Protein AF-0000000087753911 (afdb_homodimer)

Structure (mmCIF, N/CA/C/O backbone):
data_AF-0000000087753911-model_v1
#
loop_
_entity.id
_entity.type
_entity.pdbx_description
1 polymer 'Uncharacterized protein'
#
loop_
_atom_site.group_PDB
_atom_site.id
_atom_site.type_symbol
_atom_site.label_atom_id
_atom_site.label_alt_id
_atom_site.label_comp_id
_atom_site.label_asym_id
_atom_site.label_entity_id
_atom_site.label_seq_id
_atom_site.pdbx_PDB_ins_code
_atom_site.Cartn_x
_atom_site.Cartn_y
_atom_site.Cartn_z
_atom_site.occupancy
_atom_site.B_iso_or_equiv
_atom_site.auth_seq_id
_atom_site.auth_comp_id
_atom_site.auth_asym_id
_atom_site.auth_atom_id
_atom_site.pdbx_PDB_model_num
ATOM 1 N N . MET A 1 1 ? -50.562 36.531 -29.188 1 29.73 1 MET A N 1
ATOM 2 C CA . MET A 1 1 ? -49.156 36.781 -28.859 1 29.73 1 MET A CA 1
ATOM 3 C C . MET A 1 1 ? -48.5 35.531 -28.281 1 29.73 1 MET A C 1
ATOM 5 O O . MET A 1 1 ? -48.875 35.062 -27.203 1 29.73 1 MET A O 1
ATOM 9 N N . GLY A 1 2 ? -48.125 34.562 -29.094 1 27.92 2 GLY A N 1
ATOM 10 C CA . GLY A 1 2 ? -47.781 33.156 -28.922 1 27.92 2 GLY A CA 1
ATOM 11 C C . GLY A 1 2 ? -46.438 32.969 -28.203 1 27.92 2 GLY A C 1
ATOM 12 O O . GLY A 1 2 ? -45.469 33.625 -28.516 1 27.92 2 GLY A O 1
ATOM 13 N N . LYS A 1 3 ? -46.531 32.562 -26.859 1 34.78 3 LYS A N 1
ATOM 14 C CA . LYS A 1 3 ? -45.438 32.25 -25.938 1 34.78 3 LYS A CA 1
ATOM 15 C C . LYS A 1 3 ? -44.438 31.297 -26.562 1 34.78 3 LYS A C 1
ATOM 17 O O . LYS A 1 3 ? -44.812 30.172 -26.938 1 34.78 3 LYS A O 1
ATOM 22 N N . GLU A 1 4 ? -43.438 31.812 -27.266 1 30.11 4 GLU A N 1
ATOM 23 C CA . GLU A 1 4 ? -42.281 31.062 -27.766 1 30.11 4 GLU A CA 1
ATOM 24 C C . GLU A 1 4 ? -41.594 30.281 -26.656 1 30.11 4 GLU A C 1
ATOM 26 O O . GLU A 1 4 ? -41.125 30.875 -25.688 1 30.11 4 GLU A O 1
ATOM 31 N N . GLU A 1 5 ? -42.125 29.094 -26.391 1 31.95 5 GLU A N 1
ATOM 32 C CA . GLU A 1 5 ? -41.5 28.125 -25.5 1 31.95 5 GLU A CA 1
ATOM 33 C C . GLU A 1 5 ? -40.062 27.875 -25.906 1 31.95 5 GLU A C 1
ATOM 35 O O . GLU A 1 5 ? -39.781 27.469 -27.031 1 31.95 5 GLU A O 1
ATOM 40 N N . GLY A 1 6 ? -39.094 28.656 -25.359 1 26.73 6 GLY A N 1
ATOM 41 C CA . GLY A 1 6 ? -37.656 28.484 -25.5 1 26.73 6 GLY A CA 1
ATOM 42 C C . GLY A 1 6 ? -37.219 27.062 -25.188 1 26.73 6 GLY A C 1
ATOM 43 O O . GLY A 1 6 ? -37.438 26.562 -24.078 1 26.73 6 GLY A O 1
ATOM 44 N N . LYS A 1 7 ? -37.125 26.188 -26.234 1 29 7 LYS A N 1
ATOM 45 C CA . LYS A 1 7 ? -36.469 24.891 -26.188 1 29 7 LYS A CA 1
ATOM 46 C C . LYS A 1 7 ? -35.094 24.984 -25.531 1 29 7 LYS A C 1
ATOM 48 O O . LYS A 1 7 ? -34.156 25.578 -26.109 1 29 7 LYS A O 1
ATOM 53 N N . LYS A 1 8 ? -35.094 25.062 -24.219 1 30.14 8 LYS A N 1
ATOM 54 C CA . LYS A 1 8 ? -33.844 24.828 -23.516 1 30.14 8 LYS A CA 1
ATOM 55 C C . LYS A 1 8 ? -33.125 23.578 -24.047 1 30.14 8 LYS A C 1
ATOM 57 O O . LYS A 1 8 ? -33.688 22.484 -23.969 1 30.14 8 LYS A O 1
ATOM 62 N N . SER A 1 9 ? -32.344 23.75 -25.094 1 28.11 9 SER A N 1
ATOM 63 C CA . SER A 1 9 ? -31.391 22.734 -25.531 1 28.11 9 SER A CA 1
ATOM 64 C C . SER A 1 9 ? -30.609 22.156 -24.359 1 28.11 9 SER A C 1
ATOM 66 O O . SER A 1 9 ? -29.891 22.875 -23.672 1 28.11 9 SER A O 1
ATOM 68 N N . SER A 1 10 ? -31.266 21.281 -23.656 1 28.55 10 SER A N 1
ATOM 69 C CA . SER A 1 10 ? -30.562 20.406 -22.734 1 28.55 10 SER A CA 1
ATOM 70 C C . SER A 1 10 ? -29.281 19.859 -23.359 1 28.55 10 SER A C 1
ATOM 72 O O . SER A 1 10 ? -29.344 19.016 -24.25 1 28.55 10 SER A O 1
ATOM 74 N N . SER A 1 11 ? -28.391 20.797 -23.688 1 27.22 11 SER A N 1
ATOM 75 C CA . SER A 1 11 ? -27.062 20.266 -24 1 27.22 11 SER A CA 1
ATOM 76 C C . SER A 1 11 ? -26.703 19.109 -23.062 1 27.22 11 SER A C 1
ATOM 78 O O . SER A 1 11 ? -26.375 19.328 -21.891 1 27.22 11 SER A O 1
ATOM 80 N N . LEU A 1 12 ? -27.484 18.062 -23.219 1 28.53 12 LEU A N 1
ATOM 81 C CA . LEU A 1 12 ? -27.031 16.781 -22.672 1 28.53 12 LEU A CA 1
ATOM 82 C C . LEU A 1 12 ? -25.547 16.594 -22.922 1 28.53 12 LEU A C 1
ATOM 84 O O . LEU A 1 12 ? -25.094 16.578 -24.062 1 28.53 12 LEU A O 1
ATOM 88 N N . TRP A 1 13 ? -24.75 17.25 -22.234 1 26.67 13 TRP A N 1
ATOM 89 C CA . TRP A 1 13 ? -23.344 16.828 -22.219 1 26.67 13 TRP A CA 1
ATOM 90 C C . TRP A 1 13 ? -23.219 15.328 -22.469 1 26.67 13 TRP A C 1
ATOM 92 O O . TRP A 1 13 ? -23.641 14.516 -21.641 1 26.67 13 TRP A O 1
ATOM 102 N N . LYS A 1 14 ? -23.5 14.961 -23.703 1 29.78 14 LYS A N 1
ATOM 103 C CA . LYS A 1 14 ? -23.062 13.625 -24.094 1 29.78 14 LYS A CA 1
ATOM 104 C C . LYS A 1 14 ? -21.703 13.289 -23.516 1 29.78 14 LYS A C 1
ATOM 106 O O . LYS A 1 14 ? -20.703 13.93 -23.844 1 29.78 14 LYS A O 1
ATOM 111 N N . TRP A 1 15 ? -21.656 12.992 -22.328 1 30 15 TRP A N 1
ATOM 112 C CA . TRP A 1 15 ? -20.438 12.336 -21.875 1 30 15 TRP A CA 1
ATOM 113 C C . TRP A 1 15 ? -19.812 11.508 -22.984 1 30 15 TRP A C 1
ATOM 115 O O . TRP A 1 15 ? -20.484 10.664 -23.594 1 30 15 TRP A O 1
ATOM 125 N N . LYS A 1 16 ? -19.125 12.164 -23.891 1 31.91 16 LYS A N 1
ATOM 126 C CA . LYS A 1 16 ? -18.375 11.312 -24.812 1 31.91 16 LYS A CA 1
ATOM 127 C C . LYS A 1 16 ? -18.031 9.969 -24.172 1 31.91 16 LYS A C 1
ATOM 129 O O . LYS A 1 16 ? -17.609 9.922 -23.016 1 31.91 16 LYS A O 1
ATOM 134 N N . LYS A 1 17 ? -18.609 8.945 -24.641 1 36 17 LYS A N 1
ATOM 135 C CA . LYS A 1 17 ? -18.297 7.539 -24.406 1 36 17 LYS A CA 1
ATOM 136 C C . LYS A 1 17 ? -16.797 7.332 -24.234 1 36 17 LYS A C 1
ATOM 138 O O . LYS A 1 17 ? -16.031 7.352 -25.203 1 36 17 LYS A O 1
ATOM 143 N N . THR A 1 18 ? -16.125 8.078 -23.469 1 39.78 18 THR A N 1
ATOM 144 C CA . THR A 1 18 ? -14.703 7.793 -23.312 1 39.78 18 THR A CA 1
ATOM 145 C C . THR A 1 18 ? -14.43 6.301 -23.484 1 39.78 18 THR A C 1
ATOM 147 O O . THR A 1 18 ? -15.008 5.473 -22.781 1 39.78 18 THR A O 1
ATOM 150 N N . ALA A 1 19 ? -14.227 5.879 -24.641 1 45.47 19 ALA A N 1
ATOM 151 C CA . ALA A 1 19 ? -13.844 4.547 -25.094 1 45.47 19 ALA A CA 1
ATOM 152 C C . ALA A 1 19 ? -13.086 3.787 -24.016 1 45.47 19 ALA A C 1
ATOM 154 O O . ALA A 1 19 ? -12.344 4.383 -23.234 1 45.47 19 ALA A O 1
ATOM 155 N N . ARG A 1 20 ? -13.664 2.678 -23.594 1 57.28 20 ARG A N 1
ATOM 156 C CA . ARG A 1 20 ? -13.148 1.679 -22.656 1 57.28 20 ARG A CA 1
ATOM 157 C C . ARG A 1 20 ? -11.664 1.438 -22.875 1 57.28 20 ARG A C 1
ATOM 159 O O . ARG A 1 20 ? -11.25 1.01 -23.953 1 57.28 20 ARG A O 1
ATOM 166 N N . ILE A 1 21 ? -10.719 2.166 -22.281 1 67.94 21 ILE A N 1
ATOM 167 C CA . ILE A 1 21 ? -9.305 1.882 -22.484 1 67.94 21 ILE A CA 1
ATOM 168 C C . ILE A 1 21 ? -8.938 0.563 -21.797 1 67.94 21 ILE A C 1
ATOM 170 O O . ILE A 1 21 ? -9.164 0.394 -20.594 1 67.94 21 ILE A O 1
ATOM 174 N N . HIS A 1 22 ? -9.062 -0.519 -22.609 1 84.06 22 HIS A N 1
ATOM 175 C CA . HIS A 1 22 ? -8.516 -1.797 -22.156 1 84.06 22 HIS A CA 1
ATOM 176 C C . HIS A 1 22 ? -7.047 -1.932 -22.547 1 84.06 22 HIS A C 1
ATOM 178 O O . HIS A 1 22 ? -6.715 -1.953 -23.734 1 84.06 22 HIS A O 1
ATOM 184 N N . ARG A 1 23 ? -6.234 -1.935 -21.594 1 86.44 23 ARG A N 1
ATOM 185 C CA . ARG A 1 23 ? -4.805 -2.133 -21.812 1 86.44 23 ARG A CA 1
ATOM 186 C C . ARG A 1 23 ? -4.457 -3.617 -21.828 1 86.44 23 ARG A C 1
ATOM 188 O O . ARG A 1 23 ? -4.242 -4.223 -20.781 1 86.44 23 ARG A O 1
ATOM 195 N N . LYS A 1 24 ? -4.277 -4.16 -22.969 1 82.38 24 LYS A N 1
ATOM 196 C CA . LYS A 1 24 ? -4.105 -5.598 -23.156 1 82.38 24 LYS A CA 1
ATOM 197 C C . LYS A 1 24 ? -2.848 -6.098 -22.453 1 82.38 24 LYS A C 1
ATOM 199 O O . LYS A 1 24 ? -2.834 -7.199 -21.906 1 82.38 24 LYS A O 1
ATOM 204 N N . GLU A 1 25 ? -1.856 -5.309 -22.375 1 82.19 25 GLU A N 1
ATOM 205 C CA . GLU A 1 25 ? -0.57 -5.703 -21.812 1 82.19 25 GLU A CA 1
ATOM 206 C C . GLU A 1 25 ? -0.674 -5.914 -20.297 1 82.19 25 GLU A C 1
ATOM 208 O O . GLU A 1 25 ? 0.147 -6.617 -19.703 1 82.19 25 GLU A O 1
ATOM 213 N N . LEU A 1 26 ? -1.727 -5.352 -19.781 1 87.5 26 LEU A N 1
ATOM 214 C CA . LEU A 1 26 ? -1.871 -5.43 -18.328 1 87.5 26 LEU A CA 1
ATOM 215 C C . LEU A 1 26 ? -2.982 -6.402 -17.953 1 87.5 26 LEU A C 1
ATOM 217 O O . LEU A 1 26 ? -3.264 -6.594 -16.766 1 87.5 26 LEU A O 1
ATOM 221 N N . CYS A 1 27 ? -3.523 -7 -18.922 1 88.31 27 CYS A N 1
ATOM 222 C CA . CYS A 1 27 ? -4.676 -7.852 -18.641 1 88.31 27 CYS A CA 1
ATOM 223 C C . CYS A 1 27 ? -4.234 -9.227 -18.156 1 88.31 27 CYS A C 1
ATOM 225 O O . CYS A 1 27 ? -3.447 -9.898 -18.812 1 88.31 27 CYS A O 1
ATOM 227 N N . ASN A 1 28 ? -4.746 -9.586 -17.031 1 82.69 28 ASN A N 1
ATOM 228 C CA . ASN A 1 28 ? -4.418 -10.875 -16.438 1 82.69 28 ASN A CA 1
ATOM 229 C C . ASN A 1 28 ? -5.605 -11.828 -16.484 1 82.69 28 ASN A C 1
ATOM 231 O O . ASN A 1 28 ? -5.605 -12.859 -15.805 1 82.69 28 ASN A O 1
ATOM 235 N N . ALA A 1 29 ? -6.547 -11.461 -17.219 1 84.12 29 ALA A N 1
ATOM 236 C CA . ALA A 1 29 ? -7.766 -12.273 -17.234 1 84.12 29 ALA A CA 1
ATOM 237 C C . ALA A 1 29 ? -7.52 -13.617 -17.906 1 84.12 29 ALA A C 1
ATOM 239 O O . ALA A 1 29 ? -6.785 -13.695 -18.906 1 84.12 29 ALA A O 1
ATOM 240 N N . VAL A 1 30 ? -8.047 -14.586 -17.188 1 83.62 30 VAL A N 1
ATOM 241 C CA . VAL A 1 30 ? -8.125 -15.898 -17.828 1 83.62 30 VAL A CA 1
ATOM 242 C C . VAL A 1 30 ? -9.359 -15.977 -18.719 1 83.62 30 VAL A C 1
ATOM 244 O O . VAL A 1 30 ? -10.484 -16.031 -18.219 1 83.62 30 VAL A O 1
ATOM 247 N N . GLY A 1 31 ? -9.172 -15.859 -20.031 1 78.94 31 GLY A N 1
ATOM 248 C CA . GLY A 1 31 ? -10.297 -15.742 -20.953 1 78.94 31 GLY A CA 1
ATOM 249 C C . GLY A 1 31 ? -10.68 -14.297 -21.234 1 78.94 31 GLY A C 1
ATOM 250 O O . GLY A 1 31 ? -9.812 -13.438 -21.391 1 78.94 31 GLY A O 1
ATOM 251 N N . ALA A 1 32 ? -12 -14.141 -21.328 1 82.38 32 ALA A N 1
ATOM 252 C CA . ALA A 1 32 ? -12.477 -12.805 -21.672 1 82.38 32 ALA A CA 1
ATOM 253 C C . ALA A 1 32 ? -12.391 -11.875 -20.453 1 82.38 32 ALA A C 1
ATOM 255 O O . ALA A 1 32 ? -12.727 -12.273 -19.344 1 82.38 32 ALA A O 1
ATOM 256 N N . CYS A 1 33 ? -11.875 -10.75 -20.797 1 88.56 33 CYS A N 1
ATOM 257 C CA . CYS A 1 33 ? -11.773 -9.758 -19.734 1 88.56 33 CYS A CA 1
ATOM 258 C C . CYS A 1 33 ? -13.141 -9.211 -19.359 1 88.56 33 CYS A C 1
ATOM 260 O O . CYS A 1 33 ? -13.922 -8.82 -20.234 1 88.56 33 CYS A O 1
ATOM 262 N N . ASN A 1 34 ? -13.477 -9.281 -18.094 1 89 34 ASN A N 1
ATOM 263 C CA . ASN A 1 34 ? -14.727 -8.781 -17.547 1 89 34 ASN A CA 1
ATOM 264 C C . ASN A 1 34 ? -14.492 -7.711 -16.484 1 89 34 ASN A C 1
ATOM 266 O O . ASN A 1 34 ? -14.109 -8.023 -15.359 1 89 34 ASN A O 1
ATOM 270 N N . PRO A 1 35 ? -14.836 -6.512 -16.812 1 92.06 35 PRO A N 1
ATOM 271 C CA . PRO A 1 35 ? -14.594 -5.422 -15.859 1 92.06 35 PRO A CA 1
ATOM 272 C C . PRO A 1 35 ? -15.344 -5.605 -14.539 1 92.06 35 PRO A C 1
ATOM 274 O O . PRO A 1 35 ? -14.852 -5.211 -13.484 1 92.06 35 PRO A O 1
ATOM 277 N N . ARG A 1 36 ? -16.547 -6.16 -14.602 1 91.19 36 ARG A N 1
ATOM 278 C CA . ARG A 1 36 ? -17.297 -6.406 -13.375 1 91.19 36 ARG A CA 1
ATOM 279 C C . ARG A 1 36 ? -16.547 -7.352 -12.453 1 91.19 36 ARG A C 1
ATOM 281 O O . ARG A 1 36 ? -16.453 -7.105 -11.25 1 91.19 36 ARG A O 1
ATOM 288 N N . LYS A 1 37 ? -15.992 -8.344 -13.008 1 89.5 37 LYS A N 1
ATOM 289 C CA . LYS A 1 37 ? -15.227 -9.305 -12.219 1 89.5 37 LYS A CA 1
ATOM 290 C C . LYS A 1 37 ? -14 -8.648 -11.594 1 89.5 37 LYS A C 1
ATOM 292 O O . LYS A 1 37 ? -13.633 -8.953 -10.453 1 89.5 37 LYS A O 1
ATOM 297 N N . ILE A 1 38 ? -13.422 -7.793 -12.32 1 93 38 ILE A N 1
ATOM 298 C CA . ILE A 1 38 ? -12.242 -7.082 -11.828 1 93 38 ILE A CA 1
ATOM 299 C C . ILE A 1 38 ? -12.617 -6.246 -10.609 1 93 38 ILE A C 1
ATOM 301 O O . ILE A 1 38 ? -12 -6.371 -9.547 1 93 38 ILE A O 1
ATOM 305 N N . LEU A 1 39 ? -13.648 -5.461 -10.727 1 94.12 39 LEU A N 1
ATOM 306 C CA . LEU A 1 39 ? -14.023 -4.547 -9.656 1 94.12 39 LEU A CA 1
ATOM 307 C C . LEU A 1 39 ? -14.508 -5.316 -8.43 1 94.12 39 LEU A C 1
ATOM 309 O O . LEU A 1 39 ? -14.234 -4.922 -7.293 1 94.12 39 LEU A O 1
ATOM 313 N N . ASP A 1 40 ? -15.133 -6.434 -8.688 1 91.19 40 ASP A N 1
ATOM 314 C CA . ASP A 1 40 ? -15.664 -7.23 -7.586 1 91.19 40 ASP A CA 1
ATOM 315 C C . ASP A 1 40 ? -14.531 -7.871 -6.781 1 91.19 40 ASP A C 1
ATOM 317 O O . ASP A 1 40 ? -14.719 -8.234 -5.621 1 91.19 40 ASP A O 1
ATOM 321 N N . GLN A 1 41 ? -13.359 -7.953 -7.371 1 92.81 41 GLN A N 1
ATOM 322 C CA . GLN A 1 41 ? -12.25 -8.648 -6.727 1 92.81 41 GLN A CA 1
ATOM 323 C C . GLN A 1 41 ? -11.25 -7.66 -6.141 1 92.81 41 GLN A C 1
ATOM 325 O O . GLN A 1 41 ? -10.234 -8.062 -5.574 1 92.81 41 GLN A O 1
ATOM 330 N N . VAL A 1 42 ? -11.586 -6.402 -6.23 1 95.75 42 VAL A N 1
ATOM 331 C CA . VAL A 1 42 ? -10.703 -5.395 -5.66 1 95.75 42 VAL A CA 1
ATOM 332 C C . VAL A 1 42 ? -10.781 -5.441 -4.137 1 95.75 42 VAL A C 1
ATOM 334 O O . VAL A 1 42 ? -11.867 -5.547 -3.566 1 95.75 42 VAL A O 1
ATOM 337 N N . VAL A 1 43 ? -9.625 -5.418 -3.559 1 94.94 43 VAL A N 1
ATOM 338 C CA . VAL A 1 43 ? -9.547 -5.391 -2.102 1 94.94 43 VAL A CA 1
ATOM 339 C C . VAL A 1 43 ? -8.68 -4.215 -1.654 1 94.94 43 VAL A C 1
ATOM 341 O O . VAL A 1 43 ? -7.719 -3.846 -2.336 1 94.94 43 VAL A O 1
ATOM 344 N N . LEU A 1 44 ? -9.07 -3.604 -0.595 1 96.38 44 LEU A N 1
ATOM 345 C CA . LEU A 1 44 ? -8.234 -2.584 0.029 1 96.38 44 LEU A CA 1
ATOM 346 C C . LEU A 1 44 ? -7.242 -3.217 0.998 1 96.38 44 LEU A C 1
ATOM 348 O O . LEU A 1 44 ? -7.625 -4.02 1.852 1 96.38 44 LEU A O 1
ATOM 352 N N . GLN A 1 45 ? -6.008 -2.848 0.72 1 96.44 45 GLN A N 1
ATOM 353 C CA . GLN A 1 45 ? -4.938 -3.418 1.534 1 96.44 45 GLN A CA 1
ATOM 354 C C . GLN A 1 45 ? -4.109 -2.322 2.203 1 96.44 45 GLN A C 1
ATOM 356 O O . GLN A 1 45 ? -3.971 -1.225 1.659 1 96.44 45 GLN A O 1
ATOM 361 N N . GLY A 1 46 ? -3.541 -2.674 3.348 1 93.5 46 GLY A N 1
ATOM 362 C CA . GLY A 1 46 ? -2.707 -1.761 4.113 1 93.5 46 GLY A CA 1
ATOM 363 C C . GLY A 1 46 ? -2.66 -2.09 5.594 1 93.5 46 GLY A C 1
ATOM 364 O O . GLY A 1 46 ? -3.248 -3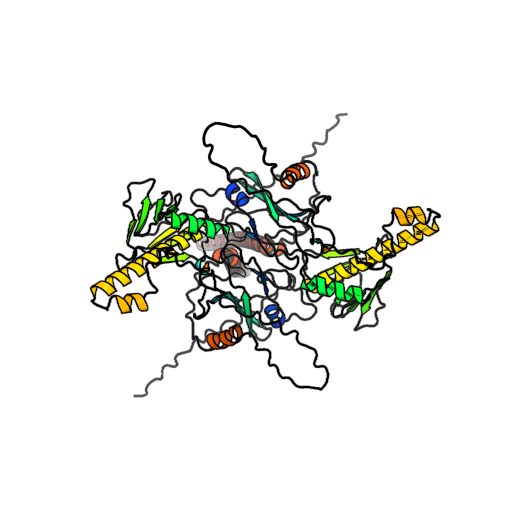.08 6.031 1 93.5 46 GLY A O 1
ATOM 365 N N . GLY A 1 47 ? -1.93 -1.311 6.324 1 88.31 47 GLY A N 1
ATOM 366 C CA . GLY A 1 47 ? -1.939 -1.466 7.77 1 88.31 47 GLY A CA 1
ATOM 367 C C . GLY A 1 47 ? -3.184 -0.892 8.422 1 88.31 47 GLY A C 1
ATOM 368 O O . GLY A 1 47 ? -3.918 -0.121 7.801 1 88.31 47 GLY A O 1
ATOM 369 N N . ILE A 1 48 ? -3.398 -1.268 9.617 1 91.06 48 ILE A N 1
ATOM 370 C CA . ILE A 1 48 ? -4.621 -0.88 10.312 1 91.06 48 ILE A CA 1
ATOM 371 C C . ILE A 1 48 ? -4.453 0.509 10.922 1 91.06 48 ILE A C 1
ATOM 373 O O . ILE A 1 48 ? -5.438 1.155 11.289 1 91.06 48 ILE A O 1
ATOM 377 N N . HIS A 1 49 ? -3.211 0.986 11.062 1 95.12 49 HIS A N 1
ATOM 378 C CA . HIS A 1 49 ? -2.965 2.264 11.719 1 95.12 49 HIS A CA 1
ATOM 379 C C . HIS A 1 49 ? -3.172 3.43 10.758 1 95.12 49 HIS A C 1
ATOM 381 O O . HIS A 1 49 ? -2.9 3.311 9.562 1 95.12 49 HIS A O 1
ATOM 387 N N . HIS A 1 50 ? -3.539 4.602 11.281 1 95.94 50 HIS A N 1
ATOM 388 C CA . HIS A 1 50 ? -3.863 5.762 10.461 1 95.94 50 HIS A CA 1
ATOM 389 C C . HIS A 1 50 ? -2.615 6.336 9.797 1 95.94 50 HIS A C 1
ATOM 391 O O . HIS A 1 50 ? -2.711 7.215 8.938 1 95.94 50 HIS A O 1
ATOM 397 N N . THR A 1 51 ? -1.4 5.879 10.227 1 95.5 51 THR A N 1
ATOM 398 C CA . THR A 1 51 ? -0.159 6.348 9.617 1 95.5 51 THR A CA 1
ATOM 399 C C . THR A 1 51 ? 0.249 5.441 8.461 1 95.5 51 THR A C 1
ATOM 401 O O . THR A 1 51 ? 1.277 5.672 7.82 1 95.5 51 THR A O 1
ATOM 404 N N . GLN A 1 52 ? -0.567 4.457 8.18 1 95.06 52 GLN A N 1
ATOM 405 C CA . GLN A 1 52 ? -0.241 3.498 7.129 1 95.06 52 GLN A CA 1
ATOM 406 C C . GLN A 1 52 ? -1.177 3.652 5.934 1 95.06 52 GLN A C 1
ATOM 408 O O . GLN A 1 52 ? -2.391 3.797 6.105 1 95.06 52 GLN A O 1
ATOM 413 N N . MET A 1 53 ? -0.565 3.547 4.82 1 95.81 53 MET A N 1
ATOM 414 C CA . MET A 1 53 ? -1.29 3.773 3.574 1 95.81 53 MET A CA 1
ATOM 415 C C . MET A 1 53 ? -2.203 2.594 3.252 1 95.81 53 MET A C 1
ATOM 417 O O . MET A 1 53 ? -1.865 1.445 3.545 1 95.81 53 MET A O 1
ATOM 421 N N . VAL A 1 54 ? -3.359 2.912 2.652 1 96.44 54 VAL A N 1
ATOM 422 C CA . VAL A 1 54 ? -4.293 1.915 2.143 1 96.44 54 VAL A CA 1
ATOM 423 C C . VAL A 1 54 ? -4.301 1.944 0.617 1 96.44 54 VAL A C 1
ATOM 425 O O . VAL A 1 54 ? -4.379 3.016 0.01 1 96.44 54 VAL A O 1
ATOM 428 N N . VAL A 1 55 ? -4.219 0.805 0.015 1 97.5 55 VAL A N 1
ATOM 429 C CA . VAL A 1 55 ? -4.113 0.715 -1.438 1 97.5 55 VAL A CA 1
ATOM 430 C C . VAL A 1 55 ? -5.191 -0.22 -1.978 1 97.5 55 VAL A C 1
ATOM 432 O O . VAL A 1 55 ? -5.453 -1.277 -1.399 1 97.5 55 VAL A O 1
ATOM 435 N N . ALA A 1 56 ? -5.848 0.201 -3.039 1 98 56 ALA A N 1
ATOM 436 C CA . ALA A 1 56 ? -6.754 -0.681 -3.77 1 98 56 ALA A CA 1
ATOM 437 C C . ALA A 1 56 ? -5.984 -1.631 -4.68 1 98 56 ALA A C 1
ATOM 439 O O . ALA A 1 56 ? -5.23 -1.189 -5.551 1 98 56 ALA A O 1
ATOM 440 N N . VAL A 1 57 ? -6.215 -2.922 -4.43 1 96.81 57 VAL A N 1
ATOM 441 C CA . VAL A 1 57 ? -5.391 -3.92 -5.109 1 96.81 57 VAL A CA 1
ATOM 442 C C . VAL A 1 57 ? -6.289 -4.93 -5.816 1 96.81 57 VAL A C 1
ATOM 444 O O . VAL A 1 57 ? -7.305 -5.363 -5.266 1 96.81 57 VAL A O 1
ATOM 447 N N . PHE A 1 58 ? -5.969 -5.23 -7.035 1 94.81 58 PHE A N 1
ATOM 448 C CA . PHE A 1 58 ? -6.57 -6.324 -7.789 1 94.81 58 PHE A CA 1
ATOM 449 C C . PHE A 1 58 ? -5.512 -7.332 -8.219 1 94.81 58 PHE A C 1
ATOM 451 O O . PHE A 1 58 ? -4.594 -6.996 -8.969 1 94.81 58 PHE A O 1
ATOM 458 N N . ASN A 1 59 ? -5.66 -8.484 -7.793 1 92.81 59 ASN A N 1
ATOM 459 C CA . ASN A 1 59 ? -4.805 -9.594 -8.203 1 92.81 59 ASN A CA 1
ATOM 460 C C . ASN A 1 59 ? -3.328 -9.234 -8.094 1 92.81 59 ASN A C 1
ATOM 462 O O . ASN A 1 59 ? -2.566 -9.438 -9.047 1 92.81 59 ASN A O 1
ATOM 466 N N . GLY A 1 60 ? -3.051 -8.625 -6.984 1 90.94 60 GLY A N 1
ATOM 467 C CA . GLY A 1 60 ? -1.657 -8.359 -6.66 1 90.94 60 GLY A CA 1
ATOM 468 C C . GLY A 1 60 ? -1.128 -7.086 -7.285 1 90.94 60 GLY A C 1
ATOM 469 O O . GLY A 1 60 ? 0.074 -6.812 -7.234 1 90.94 60 GLY A O 1
ATOM 470 N N . ARG A 1 61 ? -1.958 -6.344 -7.895 1 92.94 61 ARG A N 1
ATOM 471 C CA . ARG A 1 61 ? -1.559 -5.082 -8.508 1 92.94 61 ARG A CA 1
ATOM 472 C C . ARG A 1 61 ? -2.447 -3.938 -8.039 1 92.94 61 ARG A C 1
ATOM 474 O O . ARG A 1 61 ? -3.641 -4.129 -7.797 1 92.94 61 ARG A O 1
ATOM 481 N N . PRO A 1 62 ? -1.747 -2.738 -7.961 1 95.06 62 PRO A N 1
ATOM 482 C CA . PRO A 1 62 ? -2.615 -1.582 -7.723 1 95.06 62 PRO A CA 1
ATOM 483 C C . PRO A 1 62 ? -3.686 -1.415 -8.797 1 95.06 62 PRO A C 1
ATOM 485 O O . PRO A 1 62 ? -3.428 -1.676 -9.977 1 95.06 62 PRO A O 1
ATOM 488 N N . LEU A 1 63 ? -4.785 -0.967 -8.391 1 95.94 63 LEU A N 1
ATOM 489 C CA . LEU A 1 63 ? -5.945 -0.911 -9.273 1 95.94 63 LEU A CA 1
ATOM 490 C C . LEU A 1 63 ? -5.66 -0.044 -10.492 1 95.94 63 LEU A C 1
ATOM 492 O O . LEU A 1 63 ? -6.109 -0.355 -11.602 1 95.94 63 LEU A O 1
ATOM 496 N N . GLN A 1 64 ? -4.934 0.964 -10.336 1 92.25 64 GLN A N 1
ATOM 497 C CA . GLN A 1 64 ? -4.668 1.872 -11.445 1 92.25 64 GLN A CA 1
ATOM 498 C C . GLN A 1 64 ? -3.65 1.275 -12.414 1 92.25 64 GLN A C 1
ATOM 500 O O . GLN A 1 64 ? -3.443 1.802 -13.508 1 92.25 64 GLN A O 1
ATOM 505 N N . ARG A 1 65 ? -3.1 0.2 -12.016 1 90.06 65 ARG A N 1
ATOM 506 C CA . ARG A 1 65 ? -2.162 -0.512 -12.883 1 90.06 65 ARG A CA 1
ATOM 507 C C . ARG A 1 65 ? -2.801 -1.767 -13.469 1 90.06 65 ARG A C 1
ATOM 509 O O . ARG A 1 65 ? -2.123 -2.771 -13.688 1 90.06 65 ARG A O 1
ATOM 516 N N . THR A 1 66 ? -4.055 -1.738 -13.57 1 90.94 66 THR A N 1
ATOM 517 C CA . THR A 1 66 ? -4.773 -2.834 -14.203 1 90.94 66 THR A CA 1
ATOM 518 C C . THR A 1 66 ? -5.137 -2.479 -15.648 1 90.94 66 THR A C 1
ATOM 520 O O . THR A 1 66 ? -4.75 -1.419 -16.141 1 90.94 66 THR A O 1
ATOM 523 N N . CYS A 1 67 ? -5.883 -3.363 -16.281 1 91.81 67 CYS A N 1
ATOM 524 C CA . CYS A 1 67 ? -6.121 -3.254 -17.703 1 91.81 67 CYS A CA 1
ATOM 525 C C . CYS A 1 67 ? -7.297 -2.33 -18 1 91.81 67 CYS A C 1
ATOM 527 O O . CYS A 1 67 ? -7.594 -2.039 -19.156 1 91.81 67 CYS A O 1
ATOM 529 N N . ILE A 1 68 ? -7.938 -1.802 -17.016 1 91.56 68 ILE A N 1
ATOM 530 C CA . ILE A 1 68 ? -9.094 -0.947 -17.234 1 91.56 68 ILE A CA 1
ATOM 531 C C . ILE A 1 68 ? -8.922 0.376 -16.5 1 91.56 68 ILE A C 1
ATOM 533 O O . ILE A 1 68 ? -8.172 0.45 -15.516 1 91.56 68 ILE A O 1
ATOM 537 N N . ASP A 1 69 ? -9.641 1.338 -17 1 91.56 69 ASP A N 1
ATOM 538 C CA . ASP A 1 69 ? -9.703 2.607 -16.281 1 91.56 69 ASP A CA 1
ATOM 539 C C . ASP A 1 69 ? -10.844 2.613 -15.273 1 91.56 69 ASP A C 1
ATOM 541 O O . ASP A 1 69 ? -11.953 2.158 -15.57 1 91.56 69 ASP A O 1
ATOM 545 N N . VAL A 1 70 ? -10.523 3.092 -14.141 1 93.94 70 VAL A N 1
ATOM 546 C CA . VAL A 1 70 ? -11.516 3.102 -13.07 1 93.94 70 VAL A CA 1
ATOM 547 C C . VAL A 1 70 ? -11.555 4.48 -12.414 1 93.94 70 VAL A C 1
ATOM 549 O O . VAL A 1 70 ? -10.516 5.047 -12.086 1 93.94 70 VAL A O 1
ATOM 552 N N . LEU A 1 71 ? -12.758 5.043 -12.312 1 92.19 71 LEU A N 1
ATOM 553 C CA . LEU A 1 71 ? -12.953 6.258 -11.531 1 92.19 71 LEU A CA 1
ATOM 554 C C . LEU A 1 71 ? -13.117 5.93 -10.047 1 92.19 71 LEU A C 1
ATOM 556 O O . LEU A 1 71 ? -13.938 5.086 -9.68 1 92.19 71 LEU A O 1
ATOM 560 N N . LEU A 1 72 ? -12.375 6.652 -9.258 1 95.94 72 LEU A N 1
ATOM 561 C CA . LEU A 1 72 ? -12.336 6.316 -7.836 1 95.94 72 LEU A CA 1
ATOM 562 C C . LEU A 1 72 ? -12.844 7.48 -6.988 1 95.94 72 LEU A C 1
ATOM 564 O O . LEU A 1 72 ? -12.531 8.641 -7.273 1 95.94 72 LEU A O 1
ATOM 568 N N . THR A 1 73 ? -13.664 7.137 -6.008 1 91.31 73 THR A N 1
ATOM 569 C CA . THR A 1 73 ? -14.133 8.094 -5.012 1 91.31 73 THR A CA 1
ATOM 570 C C . THR A 1 73 ? -14 7.512 -3.605 1 91.31 73 THR A C 1
ATOM 572 O O . THR A 1 73 ? -14.523 6.434 -3.318 1 91.31 73 THR A O 1
ATOM 575 N N . TRP A 1 74 ? -13.336 8.234 -2.766 1 94.44 74 TRP A N 1
ATOM 576 C CA . TRP A 1 74 ? -13.109 7.781 -1.4 1 94.44 74 TRP A CA 1
ATOM 577 C C . TRP A 1 74 ? -14.07 8.453 -0.429 1 94.44 74 TRP A C 1
ATOM 579 O O . TRP A 1 74 ? -14.359 9.641 -0.559 1 94.44 74 TRP A O 1
ATOM 589 N N . TYR A 1 75 ? -14.516 7.617 0.564 1 90.44 75 TYR A N 1
ATOM 590 C CA . TYR A 1 75 ? -15.383 8.125 1.624 1 90.44 75 TYR A CA 1
ATOM 591 C C . TYR A 1 75 ? -14.883 7.684 2.994 1 90.44 75 TYR A C 1
ATOM 593 O O . TYR A 1 75 ? -14.289 6.609 3.129 1 90.44 75 TYR A O 1
ATOM 601 N N . ARG A 1 76 ? -15.125 8.57 3.9 1 91.06 76 ARG A N 1
ATOM 602 C CA . ARG A 1 76 ? -14.953 8.234 5.312 1 91.06 76 ARG A CA 1
ATOM 603 C C . ARG A 1 76 ? -16.297 7.926 5.969 1 91.06 76 ARG A C 1
ATOM 605 O O . ARG A 1 76 ? -17.25 8.695 5.844 1 91.06 76 ARG A O 1
ATOM 612 N N . ALA A 1 77 ? -16.312 6.727 6.57 1 86.5 77 ALA A N 1
ATOM 613 C CA . ALA A 1 77 ? -17.562 6.312 7.219 1 86.5 77 ALA A CA 1
ATOM 614 C C . ALA A 1 77 ? -17.359 6.148 8.719 1 86.5 77 ALA A C 1
ATOM 616 O O . ALA A 1 77 ? -16.609 5.277 9.164 1 86.5 77 ALA A O 1
ATOM 617 N N . LYS A 1 78 ? -17.969 7.016 9.422 1 80.12 78 LYS A N 1
ATOM 618 C CA . LYS A 1 78 ? -18 6.891 10.875 1 80.12 78 LYS A CA 1
ATOM 619 C C . LYS A 1 78 ? -19.359 6.41 11.359 1 80.12 78 LYS A C 1
ATOM 621 O O . LYS A 1 78 ? -20.391 6.746 10.773 1 80.12 78 LYS A O 1
ATOM 626 N N . ARG A 1 79 ? -19.297 5.641 12.312 1 69.75 79 ARG A N 1
ATOM 627 C CA . ARG A 1 79 ? -20.547 5.102 12.836 1 69.75 79 ARG A CA 1
ATOM 628 C C . ARG A 1 79 ? -21.5 6.227 13.242 1 69.75 79 ARG A C 1
ATOM 630 O O . ARG A 1 79 ? -21.094 7.16 13.938 1 69.75 79 ARG A O 1
ATOM 637 N N . GLY A 1 80 ? -22.641 6.078 12.812 1 64.31 80 GLY A N 1
ATOM 638 C CA . GLY A 1 80 ? -23.688 7.02 13.188 1 64.31 80 GLY A CA 1
ATOM 639 C C . GLY A 1 80 ? -23.656 8.297 12.375 1 64.31 80 GLY A C 1
ATOM 640 O O . GLY A 1 80 ? -24.516 9.172 12.547 1 64.31 80 GLY A O 1
ATOM 641 N N . GLU A 1 81 ? -22.625 8.422 11.594 1 68.25 81 GLU A N 1
ATOM 642 C CA . GLU A 1 81 ? -22.5 9.641 10.789 1 68.25 81 GLU A CA 1
ATOM 643 C C . GLU A 1 81 ? -22.672 9.336 9.305 1 68.25 81 GLU A C 1
ATOM 645 O O . GLU A 1 81 ? -22.656 8.172 8.891 1 68.25 81 GLU A O 1
ATOM 650 N N . GLU A 1 82 ? -23.047 10.352 8.641 1 70.5 82 GLU A N 1
ATOM 651 C CA . GLU A 1 82 ? -23.094 10.242 7.184 1 70.5 82 GLU A CA 1
ATOM 652 C C . GLU A 1 82 ? -21.688 10.055 6.598 1 70.5 82 GLU A C 1
ATOM 654 O O . GLU A 1 82 ? -20.703 10.445 7.215 1 70.5 82 GLU A O 1
ATOM 659 N N . TYR A 1 83 ? -21.703 9.43 5.449 1 82.75 83 TYR A N 1
ATOM 660 C CA . TYR A 1 83 ? -20.438 9.281 4.73 1 82.75 83 TYR A CA 1
ATOM 661 C C . TYR A 1 83 ? -19.875 10.633 4.324 1 82.75 83 TYR A C 1
ATOM 663 O O . TYR A 1 83 ? -20.625 11.516 3.875 1 82.75 83 TYR A O 1
ATOM 671 N N . MET A 1 84 ? -18.672 10.719 4.605 1 86.31 84 MET A N 1
ATOM 672 C CA . MET A 1 84 ? -18 11.961 4.215 1 86.31 84 MET A CA 1
ATOM 673 C C . MET A 1 84 ? -17.094 11.734 3.008 1 86.31 84 MET A C 1
ATOM 675 O O . MET A 1 84 ? -16.219 10.867 3.035 1 86.31 84 MET A O 1
ATOM 679 N N . LEU A 1 85 ? -17.344 12.523 2.008 1 88.69 85 LEU A N 1
ATOM 680 C CA . LEU A 1 85 ? -16.516 12.477 0.816 1 88.69 85 LEU A CA 1
ATOM 681 C C . LEU A 1 85 ? -15.117 13.023 1.111 1 88.69 85 LEU A C 1
ATOM 683 O O . LEU A 1 85 ? -14.977 14.078 1.729 1 88.69 85 LEU A O 1
ATOM 687 N N . LEU A 1 86 ? -14.164 12.188 0.772 1 89.94 86 LEU A N 1
ATOM 688 C CA . LEU A 1 86 ? -12.789 12.68 0.863 1 89.94 86 LEU A CA 1
ATOM 689 C C . LEU A 1 86 ? -12.398 13.438 -0.403 1 89.94 86 LEU A C 1
ATOM 691 O O . LEU A 1 86 ? -11.969 12.828 -1.384 1 89.94 86 LEU A O 1
ATOM 695 N N . HIS A 1 87 ? -12.414 14.695 -0.298 1 83.69 87 HIS A N 1
ATOM 696 C CA . HIS A 1 87 ? -12.258 15.562 -1.458 1 83.69 87 HIS A CA 1
ATOM 697 C C . HIS A 1 87 ? -10.82 15.555 -1.964 1 83.69 87 HIS A C 1
ATOM 699 O O . HIS A 1 87 ? -9.875 15.57 -1.17 1 83.69 87 HIS A O 1
ATOM 705 N N . GLY A 1 88 ? -10.711 15.461 -3.238 1 82.62 88 GLY A N 1
ATOM 706 C CA . GLY A 1 88 ? -9.414 15.633 -3.867 1 82.62 88 GLY A CA 1
ATOM 707 C C . GLY A 1 88 ? -8.633 14.344 -3.992 1 82.62 88 GLY A C 1
ATOM 708 O O . GLY A 1 88 ? -7.551 14.32 -4.59 1 82.62 88 GLY A O 1
ATOM 709 N N . VAL A 1 89 ? -9.148 13.312 -3.416 1 87.88 89 VAL A N 1
ATOM 710 C CA . VAL A 1 89 ? -8.445 12.039 -3.482 1 87.88 89 VAL A CA 1
ATOM 711 C C . VAL A 1 89 ? -8.977 11.211 -4.652 1 87.88 89 VAL A C 1
ATOM 713 O O . VAL A 1 89 ? -10.141 10.805 -4.652 1 87.88 89 VAL A O 1
ATOM 716 N N . LYS A 1 90 ? -8.102 10.977 -5.602 1 88.25 90 LYS A N 1
ATOM 717 C CA . LYS A 1 90 ? -8.531 10.258 -6.797 1 88.25 90 LYS A CA 1
ATOM 718 C C . LYS A 1 90 ? -7.629 9.062 -7.082 1 88.25 90 LYS A C 1
ATOM 720 O O . LYS A 1 90 ? -7.836 8.336 -8.055 1 88.25 90 LYS A O 1
ATOM 725 N N . GLU A 1 91 ? -6.723 8.891 -6.277 1 92.94 91 GLU A N 1
ATOM 726 C CA . GLU A 1 91 ? -5.746 7.824 -6.477 1 92.94 91 GLU A CA 1
ATOM 727 C C . GLU A 1 91 ? -6.262 6.492 -5.941 1 92.94 91 GLU A C 1
ATOM 729 O O . GLU A 1 91 ? -7.262 6.449 -5.223 1 92.94 91 GLU A O 1
ATOM 734 N N . ASP A 1 92 ? -5.594 5.43 -6.355 1 96.69 92 ASP A N 1
ATOM 735 C CA . ASP A 1 92 ? -5.977 4.105 -5.879 1 96.69 92 ASP A CA 1
ATOM 736 C C . ASP A 1 92 ? -5.348 3.811 -4.52 1 96.69 92 ASP A C 1
ATOM 738 O O . ASP A 1 92 ? -5.277 2.654 -4.098 1 96.69 92 ASP A O 1
ATOM 742 N N . TRP A 1 93 ? -4.824 4.867 -3.918 1 95.62 93 TRP A N 1
ATOM 743 C CA . TRP A 1 93 ? -4.305 4.781 -2.557 1 95.62 93 TRP A CA 1
ATOM 744 C C . TRP A 1 93 ? -4.754 5.98 -1.727 1 95.62 93 TRP A C 1
ATOM 746 O O . TRP A 1 93 ? -5.148 7.012 -2.277 1 95.62 93 TRP A O 1
ATOM 756 N N . TYR A 1 94 ? -4.785 5.766 -0.491 1 94.25 94 TYR A N 1
ATOM 757 C CA . TYR A 1 94 ? -5.168 6.816 0.443 1 94.25 94 TYR A CA 1
ATOM 758 C C . TYR A 1 94 ? -4.359 6.723 1.731 1 94.25 94 TYR A C 1
ATOM 760 O O . TYR A 1 94 ? -4.188 5.637 2.283 1 94.25 94 TYR A O 1
ATOM 768 N N . GLN A 1 95 ? -3.783 7.848 2.088 1 94.38 95 GLN A N 1
ATOM 769 C CA . GLN A 1 95 ? -3.131 7.961 3.389 1 94.38 95 GLN A CA 1
ATOM 770 C C . GLN A 1 95 ? -4.102 8.469 4.449 1 94.38 95 GLN A C 1
ATOM 772 O O . GLN A 1 95 ? -4.414 9.664 4.488 1 94.38 95 GLN A O 1
ATOM 777 N N . PRO A 1 96 ? -4.488 7.543 5.285 1 94.38 96 PRO A N 1
ATOM 778 C CA . PRO A 1 96 ? -5.375 7.996 6.359 1 94.38 96 PRO A CA 1
ATOM 779 C C . PRO A 1 96 ? -4.746 9.086 7.227 1 94.38 96 PRO A C 1
ATOM 781 O O . PRO A 1 96 ? -3.521 9.219 7.258 1 94.38 96 PRO A O 1
ATOM 784 N N . THR A 1 97 ? -5.59 9.883 7.812 1 94.5 97 THR A N 1
ATOM 785 C CA . THR A 1 97 ? -5.168 10.938 8.727 1 94.5 97 THR A CA 1
ATOM 786 C C . THR A 1 97 ? -5.75 10.711 10.117 1 94.5 97 THR A C 1
ATOM 788 O O . THR A 1 97 ? -6.508 9.758 10.336 1 94.5 97 THR A O 1
ATOM 791 N N . ALA A 1 98 ? -5.406 11.602 11.031 1 95.56 98 ALA A N 1
ATOM 792 C CA . ALA A 1 98 ? -5.938 11.516 12.383 1 95.56 98 ALA A CA 1
ATOM 793 C C . ALA A 1 98 ? -7.461 11.602 12.383 1 95.56 98 ALA A C 1
ATOM 795 O O . ALA A 1 98 ? -8.117 11.055 13.273 1 95.56 98 ALA A O 1
ATOM 796 N N . GLU A 1 99 ? -8.07 12.227 11.383 1 92.12 99 GLU A N 1
ATOM 797 C CA . GLU A 1 99 ? -9.523 12.359 11.281 1 92.12 99 GLU A CA 1
ATOM 798 C C . GLU A 1 99 ? -10.18 11.008 10.984 1 92.12 99 GLU A C 1
ATOM 800 O O . GLU A 1 99 ? -11.383 10.844 11.188 1 92.12 99 GLU A O 1
ATOM 805 N N . ASP A 1 100 ? -9.414 10.141 10.523 1 93.06 100 ASP A N 1
ATOM 806 C CA . ASP A 1 100 ? -9.969 8.867 10.07 1 93.06 100 ASP A CA 1
ATOM 807 C C . ASP A 1 100 ? -9.977 7.844 11.203 1 93.06 100 ASP A C 1
ATOM 809 O O . ASP A 1 100 ? -10.508 6.746 11.047 1 93.06 100 ASP A O 1
ATOM 813 N N . ILE A 1 101 ? -9.312 8.148 12.289 1 94.81 101 ILE A N 1
ATOM 814 C CA . ILE A 1 101 ? -9.266 7.203 13.406 1 94.81 101 ILE A CA 1
ATOM 815 C C . ILE A 1 101 ? -10.68 6.852 13.844 1 94.81 101 ILE A C 1
ATOM 817 O O . ILE A 1 101 ? -11.5 7.742 14.086 1 94.81 101 ILE A O 1
ATOM 821 N N . GLY A 1 102 ? -11.008 5.598 13.922 1 91.5 102 GLY A N 1
ATOM 822 C CA . GLY A 1 102 ? -12.32 5.125 14.32 1 91.5 102 GLY A CA 1
ATOM 823 C C . GLY A 1 102 ? -13.281 4.973 13.156 1 91.5 102 GLY A C 1
ATOM 824 O O . GLY A 1 102 ? -14.383 4.445 13.32 1 91.5 102 GLY A O 1
ATOM 825 N N . ALA A 1 103 ? -12.906 5.418 11.992 1 91.38 103 ALA A N 1
ATOM 826 C CA . ALA A 1 103 ? -13.766 5.367 10.805 1 91.38 103 ALA A CA 1
ATOM 827 C C . ALA A 1 103 ? -13.352 4.227 9.883 1 91.38 103 ALA A C 1
ATOM 829 O O . ALA A 1 103 ? -12.258 3.674 10.016 1 91.38 103 ALA A O 1
ATOM 830 N N . SER A 1 104 ? -14.305 3.863 9.055 1 91.38 104 SER A N 1
ATOM 831 C CA . SER A 1 104 ? -14 2.988 7.93 1 91.38 104 SER A CA 1
ATOM 832 C C . SER A 1 104 ? -13.859 3.781 6.637 1 91.38 104 SER A C 1
ATOM 834 O O . SER A 1 104 ? -14.477 4.836 6.48 1 91.38 104 SER A O 1
ATOM 836 N N . LEU A 1 105 ? -12.977 3.289 5.867 1 94.12 105 LEU A N 1
ATOM 837 C CA . LEU A 1 105 ? -12.805 3.881 4.543 1 94.12 105 LEU A CA 1
ATOM 838 C C . LEU A 1 105 ? -13.609 3.115 3.498 1 94.12 105 LEU A C 1
ATOM 840 O O . LEU A 1 105 ? -13.648 1.883 3.516 1 94.12 105 LEU A O 1
ATOM 844 N N . LEU A 1 106 ? -14.297 3.863 2.664 1 91.81 106 LEU A N 1
ATOM 845 C CA . LEU A 1 106 ? -15.055 3.283 1.563 1 91.81 106 LEU A CA 1
ATOM 846 C C . LEU A 1 106 ? -14.539 3.787 0.221 1 91.81 106 LEU A C 1
ATOM 848 O O . LEU A 1 106 ? -14.281 4.984 0.059 1 91.81 106 LEU A O 1
ATOM 852 N N . LEU A 1 107 ? -14.305 2.883 -0.652 1 95 107 LEU A N 1
ATOM 853 C CA . LEU A 1 107 ? -13.883 3.225 -2.006 1 95 107 LEU A CA 1
ATOM 854 C C . LEU A 1 107 ? -14.969 2.865 -3.018 1 95 107 LEU A C 1
ATOM 856 O O . LEU A 1 107 ? -15.336 1.696 -3.148 1 95 107 LEU A O 1
ATOM 860 N N . ARG A 1 108 ? -15.484 3.867 -3.619 1 92.31 108 ARG A N 1
ATOM 861 C CA . ARG A 1 108 ? -16.406 3.66 -4.734 1 92.31 108 ARG A CA 1
ATOM 862 C C . ARG A 1 108 ? -15.648 3.615 -6.062 1 92.31 108 ARG A C 1
ATOM 864 O O . ARG A 1 108 ? -14.875 4.523 -6.375 1 92.31 108 ARG A O 1
ATOM 871 N N . MET A 1 109 ? -15.906 2.545 -6.766 1 93.5 109 MET A N 1
ATOM 872 C CA . MET A 1 109 ? -15.25 2.328 -8.055 1 93.5 109 MET A CA 1
ATOM 873 C C . MET A 1 109 ? -16.266 2.314 -9.188 1 93.5 109 MET A C 1
ATOM 875 O O . MET A 1 109 ? -17.312 1.663 -9.086 1 93.5 109 MET A O 1
ATOM 879 N N . LYS A 1 110 ? -15.969 3.092 -10.227 1 90.5 110 LYS A N 1
ATOM 880 C CA . LYS A 1 110 ? -16.875 3.168 -11.367 1 90.5 110 LYS A CA 1
ATOM 881 C C . LYS A 1 110 ? -16.125 2.979 -12.68 1 90.5 110 LYS A C 1
ATOM 883 O O . LYS A 1 110 ? -15.039 3.539 -12.867 1 90.5 110 LYS A O 1
ATOM 888 N N . THR A 1 111 ? -16.609 2.08 -13.461 1 92.62 111 THR A N 1
ATOM 889 C CA . THR A 1 111 ? -16.109 1.904 -14.82 1 92.62 111 THR A CA 1
ATOM 890 C C . THR A 1 111 ? -17.25 1.598 -15.781 1 92.62 111 THR A C 1
ATOM 892 O O . THR A 1 111 ? -18.422 1.683 -15.414 1 92.62 111 THR A O 1
ATOM 895 N N . PHE A 1 112 ? -16.859 1.387 -17.078 1 87.31 112 PHE A N 1
ATOM 896 C CA . PHE A 1 112 ? -17.859 1.097 -18.109 1 87.31 112 PHE A CA 1
ATOM 897 C C . PHE A 1 112 ? -17.516 -0.201 -18.828 1 87.31 112 PHE A C 1
ATOM 899 O O . PHE A 1 112 ? -16.344 -0.521 -19.047 1 87.31 112 PHE A O 1
ATOM 906 N N . ASP A 1 113 ? -18.547 -0.926 -19.094 1 82.88 113 ASP A N 1
ATOM 907 C CA . ASP A 1 113 ? -18.312 -2.148 -19.859 1 82.88 113 ASP A CA 1
ATOM 908 C C . ASP A 1 113 ? -18.203 -1.85 -21.359 1 82.88 113 ASP A C 1
ATOM 910 O O . ASP A 1 113 ? -18.125 -0.687 -21.75 1 82.88 113 ASP A O 1
ATOM 914 N N . ALA A 1 114 ? -18.141 -2.971 -22.125 1 77.44 114 ALA A N 1
ATOM 915 C CA . ALA A 1 114 ? -17.906 -2.854 -23.562 1 77.44 114 ALA A CA 1
ATOM 916 C C . ALA A 1 114 ? -19.047 -2.115 -24.25 1 77.44 114 ALA A C 1
ATOM 918 O O . ALA A 1 114 ? -18.828 -1.441 -25.266 1 77.44 114 ALA A O 1
ATOM 919 N N . ILE A 1 115 ? -20.266 -2.146 -23.703 1 78.62 115 ILE A N 1
ATOM 920 C CA . ILE A 1 115 ? -21.422 -1.54 -24.359 1 78.62 115 ILE A CA 1
ATOM 921 C C . ILE A 1 115 ? -21.734 -0.194 -23.703 1 78.62 115 ILE A C 1
ATOM 923 O O . ILE A 1 115 ? -22.766 0.416 -24 1 78.62 115 ILE A O 1
ATOM 927 N N . GLY A 1 116 ? -20.969 0.26 -22.781 1 81.12 116 GLY A N 1
ATOM 928 C CA . GLY A 1 116 ? -21.094 1.584 -22.203 1 81.12 116 GLY A CA 1
ATOM 929 C C . GLY A 1 116 ? -21.922 1.597 -20.938 1 81.12 116 GLY A C 1
ATOM 930 O O . GLY A 1 116 ? -22.281 2.664 -20.422 1 81.12 116 GLY A O 1
ATOM 931 N N . LYS A 1 117 ? -22.25 0.334 -20.516 1 84.06 117 LYS A N 1
ATOM 932 C CA . LYS A 1 117 ? -23 0.257 -19.266 1 84.06 117 LYS A CA 1
ATOM 933 C C . LYS A 1 117 ? -22.094 0.503 -18.062 1 84.06 117 LYS A C 1
ATOM 935 O O . LYS A 1 117 ? -20.984 -0.031 -17.984 1 84.06 117 LYS A O 1
ATOM 940 N N . GLU A 1 118 ? -22.641 1.296 -17.203 1 87.56 118 GLU A N 1
ATOM 941 C CA . GLU A 1 118 ? -21.891 1.647 -15.992 1 87.56 118 GLU A CA 1
ATOM 942 C C . GLU A 1 118 ? -21.781 0.459 -15.039 1 87.56 118 GLU A C 1
ATOM 944 O O . GLU A 1 118 ? -22.766 -0.244 -14.805 1 87.56 118 GLU A O 1
ATOM 949 N N . ILE A 1 119 ? -20.578 0.234 -14.609 1 89.44 119 ILE A N 1
ATOM 950 C CA . ILE A 1 119 ? -20.297 -0.767 -13.586 1 89.44 119 ILE A CA 1
ATOM 951 C C . ILE A 1 119 ? -19.797 -0.082 -12.32 1 89.44 119 ILE A C 1
ATOM 953 O O . ILE A 1 119 ? -18.828 0.682 -12.359 1 89.44 119 ILE A O 1
ATOM 957 N N . ILE A 1 120 ? -20.5 -0.353 -11.25 1 90.12 120 ILE A N 1
ATOM 958 C CA . ILE A 1 120 ? -20.109 0.269 -9.984 1 90.12 120 ILE A CA 1
ATOM 959 C C . ILE A 1 120 ? -19.844 -0.811 -8.945 1 90.12 120 ILE A C 1
ATOM 961 O O . ILE A 1 120 ? -20.562 -1.806 -8.859 1 90.12 120 ILE A O 1
ATOM 965 N N . ALA A 1 121 ? -18.766 -0.674 -8.203 1 90.25 121 ALA A N 1
ATOM 966 C CA . ALA A 1 121 ? -18.422 -1.543 -7.086 1 90.25 121 ALA A CA 1
ATOM 967 C C . ALA A 1 121 ? -17.859 -0.733 -5.918 1 90.25 121 ALA A C 1
ATOM 969 O O . ALA A 1 121 ? -17.484 0.429 -6.082 1 90.25 121 ALA A O 1
ATOM 970 N N . CYS A 1 122 ? -17.906 -1.354 -4.727 1 92.19 122 CYS A N 1
ATOM 971 C CA . CYS A 1 122 ? -17.406 -0.688 -3.529 1 92.19 122 CYS A CA 1
ATOM 972 C C . CYS A 1 122 ? -16.531 -1.624 -2.707 1 92.19 122 CYS A C 1
ATOM 974 O O . CYS A 1 122 ? -16.734 -2.84 -2.719 1 92.19 122 CYS A O 1
ATOM 976 N N . ALA A 1 123 ? -15.578 -1.103 -2.176 1 93 123 ALA A N 1
ATOM 977 C CA . ALA A 1 123 ? -14.719 -1.811 -1.231 1 93 123 ALA A CA 1
ATOM 978 C C . ALA A 1 123 ? -14.625 -1.062 0.094 1 93 123 ALA A C 1
ATOM 980 O O . ALA A 1 123 ? -14.758 0.165 0.132 1 93 123 ALA A O 1
ATOM 981 N N . GLU A 1 124 ? -14.406 -1.811 1.145 1 90.81 124 GLU A N 1
ATOM 982 C CA . GLU A 1 124 ? -14.359 -1.227 2.48 1 90.81 124 GLU A CA 1
ATOM 983 C C . GLU A 1 124 ? -13.094 -1.66 3.225 1 90.81 124 GLU A C 1
ATOM 985 O O . GLU A 1 124 ? -12.594 -2.766 3.014 1 90.81 124 GLU A O 1
ATOM 990 N N . PHE A 1 125 ? -12.586 -0.692 4.012 1 93.19 125 PHE A N 1
ATOM 991 C CA . PHE A 1 125 ? -11.422 -0.95 4.844 1 93.19 125 PHE A CA 1
ATOM 992 C C . PHE A 1 125 ? -11.562 -0.273 6.203 1 93.19 125 PHE A C 1
ATOM 994 O O . PHE A 1 125 ? -11.891 0.914 6.277 1 93.19 125 PHE A O 1
ATOM 1001 N N . GLY A 1 126 ? -11.227 -1.048 7.25 1 91.25 126 GLY A N 1
ATOM 1002 C CA . GLY A 1 126 ? -11.273 -0.44 8.57 1 91.25 126 GLY A CA 1
ATOM 1003 C C . GLY A 1 126 ? -11.961 -1.312 9.602 1 91.25 126 GLY A C 1
ATOM 1004 O O . GLY A 1 126 ? -12.297 -2.465 9.328 1 91.25 126 GLY A O 1
ATOM 1005 N N . PRO A 1 127 ? -12.195 -0.836 10.773 1 92.38 127 PRO A N 1
ATOM 1006 C CA . PRO A 1 127 ? -11.922 0.561 11.117 1 92.38 127 PRO A CA 1
ATOM 1007 C C . PRO A 1 127 ? -10.43 0.855 11.25 1 92.38 127 PRO A C 1
ATOM 1009 O O . PRO A 1 127 ? -9.648 -0.04 11.578 1 92.38 127 PRO A O 1
ATOM 1012 N N . ILE A 1 128 ? -10.078 2.137 10.992 1 95 128 ILE A N 1
ATOM 1013 C CA . ILE A 1 128 ? -8.711 2.637 11.156 1 95 128 ILE A CA 1
ATOM 1014 C C . ILE A 1 128 ? -8.422 2.873 12.633 1 95 128 ILE A C 1
ATOM 1016 O O . ILE A 1 128 ? -9.266 3.416 13.359 1 95 128 ILE A O 1
ATOM 1020 N N . VAL A 1 129 ? -7.254 2.414 13.062 1 95.12 129 VAL A N 1
ATOM 1021 C CA . VAL A 1 129 ? -6.902 2.562 14.469 1 95.12 129 VAL A CA 1
ATOM 1022 C C . VAL A 1 129 ? -5.734 3.533 14.609 1 95.12 129 VAL A C 1
ATOM 1024 O O . VAL A 1 129 ? -4.977 3.746 13.664 1 95.12 129 VAL A O 1
ATOM 1027 N N . GLU A 1 130 ? -5.629 4.082 15.758 1 96.38 130 GLU A N 1
ATOM 1028 C CA . GLU A 1 130 ? -4.551 5.027 16.016 1 96.38 130 GLU A CA 1
ATOM 1029 C C . GLU A 1 130 ? -3.193 4.328 16.047 1 96.38 130 GLU A C 1
ATOM 1031 O O . GLU A 1 130 ? -3.094 3.178 16.484 1 96.38 130 GLU A O 1
ATOM 1036 N N . ASP A 1 131 ? -2.242 4.957 15.578 1 96.31 131 ASP A N 1
ATOM 1037 C CA . ASP A 1 131 ? -0.863 4.504 15.727 1 96.31 131 ASP A CA 1
ATOM 1038 C C . ASP A 1 131 ? -0.406 4.594 17.188 1 96.31 131 ASP A C 1
ATOM 1040 O O . ASP A 1 131 ? -0.433 5.672 17.781 1 96.31 131 ASP A O 1
ATOM 1044 N N . PRO A 1 132 ? 0.111 3.559 17.75 1 95.31 132 PRO A N 1
ATOM 1045 C CA . PRO A 1 132 ? 0.469 3.555 19.156 1 95.31 132 PRO A CA 1
ATOM 1046 C C . PRO A 1 132 ? 1.545 4.582 19.5 1 95.31 132 PRO A C 1
ATOM 1048 O O . PRO A 1 132 ? 1.526 5.164 20.594 1 95.31 132 PRO A O 1
ATOM 1051 N N . ALA A 1 133 ? 2.502 4.742 18.641 1 95.25 133 ALA A N 1
ATOM 1052 C CA . ALA A 1 133 ? 3.553 5.727 18.891 1 95.25 133 ALA A CA 1
ATOM 1053 C C . ALA A 1 133 ? 2.977 7.137 18.969 1 95.25 133 ALA A C 1
ATOM 1055 O O . ALA A 1 133 ? 3.377 7.934 19.812 1 95.25 133 ALA A O 1
ATOM 1056 N N . ILE A 1 134 ? 2.057 7.434 18.141 1 96.81 134 ILE A N 1
ATOM 1057 C CA . ILE A 1 134 ? 1.413 8.742 18.125 1 96.81 134 ILE A CA 1
ATOM 1058 C C . ILE A 1 134 ? 0.531 8.891 19.359 1 96.81 134 ILE A C 1
ATOM 1060 O O . ILE A 1 134 ? 0.513 9.945 20 1 96.81 134 ILE A O 1
ATOM 1064 N N . ARG A 1 135 ? -0.187 7.875 19.672 1 96.12 135 ARG A N 1
ATOM 1065 C CA . ARG A 1 135 ? -1.013 7.891 20.875 1 96.12 135 ARG A CA 1
ATOM 1066 C C . ARG A 1 135 ? -0.185 8.258 22.094 1 96.12 135 ARG A C 1
ATOM 1068 O O . ARG A 1 135 ? -0.562 9.148 22.859 1 96.12 135 ARG A O 1
ATOM 1075 N N . SER A 1 136 ? 0.903 7.609 22.219 1 95.75 136 SER A N 1
ATOM 1076 C CA . SER A 1 136 ? 1.774 7.855 23.359 1 95.75 136 SER A CA 1
ATOM 1077 C C . SER A 1 136 ? 2.279 9.297 23.359 1 95.75 136 SER A C 1
ATOM 1079 O O . SER A 1 136 ? 2.297 9.945 24.406 1 95.75 136 SER A O 1
ATOM 1081 N N . GLN A 1 137 ? 2.648 9.719 22.266 1 96.69 137 GLN A N 1
ATOM 1082 C CA . GLN A 1 137 ? 3.146 11.086 22.156 1 96.69 137 GLN A CA 1
ATOM 1083 C C . GLN A 1 137 ? 2.061 12.102 22.516 1 96.69 137 GLN A C 1
ATOM 1085 O O . GLN A 1 137 ? 2.312 13.055 23.25 1 96.69 137 GLN A O 1
ATOM 1090 N N . VAL A 1 138 ? 0.904 11.914 21.984 1 97.31 138 VAL A N 1
ATOM 1091 C CA . VAL A 1 138 ? -0.221 12.812 22.234 1 97.31 138 VAL A CA 1
ATOM 1092 C C . VAL A 1 138 ? -0.557 12.82 23.719 1 97.31 138 VAL A C 1
ATOM 1094 O O . VAL A 1 138 ? -0.717 13.891 24.312 1 97.31 138 VAL A O 1
ATOM 1097 N N . GLU A 1 139 ? -0.631 11.688 24.328 1 95.12 139 GLU A N 1
ATOM 1098 C CA . GLU A 1 139 ? -0.973 11.578 25.75 1 95.12 139 GLU A CA 1
ATOM 1099 C C . GLU A 1 139 ? 0.081 12.25 26.625 1 95.12 139 GLU A C 1
ATOM 1101 O O . GLU A 1 139 ? -0.254 12.93 27.594 1 95.12 139 GLU A O 1
ATOM 1106 N N . ASN A 1 140 ? 1.32 12.117 26.234 1 95.44 140 ASN A N 1
ATOM 1107 C CA . ASN A 1 140 ? 2.398 12.781 26.953 1 95.44 140 ASN A CA 1
ATOM 1108 C C . ASN A 1 140 ? 2.279 14.297 26.875 1 95.44 140 ASN A C 1
ATOM 1110 O O . ASN A 1 140 ? 2.471 15 27.875 1 95.44 140 ASN A O 1
ATOM 1114 N N . LEU A 1 141 ? 1.967 14.766 25.703 1 95.88 141 LEU A N 1
ATOM 1115 C CA . LEU A 1 141 ? 1.834 16.203 25.5 1 95.88 141 LEU A CA 1
ATOM 1116 C C . LEU A 1 141 ? 0.634 16.75 26.266 1 95.88 141 LEU A C 1
ATOM 1118 O O . LEU A 1 141 ? 0.692 17.859 26.812 1 95.88 141 LEU A O 1
ATOM 1122 N N . LEU A 1 142 ? -0.406 16.016 26.328 1 94.94 142 LEU A N 1
ATOM 1123 C CA . LEU A 1 142 ? -1.605 16.438 27.031 1 94.94 142 LEU A CA 1
ATOM 1124 C C . LEU A 1 142 ? -1.37 16.469 28.531 1 94.94 142 LEU A C 1
ATOM 1126 O O . LEU A 1 142 ? -1.871 17.344 29.234 1 94.94 142 LEU A O 1
ATOM 1130 N N . GLU A 1 143 ? -0.652 15.516 29 1 92.69 143 GLU A N 1
ATOM 1131 C CA . GLU A 1 143 ? -0.318 15.477 30.422 1 92.69 143 GLU A CA 1
ATOM 1132 C C . GLU A 1 143 ? 0.511 16.688 30.844 1 92.69 143 GLU A C 1
ATOM 1134 O O . GLU A 1 143 ? 0.368 17.188 31.953 1 92.69 143 GLU A O 1
ATOM 1139 N N . ALA A 1 144 ? 1.334 17.125 29.953 1 92.88 144 ALA A N 1
ATOM 1140 C CA . ALA A 1 144 ? 2.162 18.297 30.203 1 92.88 144 ALA A CA 1
ATOM 1141 C C . ALA A 1 144 ? 1.336 19.578 30.125 1 92.88 144 ALA A C 1
ATOM 1143 O O . ALA A 1 144 ? 1.804 20.656 30.516 1 92.88 144 ALA A O 1
ATOM 1144 N N . LYS A 1 145 ? 0.184 19.547 29.578 1 90.75 145 LYS A N 1
ATOM 1145 C CA . LYS A 1 145 ? -0.798 20.625 29.469 1 90.75 145 LYS A CA 1
ATOM 1146 C C . LYS A 1 145 ? -0.328 21.703 28.484 1 90.75 145 LYS A C 1
ATOM 1148 O O . LYS A 1 145 ? -0.947 22.766 28.391 1 90.75 145 LYS A O 1
ATOM 1153 N N . THR A 1 146 ? 0.788 21.484 27.953 1 92.06 146 THR A N 1
ATOM 1154 C CA . THR A 1 146 ? 1.319 22.391 26.938 1 92.06 146 THR A CA 1
ATOM 1155 C C . THR A 1 146 ? 2.105 21.625 25.891 1 92.06 146 THR A C 1
ATOM 1157 O O . THR A 1 146 ? 2.844 20.688 26.219 1 92.06 146 THR A O 1
ATOM 1160 N N . ALA A 1 147 ? 1.865 21.953 24.656 1 96.94 147 ALA A N 1
ATOM 1161 C CA . ALA A 1 147 ? 2.594 21.359 23.531 1 96.94 147 ALA A CA 1
ATOM 1162 C C . ALA A 1 147 ? 3.273 22.422 22.688 1 96.94 147 ALA A C 1
ATOM 1164 O O . ALA A 1 147 ? 2.65 23.422 22.312 1 96.94 147 ALA A O 1
ATOM 1165 N N . PHE A 1 148 ? 4.551 22.188 22.5 1 96.88 148 PHE A N 1
ATOM 1166 C CA . PHE A 1 148 ? 5.367 23.125 21.75 1 96.88 148 PHE A CA 1
ATOM 1167 C C . PHE A 1 148 ? 5.988 22.453 20.531 1 96.88 148 PHE A C 1
ATOM 1169 O O . PHE A 1 148 ? 6.648 21.422 20.656 1 96.88 148 PHE A O 1
ATOM 1176 N N . PHE A 1 149 ? 5.672 23.016 19.328 1 96.94 149 PHE A N 1
ATOM 1177 C CA . PHE A 1 149 ? 6.211 22.484 18.078 1 96.94 149 PHE A CA 1
ATOM 1178 C C . PHE A 1 149 ? 7.039 23.547 17.359 1 96.94 149 PHE A C 1
ATOM 1180 O O . PHE A 1 149 ? 6.656 24.719 17.312 1 96.94 149 PHE A O 1
ATOM 1187 N N . THR A 1 150 ? 8.203 23.094 16.812 1 93.88 150 THR A N 1
ATOM 1188 C CA . THR A 1 150 ? 9.078 24.016 16.078 1 93.88 150 THR A CA 1
ATOM 1189 C C . THR A 1 150 ? 9.227 23.562 14.633 1 93.88 150 THR A C 1
ATOM 1191 O O . THR A 1 150 ? 8.625 22.578 14.211 1 93.88 150 THR A O 1
ATOM 1194 N N . ASN A 1 151 ? 9.898 24.375 13.883 1 91.12 151 ASN A N 1
ATOM 1195 C CA . ASN A 1 151 ? 10.203 24.094 12.484 1 91.12 151 ASN A CA 1
ATOM 1196 C C . ASN A 1 151 ? 8.938 24.016 11.641 1 91.12 151 ASN A C 1
ATOM 1198 O O . ASN A 1 151 ? 8.781 23.094 10.836 1 91.12 151 ASN A O 1
ATOM 1202 N N . ILE A 1 152 ? 8.039 24.906 11.891 1 93.44 152 ILE A N 1
ATOM 1203 C CA . ILE A 1 152 ? 6.809 25.031 11.117 1 93.44 152 ILE A CA 1
ATOM 1204 C C . ILE A 1 152 ? 6.969 26.141 10.078 1 93.44 152 ILE A C 1
ATOM 1206 O O . ILE A 1 152 ? 7.609 27.156 10.344 1 93.44 152 ILE A O 1
ATOM 1210 N N . HIS A 1 153 ? 6.387 25.906 8.93 1 91.56 153 HIS A N 1
ATOM 1211 C CA . HIS A 1 153 ? 6.438 26.922 7.875 1 91.56 153 HIS A CA 1
ATOM 1212 C C . HIS A 1 153 ? 5.035 27.312 7.426 1 91.56 153 HIS A C 1
ATOM 1214 O O . HIS A 1 153 ? 4.133 26.469 7.379 1 91.56 153 HIS A O 1
ATOM 1220 N N . ILE A 1 154 ? 4.934 28.547 7.145 1 89.62 154 ILE A N 1
ATOM 1221 C CA . ILE A 1 154 ? 3.668 29.047 6.617 1 89.62 154 ILE A CA 1
ATOM 1222 C C . ILE A 1 154 ? 3.779 29.234 5.105 1 89.62 154 ILE A C 1
ATOM 1224 O O . ILE A 1 154 ? 4.715 29.875 4.617 1 89.62 154 ILE A O 1
ATOM 1228 N N . VAL A 1 155 ? 2.912 28.531 4.41 1 84.75 155 VAL A N 1
ATOM 1229 C CA . VAL A 1 155 ? 2.852 28.719 2.965 1 84.75 155 VAL A CA 1
ATOM 1230 C C . VAL A 1 155 ? 2.264 30.094 2.637 1 84.75 155 VAL A C 1
ATOM 1232 O O . VAL A 1 155 ? 1.15 30.406 3.061 1 84.75 155 VAL A O 1
ATOM 1235 N N . PRO A 1 156 ? 3.125 30.828 1.922 1 79.31 156 PRO A N 1
ATOM 1236 C CA . PRO A 1 156 ? 2.682 32.219 1.677 1 79.31 156 PRO A CA 1
ATOM 1237 C C . PRO A 1 156 ? 1.399 32.281 0.851 1 79.31 156 PRO A C 1
ATOM 1239 O O . PRO A 1 156 ? 1.204 31.469 -0.06 1 79.31 156 PRO A O 1
ATOM 1242 N N . SER A 1 157 ? 0.539 32.969 1.452 1 70.81 157 SER A N 1
ATOM 1243 C CA . SER A 1 157 ? -0.657 33.312 0.698 1 70.81 157 SER A CA 1
ATOM 1244 C C . SER A 1 157 ? -0.636 34.812 0.304 1 70.81 157 SER A C 1
ATOM 1246 O O . SER A 1 157 ? 0.145 35.594 0.85 1 70.81 157 SER A O 1
ATOM 1248 N N . ASN A 1 158 ? -1.262 35.094 -0.786 1 60.91 158 ASN A N 1
ATOM 1249 C CA . ASN A 1 158 ? -1.295 36.469 -1.298 1 60.91 158 ASN A CA 1
ATOM 1250 C C . ASN A 1 158 ? -1.613 37.469 -0.195 1 60.91 158 ASN A C 1
ATOM 1252 O O . ASN A 1 158 ? -1.397 38.688 -0.363 1 60.91 158 ASN A O 1
ATOM 1256 N N . HIS A 1 159 ? -1.98 36.969 0.862 1 58.59 159 HIS A N 1
ATOM 1257 C CA . HIS A 1 159 ? -2.527 37.938 1.825 1 58.59 159 HIS A CA 1
ATOM 1258 C C . HIS A 1 159 ? -1.513 38.25 2.918 1 58.59 159 HIS A C 1
ATOM 1260 O O . HIS A 1 159 ? -1.713 39.188 3.701 1 58.59 159 HIS A O 1
ATOM 1266 N N . HIS A 1 160 ? -0.44 37.438 3.025 1 61.16 160 HIS A N 1
ATOM 1267 C CA . HIS A 1 160 ? 0.444 37.688 4.156 1 61.16 160 HIS A CA 1
ATOM 1268 C C . HIS A 1 160 ? 1.886 37.875 3.693 1 61.16 160 HIS A C 1
ATOM 1270 O O . HIS A 1 160 ? 2.309 37.281 2.707 1 61.16 160 HIS A O 1
ATOM 1276 N N . GLU A 1 161 ? 2.475 39 4.117 1 68 161 GLU A N 1
ATOM 1277 C CA . GLU A 1 161 ? 3.889 39.219 3.85 1 68 161 GLU A CA 1
ATOM 1278 C C . GLU A 1 161 ? 4.77 38.188 4.547 1 68 161 GLU A C 1
ATOM 1280 O O . GLU A 1 161 ? 5.66 38.562 5.32 1 68 161 GLU A O 1
ATOM 1285 N N . ILE A 1 162 ? 4.367 37 4.488 1 77.31 162 ILE A N 1
ATOM 1286 C CA . ILE A 1 162 ? 5.109 35.906 5.129 1 77.31 162 ILE A CA 1
ATOM 1287 C C . ILE A 1 162 ? 5.992 35.219 4.102 1 77.31 162 ILE A C 1
ATOM 1289 O O . ILE A 1 162 ? 5.539 34.906 2.998 1 77.31 162 ILE A O 1
ATOM 1293 N N . SER A 1 163 ? 7.281 35.219 4.496 1 76.38 163 SER A N 1
ATOM 1294 C CA . SER A 1 163 ? 8.227 34.531 3.629 1 76.38 163 SER A CA 1
ATOM 1295 C C . SER A 1 163 ? 8.172 33 3.855 1 76.38 163 SER A C 1
ATOM 1297 O O . SER A 1 163 ? 7.973 32.562 4.98 1 76.38 163 SER A O 1
ATOM 1299 N N . MET A 1 164 ? 8.438 32.281 2.791 1 76.69 164 MET A N 1
ATOM 1300 C CA . MET A 1 164 ? 8.469 30.828 2.877 1 76.69 164 MET A CA 1
ATOM 1301 C C . MET A 1 164 ? 9.695 30.359 3.65 1 76.69 164 MET A C 1
ATOM 1303 O O . MET A 1 164 ? 9.727 29.234 4.141 1 76.69 164 MET A O 1
ATOM 1307 N N . GLU A 1 165 ? 10.586 31.266 3.863 1 79.25 165 GLU A N 1
ATOM 1308 C CA . GLU A 1 165 ? 11.828 30.891 4.527 1 79.25 165 GLU A CA 1
ATOM 1309 C C . GLU A 1 165 ? 11.727 31.062 6.039 1 79.25 165 GLU A C 1
ATOM 1311 O O . GLU A 1 165 ? 12.539 30.531 6.789 1 79.25 165 GLU A O 1
ATOM 1316 N N . ASP A 1 166 ? 10.695 31.766 6.414 1 86.5 166 ASP A N 1
ATOM 1317 C CA . ASP A 1 166 ? 10.523 32 7.844 1 86.5 166 ASP A CA 1
ATOM 1318 C C . ASP A 1 166 ? 10.148 30.703 8.57 1 86.5 166 ASP A C 1
ATOM 1320 O O . ASP A 1 166 ? 9.359 29.906 8.047 1 86.5 166 ASP A O 1
ATOM 1324 N N . THR A 1 167 ? 10.758 30.531 9.727 1 89.75 167 THR A N 1
ATOM 1325 C CA . THR A 1 167 ? 10.422 29.406 10.586 1 89.75 167 THR A CA 1
ATOM 1326 C C . THR A 1 167 ? 9.531 29.844 11.742 1 89.75 167 THR A C 1
ATOM 1328 O O . THR A 1 167 ? 9.742 30.906 12.328 1 89.75 167 THR A O 1
ATOM 1331 N N . TRP A 1 168 ? 8.625 29.031 12.039 1 92.5 168 TRP A N 1
ATOM 1332 C CA . TRP A 1 168 ? 7.625 29.391 13.039 1 92.5 168 TRP A CA 1
ATOM 1333 C C . TRP A 1 168 ? 7.527 28.312 14.117 1 92.5 168 TRP A C 1
ATOM 1335 O O . TRP A 1 168 ? 7.965 27.188 13.914 1 92.5 168 TRP A O 1
ATOM 1345 N N . SER A 1 169 ? 7.059 28.75 15.281 1 95.12 169 SER A N 1
ATOM 1346 C CA . SER A 1 169 ? 6.758 27.828 16.391 1 95.12 169 SER A CA 1
ATOM 1347 C C . SER A 1 169 ? 5.277 27.875 16.75 1 95.12 169 SER A C 1
ATOM 1349 O O . SER A 1 169 ? 4.633 28.922 16.625 1 95.12 169 SER A O 1
ATOM 1351 N N . LEU A 1 170 ? 4.754 26.734 17.094 1 97.12 170 LEU A N 1
ATOM 1352 C CA . LEU A 1 170 ? 3.352 26.578 17.469 1 97.12 170 LEU A CA 1
ATOM 1353 C C . LEU A 1 170 ? 3.217 26.141 18.922 1 97.12 170 LEU A C 1
ATOM 1355 O O . LEU A 1 170 ? 3.791 25.125 19.328 1 97.12 170 LEU A O 1
ATOM 1359 N N . LEU A 1 171 ? 2.521 26.984 19.656 1 97 171 LEU A N 1
ATOM 1360 C CA . LEU A 1 171 ? 2.211 26.672 21.047 1 97 171 LEU A CA 1
ATOM 1361 C C . LEU A 1 171 ? 0.73 26.344 21.219 1 97 171 LEU A C 1
ATOM 1363 O O . LEU A 1 171 ? -0.13 27.125 20.797 1 97 171 LEU A O 1
ATOM 1367 N N . ILE A 1 172 ? 0.456 25.156 21.719 1 97.12 172 ILE A N 1
ATOM 1368 C CA . ILE A 1 172 ? -0.903 24.703 22.016 1 97.12 172 ILE A CA 1
ATOM 1369 C C . ILE A 1 172 ? -1.041 24.406 23.516 1 97.12 172 ILE A C 1
ATOM 1371 O O . ILE A 1 172 ? -0.322 23.562 24.047 1 97.12 172 ILE A O 1
ATOM 1375 N N . ASP A 1 173 ? -1.884 25.062 24.156 1 93.12 173 ASP A N 1
ATOM 1376 C CA . ASP A 1 173 ? -2.15 24.781 25.562 1 93.12 173 ASP A CA 1
ATOM 1377 C C . ASP A 1 173 ? -3.65 24.672 25.828 1 93.12 173 ASP A C 1
ATOM 1379 O O . ASP A 1 173 ? -4.438 24.484 24.891 1 93.12 173 ASP A O 1
ATOM 1383 N N . ASP A 1 174 ? -4.059 24.594 27.094 1 89.31 174 ASP A N 1
ATOM 1384 C CA . ASP A 1 174 ? -5.445 24.312 27.438 1 89.31 174 ASP A CA 1
ATOM 1385 C C . ASP A 1 174 ? -6.328 25.531 27.219 1 89.31 174 ASP A C 1
ATOM 1387 O O . ASP A 1 174 ? -7.555 25.438 27.234 1 89.31 174 ASP A O 1
ATOM 1391 N N . LYS A 1 175 ? -5.719 26.656 26.844 1 88.62 175 LYS A N 1
ATOM 1392 C CA . LYS A 1 175 ? -6.512 27.875 26.734 1 88.62 175 LYS A CA 1
ATOM 1393 C C . LYS A 1 175 ? -6.441 28.453 25.312 1 88.62 175 LYS A C 1
ATOM 1395 O O . LYS A 1 175 ? -7.398 29.062 24.844 1 88.62 175 LYS A O 1
ATOM 1400 N N . ARG A 1 176 ? -5.32 28.297 24.766 1 90.56 176 ARG A N 1
ATOM 1401 C CA . ARG A 1 176 ? -5.148 29.016 23.516 1 90.56 176 ARG A CA 1
ATOM 1402 C C . ARG A 1 176 ? -4.191 28.281 22.578 1 90.56 176 ARG A C 1
ATOM 1404 O O . ARG A 1 176 ? -3.506 27.344 23 1 90.56 176 ARG A O 1
ATOM 1411 N N . ILE A 1 177 ? -4.199 28.703 21.344 1 95.06 177 ILE A N 1
ATOM 1412 C CA . ILE A 1 177 ? -3.246 28.312 20.312 1 95.06 177 ILE A CA 1
ATOM 1413 C C . ILE A 1 177 ? -2.492 29.547 19.812 1 95.06 177 ILE A C 1
ATOM 1415 O O . ILE A 1 177 ? -3.08 30.609 19.641 1 95.06 177 ILE A O 1
ATOM 1419 N N . ARG A 1 178 ? -1.164 29.438 19.734 1 93.56 178 ARG A N 1
ATOM 1420 C CA . ARG A 1 178 ? -0.33 30.578 19.375 1 93.56 178 ARG A CA 1
ATOM 1421 C C . ARG A 1 178 ? 0.758 30.172 18.391 1 93.56 178 ARG A C 1
ATOM 1423 O O . ARG A 1 178 ? 1.426 29.156 18.578 1 93.56 178 ARG A O 1
ATOM 1430 N N . ILE A 1 179 ? 0.864 30.938 17.297 1 94.19 179 ILE A N 1
ATOM 1431 C CA . ILE A 1 179 ? 1.926 30.766 16.312 1 94.19 179 ILE A CA 1
ATOM 1432 C C . ILE A 1 179 ? 2.855 31.984 16.344 1 94.19 179 ILE A C 1
ATOM 1434 O O . ILE A 1 179 ? 2.4 33.125 16.234 1 94.19 179 ILE A O 1
ATOM 1438 N N . SER A 1 180 ? 4.141 31.703 16.531 1 93.5 180 SER A N 1
ATOM 1439 C CA . SER A 1 180 ? 5.113 32.781 16.625 1 93.5 180 SER A CA 1
ATOM 1440 C C . SER A 1 180 ? 6.254 32.594 15.633 1 93.5 180 SER A C 1
ATOM 1442 O O . SER A 1 180 ? 6.723 31.484 15.422 1 93.5 180 SER A O 1
ATOM 1444 N N . CYS A 1 181 ? 6.617 33.625 15.07 1 91.56 181 CYS A N 1
ATOM 1445 C CA . CYS A 1 181 ? 7.742 33.594 14.141 1 91.56 181 CYS A CA 1
ATOM 1446 C C . CYS A 1 181 ? 9.062 33.531 14.891 1 91.56 181 CYS A C 1
ATOM 1448 O O . CYS A 1 181 ? 9.281 34.25 15.852 1 91.56 181 CYS A O 1
ATOM 1450 N N . GLU A 1 182 ? 9.922 32.656 14.422 1 87.06 182 GLU A N 1
ATOM 1451 C CA . GLU A 1 182 ? 11.211 32.469 15.086 1 87.06 182 GLU A CA 1
ATOM 1452 C C . GLU A 1 182 ? 12.258 33.438 14.508 1 87.06 182 GLU A C 1
ATOM 1454 O O . GLU A 1 182 ? 13.203 33.812 15.203 1 87.06 182 GLU A O 1
ATOM 1459 N N . SER A 1 183 ? 12.125 33.719 13.258 1 75.19 183 SER A N 1
ATOM 1460 C CA . SER A 1 183 ? 13.203 34.375 12.523 1 75.19 183 SER A CA 1
ATOM 1461 C C . SER A 1 183 ? 12.938 35.875 12.383 1 75.19 183 SER A C 1
ATOM 1463 O O . SER A 1 183 ? 13.859 36.656 12.117 1 75.19 183 SER A O 1
ATOM 1465 N N . SER A 1 184 ? 11.688 36.344 12.383 1 71.88 184 SER A N 1
ATOM 1466 C CA . SER A 1 184 ? 11.375 37.75 12.133 1 71.88 184 SER A CA 1
ATOM 1467 C C . SER A 1 184 ? 10.492 38.312 13.227 1 71.88 184 SER A C 1
ATOM 1469 O O . SER A 1 184 ? 10.008 37.594 14.094 1 71.88 184 SER A O 1
ATOM 1471 N N . LEU A 1 185 ? 10.43 39.656 13.109 1 78.06 185 LEU A N 1
ATOM 1472 C CA . LEU A 1 185 ? 9.594 40.344 14.086 1 78.06 185 LEU A CA 1
ATOM 1473 C C . LEU A 1 185 ? 8.156 40.469 13.586 1 78.06 185 LEU A C 1
ATOM 1475 O O . LEU A 1 185 ? 7.656 41.562 13.383 1 78.06 185 LEU A O 1
ATOM 1479 N N . ILE A 1 186 ? 7.488 39.406 13.312 1 82.5 186 ILE A N 1
ATOM 1480 C CA . ILE A 1 186 ? 6.074 39.344 12.945 1 82.5 186 ILE A CA 1
ATOM 1481 C C . ILE A 1 186 ? 5.23 39.062 14.18 1 82.5 186 ILE A C 1
ATOM 1483 O O . ILE A 1 186 ? 5.539 38.156 14.953 1 82.5 186 ILE A O 1
ATOM 1487 N N . PRO A 1 187 ? 4.312 39.938 14.398 1 85.88 187 PRO A N 1
ATOM 1488 C CA . PRO A 1 187 ? 3.436 39.656 15.531 1 85.88 187 PRO A CA 1
ATOM 1489 C C . PRO A 1 187 ? 2.844 38.25 15.484 1 85.88 187 PRO A C 1
ATOM 1491 O O . PRO A 1 187 ? 2.508 37.75 14.406 1 85.88 187 PRO A O 1
ATOM 1494 N N . PRO A 1 188 ? 2.76 37.688 16.625 1 88.94 188 PRO A N 1
ATOM 1495 C CA . PRO A 1 188 ? 2.227 36.312 16.672 1 88.94 188 PRO A CA 1
ATOM 1496 C C . PRO A 1 188 ? 0.734 36.25 16.359 1 88.94 188 PRO A C 1
ATOM 1498 O O . PRO A 1 188 ? 0.016 37.25 16.547 1 88.94 188 PRO A O 1
ATOM 1501 N N . PHE A 1 189 ? 0.381 35.125 15.82 1 88.75 189 PHE A N 1
ATOM 1502 C CA . PHE A 1 189 ? -1.033 34.812 15.672 1 88.75 189 PHE A CA 1
ATOM 1503 C C . PHE A 1 189 ? -1.528 34 16.875 1 88.75 189 PHE A C 1
ATOM 1505 O O . PHE A 1 189 ? -0.958 32.969 17.203 1 88.75 189 PHE A O 1
ATOM 1512 N N . GLU A 1 190 ? -2.525 34.531 17.562 1 89.25 190 GLU A N 1
ATOM 1513 C CA . GLU A 1 190 ? -3.027 33.812 18.734 1 89.25 190 GLU A CA 1
ATOM 1514 C C . GLU A 1 190 ? -4.551 33.875 18.812 1 89.25 190 GLU A C 1
ATOM 1516 O O . GLU A 1 190 ? -5.16 34.844 18.328 1 89.25 190 GLU A O 1
ATOM 1521 N N . ALA A 1 191 ? -5.121 32.844 19.344 1 89.75 191 ALA A N 1
ATOM 1522 C CA . ALA A 1 191 ? -6.566 32.781 19.547 1 89.75 191 ALA A CA 1
ATOM 1523 C C . ALA A 1 191 ? -6.918 31.891 20.734 1 89.75 191 ALA A C 1
ATOM 1525 O O . ALA A 1 191 ? -6.297 30.828 20.922 1 89.75 191 ALA A O 1
ATOM 1526 N N . LEU A 1 192 ? -7.879 32.375 21.484 1 91.06 192 LEU A N 1
ATOM 1527 C CA . LEU A 1 192 ? -8.523 31.469 22.438 1 91.06 192 LEU A CA 1
ATOM 1528 C C . LEU A 1 192 ? -9.414 30.469 21.703 1 91.06 192 LEU A C 1
ATOM 1530 O O . LEU A 1 192 ? -9.891 30.734 20.594 1 91.06 192 LEU A O 1
ATOM 1534 N N . TYR A 1 193 ? -9.555 29.359 22.344 1 90.56 193 TYR A N 1
ATOM 1535 C CA . TYR A 1 193 ? -10.367 28.344 21.703 1 90.56 193 TYR A CA 1
ATOM 1536 C C . TYR A 1 193 ? -11.82 28.766 21.609 1 90.56 193 TYR A C 1
ATOM 1538 O O . TYR A 1 193 ? -12.422 29.156 22.609 1 90.56 193 TYR A O 1
ATOM 1546 N N . THR A 1 194 ? -12.312 28.828 20.469 1 86.25 194 THR A N 1
ATOM 1547 C CA . THR A 1 194 ? -13.727 29.016 20.172 1 86.25 194 THR A CA 1
ATOM 1548 C C . THR A 1 194 ? -14.18 28.047 19.078 1 86.25 194 THR A C 1
ATOM 1550 O O . THR A 1 194 ? -13.375 27.297 18.531 1 86.25 194 THR A O 1
ATOM 1553 N N . SER A 1 195 ? -15.461 28 18.828 1 84.38 195 SER A N 1
ATOM 1554 C CA . SER A 1 195 ? -15.992 27.125 17.781 1 84.38 195 SER A CA 1
ATOM 1555 C C . SER A 1 195 ? -15.484 27.531 16.406 1 84.38 195 SER A C 1
ATOM 1557 O O . SER A 1 195 ? -15.531 26.734 15.469 1 84.38 195 SER A O 1
ATOM 1559 N N . HIS A 1 196 ? -14.836 28.703 16.344 1 84.5 196 HIS A N 1
ATOM 1560 C CA . HIS A 1 196 ? -14.414 29.234 15.047 1 84.5 196 HIS A CA 1
ATOM 1561 C C . HIS A 1 196 ? -12.938 28.922 14.781 1 84.5 196 HIS A C 1
ATOM 1563 O O . HIS A 1 196 ? -12.453 29.109 13.664 1 84.5 196 HIS A O 1
ATOM 1569 N N . VAL A 1 197 ? -12.297 28.531 15.805 1 90.56 197 VAL A N 1
ATOM 1570 C CA . VAL A 1 197 ? -10.922 28.094 15.609 1 90.56 197 VAL A CA 1
ATOM 1571 C C . VAL A 1 197 ? -10.898 26.641 15.094 1 90.56 197 VAL A C 1
ATOM 1573 O O . VAL A 1 197 ? -11.32 25.719 15.797 1 90.56 197 VAL A O 1
ATOM 1576 N N . LEU A 1 198 ? -10.461 26.516 13.828 1 91.06 198 LEU A N 1
ATOM 1577 C CA . LEU A 1 198 ? -10.578 25.203 13.188 1 91.06 198 LEU A CA 1
ATOM 1578 C C . LEU A 1 198 ? -9.266 24.797 12.539 1 91.06 198 LEU A C 1
ATOM 1580 O O . LEU A 1 198 ? -8.547 25.641 11.992 1 91.06 198 LEU A O 1
ATOM 1584 N N . MET A 1 199 ? -8.984 23.547 12.664 1 93.31 199 MET A N 1
ATOM 1585 C CA . MET A 1 199 ? -7.871 22.938 11.945 1 93.31 199 MET A CA 1
ATOM 1586 C C . MET A 1 199 ? -8.375 21.922 10.93 1 93.31 199 MET A C 1
ATOM 1588 O O . MET A 1 199 ? -9.18 21.062 11.258 1 93.31 199 MET A O 1
ATOM 1592 N N . THR A 1 200 ? -7.918 22.047 9.672 1 89.12 200 THR A N 1
ATOM 1593 C CA . THR A 1 200 ? -8.328 21.125 8.617 1 89.12 200 THR A CA 1
ATOM 1594 C C . THR A 1 200 ? -7.125 20.641 7.824 1 89.12 200 THR A C 1
ATOM 1596 O O . THR A 1 200 ? -6.094 21.312 7.777 1 89.12 200 THR A O 1
ATOM 1599 N N . PHE A 1 201 ? -7.281 19.391 7.301 1 89.19 201 PHE A N 1
ATOM 1600 C CA . PHE A 1 201 ? -6.203 18.828 6.504 1 89.19 201 PHE A CA 1
ATOM 1601 C C . PHE A 1 201 ? -6.43 19.094 5.02 1 89.19 201 PHE A C 1
ATOM 1603 O O . PHE A 1 201 ? -7.574 19.109 4.555 1 89.19 201 PHE A O 1
ATOM 1610 N N . ALA A 1 202 ? -5.207 19.328 4.398 1 73.94 202 ALA A N 1
ATOM 1611 C CA . ALA A 1 202 ? -5.242 19.391 2.938 1 73.94 202 ALA A CA 1
ATOM 1612 C C . ALA A 1 202 ? -4.922 18.031 2.32 1 73.94 202 ALA A C 1
ATOM 1614 O O . ALA A 1 202 ? -3.93 17.406 2.688 1 73.94 202 ALA A O 1
ATOM 1615 N N . PRO A 1 203 ? -5.766 17.516 1.409 1 66.44 203 PRO A N 1
ATOM 1616 C CA . PRO A 1 203 ? -5.594 16.156 0.901 1 66.44 203 PRO A CA 1
ATOM 1617 C C . PRO A 1 203 ? -4.324 16 0.066 1 66.44 203 PRO A C 1
ATOM 1619 O O . PRO A 1 203 ? -3.762 14.898 -0.005 1 66.44 203 PRO A O 1
ATOM 1622 N N . HIS A 1 204 ? -3.818 17.094 -0.515 1 72.5 204 HIS A N 1
ATOM 1623 C CA . HIS A 1 204 ? -2.742 16.906 -1.484 1 72.5 204 HIS A CA 1
ATOM 1624 C C . HIS A 1 204 ? -1.376 17.078 -0.829 1 72.5 204 HIS A C 1
ATOM 1626 O O . HIS A 1 204 ? -0.348 16.781 -1.443 1 72.5 204 HIS A O 1
ATOM 1632 N N . ASN A 1 205 ? -1.422 17.5 0.354 1 83.25 205 ASN A N 1
ATOM 1633 C CA . ASN A 1 205 ? -0.169 17.688 1.079 1 83.25 205 ASN A CA 1
ATOM 1634 C C . ASN A 1 205 ? -0.185 16.953 2.422 1 83.25 205 ASN A C 1
ATOM 1636 O O . ASN A 1 205 ? -0.696 17.484 3.41 1 83.25 205 ASN A O 1
ATOM 1640 N N . PRO A 1 206 ? 0.502 15.898 2.426 1 88.31 206 PRO A N 1
ATOM 1641 C CA . PRO A 1 206 ? 0.354 15.016 3.58 1 88.31 206 PRO A CA 1
ATOM 1642 C C . PRO A 1 206 ? 0.901 15.625 4.867 1 88.31 206 PRO A C 1
ATOM 1644 O O . PRO A 1 206 ? 0.575 15.156 5.965 1 88.31 206 PRO A O 1
ATOM 1647 N N . ASN A 1 207 ? 1.718 16.641 4.793 1 92.56 207 ASN A N 1
ATOM 1648 C CA . ASN A 1 207 ? 2.287 17.188 6.02 1 92.56 207 ASN A CA 1
ATOM 1649 C C . ASN A 1 207 ? 1.868 18.625 6.238 1 92.56 207 ASN A C 1
ATOM 1651 O O . ASN A 1 207 ? 2.592 19.406 6.871 1 92.56 207 ASN A O 1
ATOM 1655 N N . SER A 1 208 ? 0.763 18.984 5.676 1 92.38 208 SER A N 1
ATOM 1656 C CA . SER A 1 208 ? 0.283 20.344 5.844 1 92.38 208 SER A CA 1
ATOM 1657 C C . SER A 1 208 ? -1.13 20.375 6.418 1 92.38 208 SER A C 1
ATOM 1659 O O . SER A 1 208 ? -1.837 19.359 6.383 1 92.38 208 SER A O 1
ATOM 1661 N N . PHE A 1 209 ? -1.442 21.5 6.992 1 93.56 209 PHE A N 1
ATOM 1662 C CA . PHE A 1 209 ? -2.789 21.703 7.508 1 93.56 209 PHE A CA 1
ATOM 1663 C C . PHE A 1 209 ? -3.137 23.188 7.512 1 93.56 209 PHE A C 1
ATOM 1665 O O . PHE A 1 209 ? -2.254 24.047 7.371 1 93.56 209 PHE A O 1
ATOM 1672 N N . LEU A 1 210 ? -4.449 23.469 7.562 1 91.56 210 LEU A N 1
ATOM 1673 C CA . LEU A 1 210 ? -4.969 24.828 7.621 1 91.56 210 LEU A CA 1
ATOM 1674 C C . LEU A 1 210 ? -5.477 25.156 9.023 1 91.56 210 LEU A C 1
ATOM 1676 O O . LEU A 1 210 ? -6.148 24.328 9.648 1 91.56 210 LEU A O 1
ATOM 1680 N N . LEU A 1 211 ? -5.039 26.281 9.453 1 92.62 211 LEU A N 1
ATOM 1681 C CA . LEU A 1 211 ? -5.492 26.766 10.75 1 92.62 211 LEU A CA 1
ATOM 1682 C C . LEU A 1 211 ? -6.234 28.094 10.602 1 92.62 211 LEU A C 1
ATOM 1684 O O . LEU A 1 211 ? -5.676 29.078 10.102 1 92.62 211 LEU A O 1
ATOM 1688 N N . ALA A 1 212 ? -7.492 28.062 11.039 1 89.44 212 ALA A N 1
ATOM 1689 C CA . ALA A 1 212 ? -8.32 29.266 10.992 1 89.44 212 ALA A CA 1
ATOM 1690 C C . ALA A 1 212 ? -8.5 29.859 12.383 1 89.44 212 ALA A C 1
ATOM 1692 O O . ALA A 1 212 ? -8.891 29.172 13.32 1 89.44 212 ALA A O 1
ATOM 1693 N N . PHE A 1 213 ? -8.102 31.172 12.617 1 82.94 213 PHE A N 1
ATOM 1694 C CA . PHE A 1 213 ? -8.18 31.859 13.898 1 82.94 213 PHE A CA 1
ATOM 1695 C C . PHE A 1 213 ? -9.484 32.625 14.016 1 82.94 213 PHE A C 1
ATOM 1697 O O . PHE A 1 213 ? -9.93 33.25 13.047 1 82.94 213 PHE A O 1
ATOM 1704 N N . GLY A 1 214 ? -10.719 32.375 13.977 1 64.06 214 GLY A N 1
ATOM 1705 C CA . GLY A 1 214 ? -12.078 32.844 14.188 1 64.06 214 GLY A CA 1
ATOM 1706 C C . GLY A 1 214 ? -12.18 34.344 14.312 1 64.06 214 GLY A C 1
ATOM 1707 O O . GLY A 1 214 ? -13.203 34.875 14.766 1 64.06 214 GLY A O 1
ATOM 1708 N N . HIS A 1 215 ? -11.188 35.188 14.211 1 55.81 215 HIS A N 1
ATOM 1709 C CA . HIS A 1 215 ? -11.477 36.531 14.703 1 55.81 215 HIS A CA 1
ATOM 1710 C C . HIS A 1 215 ? -12.555 37.188 13.852 1 55.81 215 HIS A C 1
ATOM 1712 O O . HIS A 1 215 ? -13.406 37.906 14.383 1 55.81 215 HIS A O 1
ATOM 1718 N N . ASP A 1 216 ? -12.406 37.156 12.516 1 52.44 216 ASP A N 1
ATOM 1719 C CA . ASP A 1 216 ? -13.398 37.844 11.68 1 52.44 216 ASP A CA 1
ATOM 1720 C C . ASP A 1 216 ? -14.281 36.812 10.961 1 52.44 216 ASP A C 1
ATOM 1722 O O . ASP A 1 216 ? -13.781 35.969 10.195 1 52.44 216 ASP A O 1
ATOM 1726 N N . LEU A 1 217 ? -15.578 36.594 11.586 1 50.72 217 LEU A N 1
ATOM 1727 C CA . LEU A 1 217 ? -16.578 35.688 11.039 1 50.72 217 LEU A CA 1
ATOM 1728 C C . LEU A 1 217 ? -16.562 35.75 9.508 1 50.72 217 LEU A C 1
ATOM 1730 O O . LEU A 1 217 ? -16.812 34.719 8.852 1 50.72 217 LEU A O 1
ATOM 1734 N N . ASP A 1 218 ? -16.422 36.844 8.984 1 51.72 218 ASP A N 1
ATOM 1735 C CA . ASP A 1 218 ? -16.641 37.062 7.559 1 51.72 218 ASP A CA 1
ATOM 1736 C C . ASP A 1 218 ? -15.406 36.688 6.746 1 51.72 218 ASP A C 1
ATOM 1738 O O . ASP A 1 218 ? -15.516 36.312 5.578 1 51.72 218 ASP A O 1
ATOM 1742 N N . ALA A 1 219 ? -14.219 36.938 7.359 1 57.25 219 ALA A N 1
ATOM 1743 C CA . ALA A 1 219 ? -13 36.625 6.613 1 57.25 219 ALA A CA 1
ATOM 1744 C C . ALA A 1 219 ? -11.953 35.969 7.516 1 57.25 219 ALA A C 1
ATOM 1746 O O . ALA A 1 219 ? -11.008 36.656 7.949 1 57.25 219 ALA A O 1
ATOM 1747 N N . PRO A 1 220 ? -12.188 34.719 7.93 1 60.41 220 PRO A N 1
ATOM 1748 C CA . PRO A 1 220 ? -11.219 34.156 8.859 1 60.41 220 PRO A CA 1
ATOM 1749 C C . PRO A 1 220 ? -9.82 34.062 8.266 1 60.41 220 PRO A C 1
ATOM 1751 O O . PRO A 1 220 ? -9.664 33.781 7.074 1 60.41 220 PRO A O 1
ATOM 1754 N N . THR A 1 221 ? -8.867 34.656 9.062 1 74 221 THR A N 1
ATOM 1755 C CA . THR A 1 221 ? -7.469 34.5 8.688 1 74 221 THR A CA 1
ATOM 1756 C C . THR A 1 221 ? -7.082 33.031 8.719 1 74 221 THR A C 1
ATOM 1758 O O . THR A 1 221 ? -7.195 32.375 9.758 1 74 221 THR A O 1
ATOM 1761 N N . GLN A 1 222 ? -6.887 32.5 7.578 1 84.44 222 GLN A N 1
ATOM 1762 C CA . GLN A 1 222 ? -6.473 31.109 7.477 1 84.44 222 GLN A CA 1
ATOM 1763 C C . GLN A 1 222 ? -4.996 31 7.121 1 84.44 222 GLN A C 1
ATOM 1765 O O . GLN A 1 222 ? -4.523 31.641 6.184 1 84.44 222 GLN A O 1
ATOM 1770 N N . LEU A 1 223 ? -4.301 30.297 8.008 1 89.06 223 LEU A N 1
ATOM 1771 C CA . LEU A 1 223 ? -2.887 30.047 7.762 1 89.06 223 LEU A CA 1
ATOM 1772 C C . LEU A 1 223 ? -2.674 28.625 7.242 1 89.06 223 LEU A C 1
ATOM 1774 O O . LEU A 1 223 ? -3.279 27.672 7.746 1 89.06 223 LEU A O 1
ATOM 1778 N N . HIS A 1 224 ? -1.921 28.547 6.176 1 90.75 224 HIS A N 1
ATOM 1779 C CA . HIS A 1 224 ? -1.485 27.25 5.664 1 90.75 224 HIS A CA 1
ATOM 1780 C C . HIS A 1 224 ? -0.12 26.859 6.223 1 90.75 224 HIS A C 1
ATOM 1782 O O . HIS A 1 224 ? 0.893 27.469 5.871 1 90.75 224 HIS A O 1
ATOM 1788 N N . LEU A 1 225 ? -0.162 25.875 7.062 1 92.88 225 LEU A N 1
ATOM 1789 C CA . LEU A 1 225 ? 1.051 25.5 7.781 1 92.88 225 LEU A CA 1
ATOM 1790 C C . LEU A 1 225 ? 1.598 24.172 7.266 1 92.88 225 LEU A C 1
ATOM 1792 O O . LEU A 1 225 ? 0.83 23.266 6.938 1 92.88 225 LEU A O 1
ATOM 1796 N N . LYS A 1 226 ? 2.918 24.125 7.211 1 93.06 226 LYS A N 1
ATOM 1797 C CA . LYS A 1 226 ? 3.639 22.906 6.82 1 93.06 226 LYS A CA 1
ATOM 1798 C C . LYS A 1 226 ? 4.582 22.453 7.926 1 93.06 226 LYS A C 1
ATOM 1800 O O . LYS A 1 226 ? 5.258 23.266 8.555 1 93.06 226 LYS A O 1
ATOM 1805 N N . VAL A 1 227 ? 4.523 21.156 8.164 1 94.31 227 VAL A N 1
ATOM 1806 C CA . VAL A 1 227 ? 5.387 20.578 9.188 1 94.31 227 VAL A CA 1
ATOM 1807 C C . VAL A 1 227 ? 6.258 19.484 8.57 1 94.31 227 VAL A C 1
ATOM 1809 O O . VAL A 1 227 ? 6.176 19.219 7.371 1 94.31 227 VAL A O 1
ATOM 1812 N N . ASP A 1 228 ? 7.078 18.812 9.359 1 89.5 228 ASP A N 1
ATOM 1813 C CA . ASP A 1 228 ? 8.133 17.938 8.875 1 89.5 228 ASP A CA 1
ATOM 1814 C C . ASP A 1 228 ? 7.543 16.625 8.336 1 89.5 228 ASP A C 1
ATOM 1816 O O . ASP A 1 228 ? 8.078 16.047 7.395 1 89.5 228 ASP A O 1
ATOM 1820 N N . SER A 1 229 ? 6.516 16.156 8.977 1 93.12 229 SER A N 1
ATOM 1821 C CA . SER A 1 229 ? 5.996 14.852 8.594 1 93.12 229 SER A CA 1
ATOM 1822 C C . SER A 1 229 ? 4.488 14.773 8.82 1 93.12 229 SER A C 1
ATOM 1824 O O . SER A 1 229 ? 3.918 15.586 9.547 1 93.12 229 SER A O 1
ATOM 1826 N N . ASN A 1 230 ? 3.953 13.805 8.156 1 93.69 230 ASN A N 1
ATOM 1827 C CA . ASN A 1 230 ? 2.533 13.547 8.367 1 93.69 230 ASN A CA 1
ATOM 1828 C C . ASN A 1 230 ? 2.258 13.094 9.797 1 93.69 230 ASN A C 1
ATOM 1830 O O . ASN A 1 230 ? 1.171 13.328 10.328 1 93.69 230 ASN A O 1
ATOM 1834 N N . ARG A 1 231 ? 3.174 12.523 10.469 1 95.19 231 ARG A N 1
ATOM 1835 C CA . ARG A 1 231 ? 3.033 12.109 11.859 1 95.19 231 ARG A CA 1
ATOM 1836 C C . ARG A 1 231 ? 2.926 13.312 12.781 1 95.19 231 ARG A C 1
ATOM 1838 O O . ARG A 1 231 ? 2.045 13.367 13.648 1 95.19 231 ARG A O 1
ATOM 1845 N N . THR A 1 232 ? 3.85 14.25 12.539 1 96 232 THR A N 1
ATOM 1846 C CA . THR A 1 232 ? 3.814 15.469 13.336 1 96 232 THR A CA 1
ATOM 1847 C C . THR A 1 232 ? 2.496 16.203 13.133 1 96 232 THR A C 1
ATOM 1849 O O . THR A 1 232 ? 1.91 16.719 14.086 1 96 232 THR A O 1
ATOM 1852 N N . ARG A 1 233 ? 2.104 16.281 11.922 1 96.31 233 ARG A N 1
ATOM 1853 C CA . ARG A 1 233 ? 0.823 16.891 11.594 1 96.31 233 ARG A CA 1
ATOM 1854 C C . ARG A 1 233 ? -0.307 16.281 12.406 1 96.31 233 ARG A C 1
ATOM 1856 O O . ARG A 1 233 ? -1.125 16.984 12.992 1 96.31 233 ARG A O 1
ATOM 1863 N N . ASP A 1 234 ? -0.348 14.992 12.453 1 97.12 234 ASP A N 1
ATOM 1864 C CA . ASP A 1 234 ? -1.422 14.289 13.141 1 97.12 234 ASP A CA 1
ATOM 1865 C C . ASP A 1 234 ? -1.332 14.492 14.648 1 97.12 234 ASP A C 1
ATOM 1867 O O . ASP A 1 234 ? -2.355 14.602 15.328 1 97.12 234 ASP A O 1
ATOM 1871 N N . VAL A 1 235 ? -0.137 14.555 15.156 1 97.94 235 VAL A N 1
ATOM 1872 C CA . VAL A 1 235 ? 0.039 14.828 16.578 1 97.94 235 VAL A CA 1
ATOM 1873 C C . VAL A 1 235 ? -0.514 16.219 16.906 1 97.94 235 VAL A C 1
ATOM 1875 O O . VAL A 1 235 ? -1.264 16.375 17.875 1 97.94 235 VAL A O 1
ATOM 1878 N N . ILE A 1 236 ? -0.144 17.141 16.109 1 97.69 236 ILE A N 1
ATOM 1879 C CA . ILE A 1 236 ? -0.604 18.516 16.297 1 97.69 236 ILE A CA 1
ATOM 1880 C C . ILE A 1 236 ? -2.131 18.547 16.281 1 97.69 236 ILE A C 1
ATOM 1882 O O . ILE A 1 236 ? -2.752 19.156 17.156 1 97.69 236 ILE A O 1
ATOM 1886 N N . TYR A 1 237 ? -2.734 17.906 15.391 1 97.62 237 TYR A N 1
ATOM 1887 C CA . TYR A 1 237 ? -4.184 17.891 15.227 1 97.62 237 TYR A CA 1
ATOM 1888 C C . TYR A 1 237 ? -4.867 17.297 16.453 1 97.62 237 TYR A C 1
ATOM 1890 O O . TYR A 1 237 ? -5.836 17.859 16.969 1 97.62 237 TYR A O 1
ATOM 1898 N N . LEU A 1 238 ? -4.363 16.219 16.859 1 97.56 238 LEU A N 1
ATOM 1899 C CA . LEU A 1 238 ? -5 15.508 17.969 1 97.56 238 LEU A CA 1
ATOM 1900 C C . LEU A 1 238 ? -4.871 16.297 19.266 1 97.56 238 LEU A C 1
ATOM 1902 O O . LEU A 1 238 ? -5.816 16.359 20.047 1 97.56 238 LEU A O 1
ATOM 1906 N N . VAL A 1 239 ? -3.734 16.859 19.484 1 97.5 239 VAL A N 1
ATOM 1907 C CA . VAL A 1 239 ? -3.521 17.672 20.672 1 97.5 239 VAL A CA 1
ATOM 1908 C C . VAL A 1 239 ? -4.438 18.891 20.625 1 97.5 239 VAL A C 1
ATOM 1910 O O . VAL A 1 239 ? -5.094 19.219 21.625 1 97.5 239 VAL A O 1
ATOM 1913 N N . PHE A 1 240 ? -4.461 19.516 19.484 1 96.81 240 PHE A N 1
ATOM 1914 C CA . PHE A 1 240 ? -5.324 20.672 19.297 1 96.81 240 PHE A CA 1
ATOM 1915 C C . PHE A 1 240 ? -6.777 20.328 19.578 1 96.81 240 PHE A C 1
ATOM 1917 O O . PHE A 1 240 ? -7.461 21.047 20.328 1 96.81 240 PHE A O 1
ATOM 1924 N N . MET A 1 241 ? -7.199 19.219 19.047 1 95.31 241 MET A N 1
ATOM 1925 C CA . MET A 1 241 ? -8.586 18.797 19.203 1 95.31 241 MET A CA 1
ATOM 1926 C C . MET A 1 241 ? -8.914 18.484 20.656 1 95.31 241 MET A C 1
ATOM 1928 O O . MET A 1 241 ? -9.992 18.812 21.141 1 95.31 241 MET A O 1
ATOM 1932 N N . ALA A 1 242 ? -8.031 17.891 21.281 1 94.94 242 ALA A N 1
ATOM 1933 C CA . ALA A 1 242 ? -8.242 17.531 22.688 1 94.94 242 ALA A CA 1
ATOM 1934 C C . ALA A 1 242 ? -8.391 18.781 23.547 1 94.94 242 ALA A C 1
ATOM 1936 O O . ALA A 1 242 ? -9.344 18.891 24.328 1 94.94 242 ALA A O 1
ATOM 1937 N N . PHE A 1 243 ? -7.469 19.703 23.391 1 94.56 243 PHE A N 1
ATOM 1938 C CA . PHE A 1 243 ? -7.496 20.922 24.188 1 94.56 243 PHE A CA 1
ATOM 1939 C C . PHE A 1 243 ? -8.719 21.766 23.844 1 94.56 243 PHE A C 1
ATOM 1941 O O . PHE A 1 243 ? -9.375 22.312 24.734 1 94.56 243 PHE A O 1
ATOM 1948 N N . LYS A 1 244 ? -8.984 21.844 22.625 1 93.31 244 LYS A N 1
ATOM 1949 C CA . LYS A 1 244 ? -10.133 22.641 22.203 1 93.31 244 LYS A CA 1
ATOM 1950 C C . LYS A 1 244 ? -11.438 22.078 22.75 1 93.31 244 LYS A C 1
ATOM 1952 O O . LYS A 1 244 ? -12.273 22.812 23.266 1 93.31 244 LYS A O 1
ATOM 1957 N N . THR A 1 245 ? -11.594 20.812 22.562 1 91.44 245 THR A N 1
ATOM 1958 C CA . THR A 1 245 ? -12.805 20.156 23.062 1 91.44 245 THR A CA 1
ATOM 1959 C C . THR A 1 245 ? -12.961 20.375 24.562 1 91.44 245 THR A C 1
ATOM 1961 O O . THR A 1 245 ? -14.062 20.656 25.031 1 91.44 245 THR A O 1
ATOM 1964 N N . GLN A 1 246 ? -11.914 20.266 25.25 1 89.75 246 GLN A N 1
ATOM 1965 C CA . GLN A 1 246 ? -11.938 20.469 26.688 1 89.75 246 GLN A CA 1
ATOM 1966 C C . GLN A 1 246 ? -12.281 21.922 27.031 1 89.75 246 GLN A C 1
ATOM 1968 O O . GLN A 1 246 ? -13.078 22.172 27.938 1 89.75 246 GLN A O 1
ATOM 1973 N N . ALA A 1 247 ? -11.695 22.812 26.312 1 88.31 247 ALA A N 1
ATOM 1974 C CA . ALA A 1 247 ? -11.93 24.234 26.547 1 88.31 247 ALA A CA 1
ATOM 1975 C C . ALA A 1 247 ? -13.375 24.609 26.266 1 88.31 247 ALA A C 1
ATOM 1977 O O . ALA A 1 247 ? -13.992 25.375 27.016 1 88.31 247 ALA A O 1
ATOM 1978 N N . LEU A 1 248 ? -13.898 24.094 25.234 1 86.88 248 LEU A N 1
ATOM 1979 C CA . LEU A 1 248 ? -15.273 24.391 24.859 1 86.88 248 LEU A CA 1
ATOM 1980 C C . LEU A 1 248 ? -16.25 23.766 25.828 1 86.88 248 LEU A C 1
ATOM 1982 O O . LEU A 1 248 ? -17.312 24.328 26.109 1 86.88 248 LEU A O 1
ATOM 1986 N N . ALA A 1 249 ? -15.906 22.625 26.281 1 82.56 249 ALA A N 1
ATOM 1987 C CA . ALA A 1 249 ? -16.75 21.969 27.281 1 82.56 249 ALA A CA 1
ATOM 1988 C C . ALA A 1 249 ? -16.781 22.766 28.578 1 82.56 249 ALA A C 1
ATOM 1990 O O . ALA A 1 249 ? -17.828 22.891 29.219 1 82.56 249 ALA A O 1
ATOM 1991 N N . SER A 1 250 ? -15.719 23.203 28.938 1 76.25 250 SER A N 1
ATOM 1992 C CA . SER A 1 250 ? -15.617 24 30.156 1 76.25 250 SER A CA 1
ATOM 1993 C C . SER A 1 250 ? -16.375 25.312 30.031 1 76.25 250 SER A C 1
ATOM 1995 O O . SER A 1 250 ? -17.031 25.75 30.984 1 76.25 250 SER A O 1
ATOM 1997 N N . GLN A 1 251 ? -16.312 25.891 28.922 1 72.75 251 GLN A N 1
ATOM 1998 C CA . GLN A 1 251 ? -17.031 27.125 28.688 1 72.75 251 GLN A CA 1
ATOM 1999 C C . GLN A 1 251 ? -18.547 26.891 28.703 1 72.75 251 GLN A C 1
ATOM 2001 O O . GLN A 1 251 ? -19.297 27.688 29.25 1 72.75 251 GLN A O 1
ATOM 2006 N N . ALA A 1 252 ? -18.891 25.859 28.141 1 67.94 252 ALA A N 1
ATOM 2007 C CA . ALA A 1 252 ? -20.312 25.516 28.141 1 67.94 252 ALA A CA 1
ATOM 2008 C C . ALA A 1 252 ? -20.828 25.297 29.562 1 67.94 252 ALA A C 1
ATOM 2010 O O . ALA A 1 252 ? -21.938 25.688 29.906 1 67.94 252 ALA A O 1
ATOM 2011 N N . HIS A 1 253 ? -19.984 24.719 30.312 1 65.38 253 HIS A N 1
ATOM 2012 C CA . HIS A 1 253 ? -20.344 24.5 31.703 1 65.38 253 HIS A CA 1
ATOM 2013 C C . HIS A 1 253 ? -20.453 25.812 32.469 1 65.38 253 HIS A C 1
ATOM 2015 O O . HIS A 1 253 ? -21.406 26.016 33.219 1 65.38 253 HIS A O 1
ATOM 2021 N N . SER A 1 254 ? -19.516 26.609 32.156 1 64.56 254 SER A N 1
ATOM 2022 C CA . SER A 1 254 ? -19.516 27.906 32.812 1 64.56 254 SER A CA 1
ATOM 2023 C C . SER A 1 254 ? -20.734 28.734 32.375 1 64.56 254 SER A C 1
ATOM 2025 O O . SER A 1 254 ? -21.375 29.391 33.219 1 64.56 254 SER A O 1
ATOM 2027 N N . ASP A 1 255 ? -21.047 28.672 31.172 1 65.62 255 ASP A N 1
ATOM 2028 C CA . ASP A 1 255 ? -22.203 29.406 30.656 1 65.62 255 ASP A CA 1
ATOM 2029 C C . ASP A 1 255 ? -23.5 28.844 31.234 1 65.62 255 ASP A C 1
ATOM 2031 O O . ASP A 1 255 ? -24.422 29.609 31.562 1 65.62 255 ASP A O 1
ATOM 2035 N N . ALA A 1 256 ? -23.5 27.609 31.359 1 61.5 256 ALA A N 1
ATOM 2036 C CA . ALA A 1 256 ? -24.688 26.969 31.922 1 61.5 256 ALA A CA 1
ATOM 2037 C C . ALA A 1 256 ? -24.859 27.344 33.375 1 61.5 256 ALA A C 1
ATOM 2039 O O . ALA A 1 256 ? -25.984 27.594 33.844 1 61.5 256 ALA A O 1
ATOM 2040 N N . VAL A 1 257 ? -23.797 27.391 34.062 1 59.97 257 VAL A N 1
ATOM 2041 C CA . VAL A 1 257 ? -23.828 27.766 35.469 1 59.97 257 VAL A CA 1
ATOM 2042 C C . VAL A 1 257 ? -24.25 29.234 35.594 1 59.97 257 VAL A C 1
ATOM 2044 O O . VAL A 1 257 ? -25.078 29.578 36.438 1 59.97 257 VAL A O 1
ATOM 2047 N N . LEU A 1 258 ? -23.797 29.984 34.688 1 59.59 258 LEU A N 1
ATOM 2048 C CA . LEU A 1 258 ? -24.094 31.406 34.75 1 59.59 258 LEU A CA 1
ATOM 2049 C C . LEU A 1 258 ? -25.531 31.688 34.344 1 59.59 258 LEU A C 1
ATOM 2051 O O . LEU A 1 258 ? -26.172 32.594 34.875 1 59.59 258 LEU A O 1
ATOM 2055 N N . THR A 1 259 ? -26.031 31 33.406 1 60.06 259 THR A N 1
ATOM 2056 C CA . THR A 1 259 ? -27.406 31.266 32.969 1 60.06 259 THR A CA 1
ATOM 2057 C C . THR A 1 259 ? -28.391 30.562 33.875 1 60.06 259 THR A C 1
ATOM 2059 O O . THR A 1 259 ? -29.609 30.594 33.625 1 60.06 259 THR A O 1
ATOM 2062 N N . GLY A 1 260 ? -28.109 30.281 35.188 1 55.59 260 GLY A N 1
ATOM 2063 C CA . GLY A 1 260 ? -29 29.828 36.219 1 55.59 260 GLY A CA 1
ATOM 2064 C C . GLY A 1 260 ? -29.438 28.375 36.062 1 55.59 260 GLY A C 1
ATOM 2065 O O . GLY A 1 260 ? -30.453 27.969 36.594 1 55.59 260 GLY A O 1
ATOM 2066 N N . LYS A 1 261 ? -29.141 27.578 35.031 1 47.25 261 LYS A N 1
ATOM 2067 C CA . LYS A 1 261 ? -29.594 26.188 34.969 1 47.25 261 LYS A CA 1
ATOM 2068 C C . LYS A 1 261 ? -29.016 25.375 36.125 1 47.25 261 LYS A C 1
ATOM 2070 O O . LYS A 1 261 ? -27.906 25.641 36.594 1 47.25 261 LYS A O 1
ATOM 2075 N N . SER A 1 262 ? -29.922 24.781 37.062 1 44.78 262 SER A N 1
ATOM 2076 C CA . SER A 1 262 ? -29.641 24.156 38.344 1 44.78 262 SER A CA 1
ATOM 2077 C C . SER A 1 262 ? -28.359 23.312 38.281 1 44.78 262 SER A C 1
ATOM 2079 O O . SER A 1 262 ? -28.062 22.719 37.25 1 44.78 262 SER A O 1
ATOM 2081 N N . ALA A 1 263 ? -27.406 23.625 39.25 1 45.97 263 ALA A N 1
ATOM 2082 C CA . ALA A 1 263 ? -26.141 22.891 39.406 1 45.97 263 ALA A CA 1
ATOM 2083 C C . ALA A 1 263 ? -26.359 21.391 39.188 1 45.97 263 ALA A C 1
ATOM 2085 O O . ALA A 1 263 ? -25.5 20.719 38.625 1 45.97 263 ALA A O 1
ATOM 2086 N N . LEU A 1 264 ? -27.391 20.875 39.688 1 45.09 264 LEU A N 1
ATOM 2087 C CA . LEU A 1 264 ? -27.734 19.453 39.688 1 45.09 264 LEU A CA 1
ATOM 2088 C C . LEU A 1 264 ? -27.984 18.984 38.25 1 45.09 264 LEU A C 1
ATOM 2090 O O . LEU A 1 264 ? -27.547 17.891 37.875 1 45.09 264 LEU A O 1
ATOM 2094 N N . HIS A 1 265 ? -28.828 19.578 37.5 1 46.06 265 HIS A N 1
ATOM 2095 C CA . HIS A 1 265 ? -29.141 19.203 36.156 1 46.06 265 HIS A CA 1
ATOM 2096 C C . HIS A 1 265 ? -27.938 19.391 35.219 1 46.06 265 HIS A C 1
ATOM 2098 O O . HIS A 1 265 ? -27.703 18.594 34.312 1 46.06 265 HIS A O 1
ATOM 2104 N N . ALA A 1 266 ? -27.219 20.484 35.438 1 40.34 266 ALA A N 1
ATOM 2105 C CA . ALA A 1 266 ? -25.969 20.656 34.688 1 40.34 266 ALA A CA 1
ATOM 2106 C C . ALA A 1 266 ? -24.984 19.531 35 1 40.34 266 ALA A C 1
ATOM 2108 O O . ALA A 1 266 ? -24.25 19.078 34.125 1 40.34 266 ALA A O 1
ATOM 2109 N N . VAL A 1 267 ? -24.875 19.172 36.281 1 42.69 267 VAL A N 1
ATOM 2110 C CA . VAL A 1 267 ? -24.078 18.016 36.719 1 42.69 267 VAL A CA 1
ATOM 2111 C C . VAL A 1 267 ? -24.641 16.734 36.094 1 42.69 267 VAL A C 1
ATOM 2113 O O . VAL A 1 267 ? -23.906 15.836 35.719 1 42.69 267 VAL A O 1
ATOM 2116 N N . ARG A 1 268 ? -25.969 16.484 36.156 1 39.91 268 ARG A N 1
ATOM 2117 C CA . ARG A 1 268 ? -26.562 15.266 35.625 1 39.91 268 ARG A CA 1
ATOM 2118 C C . ARG A 1 268 ? -26.297 15.133 34.125 1 39.91 268 ARG A C 1
ATOM 2120 O O . ARG A 1 268 ? -26.203 14.016 33.625 1 39.91 268 ARG A O 1
ATOM 2127 N N . THR A 1 269 ? -26.766 16.109 33.406 1 40.91 269 THR A N 1
ATOM 2128 C CA . THR A 1 269 ? -26.5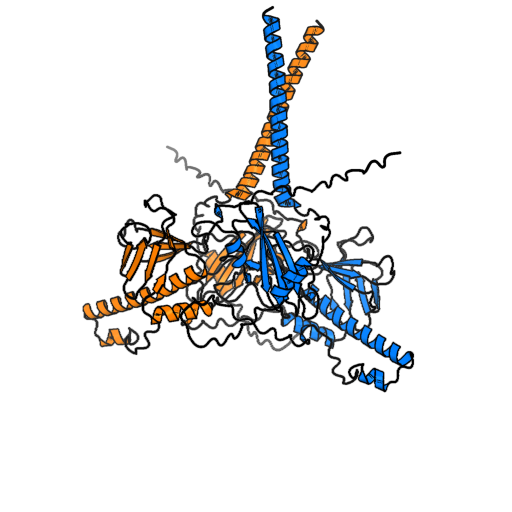31 16.016 31.953 1 40.91 269 THR A CA 1
ATOM 2129 C C . THR A 1 269 ? -25.047 16.094 31.656 1 40.91 269 THR A C 1
ATOM 2131 O O . THR A 1 269 ? -24.594 15.664 30.578 1 40.91 269 THR A O 1
ATOM 2134 N N . ILE A 1 270 ? -24.328 17.109 32.281 1 36.19 270 ILE A N 1
ATOM 2135 C CA . ILE A 1 270 ? -22.875 17.109 32.125 1 36.19 270 ILE A CA 1
ATOM 2136 C C . ILE A 1 270 ? -22.281 15.906 32.844 1 36.19 270 ILE A C 1
ATOM 2138 O O . ILE A 1 270 ? -22.484 15.734 34.062 1 36.19 270 ILE A O 1
ATOM 2142 N N . VAL A 1 271 ? -22.172 14.836 32.312 1 35.88 271 VAL A N 1
ATOM 2143 C CA . VAL A 1 271 ? -21.312 13.82 32.906 1 35.88 271 VAL A CA 1
ATOM 2144 C C . VAL A 1 271 ? -20.344 14.469 33.906 1 35.88 271 VAL A C 1
ATOM 2146 O O . VAL A 1 271 ? -19.891 15.594 33.688 1 35.88 271 VAL A O 1
ATOM 2149 N N . SER A 1 272 ? -20.562 14.242 35.25 1 33.16 272 SER A N 1
ATOM 2150 C CA . SER A 1 272 ? -19.672 14.742 36.312 1 33.16 272 SER A CA 1
ATOM 2151 C C . SER A 1 272 ? -18.344 15.219 35.75 1 33.16 272 SER A C 1
ATOM 2153 O O . SER A 1 272 ? -17.625 14.445 35.094 1 33.16 272 SER A O 1
ATOM 2155 N N . PRO A 1 273 ? -18.25 16.5 35.594 1 34.59 273 PRO A N 1
ATOM 2156 C CA . PRO A 1 273 ? -16.953 17.078 35.219 1 34.59 273 PRO A CA 1
ATOM 2157 C C . PRO A 1 273 ? -15.789 16.453 36 1 34.59 273 PRO A C 1
ATOM 2159 O O . PRO A 1 273 ? -14.664 16.406 35.5 1 34.59 273 PRO A O 1
ATOM 2162 N N . LEU A 1 274 ? -15.836 16.516 37.438 1 33.84 274 LEU A N 1
ATOM 2163 C CA . LEU A 1 274 ? -14.727 16.469 38.375 1 33.84 274 LEU A CA 1
ATOM 2164 C C . LEU A 1 274 ? -14.062 15.102 38.375 1 33.84 274 LEU A C 1
ATOM 2166 O O . LEU A 1 274 ? -13.156 14.852 39.156 1 33.84 274 LEU A O 1
ATOM 2170 N N . GLN A 1 275 ? -14.891 14.086 38.562 1 35.25 275 GLN A N 1
ATOM 2171 C CA . GLN A 1 275 ? -13.883 13.055 38.781 1 35.25 275 GLN A CA 1
ATOM 2172 C C . GLN A 1 275 ? -12.688 13.242 37.875 1 35.25 275 GLN A C 1
ATOM 2174 O O . GLN A 1 275 ? -12.852 13.398 36.656 1 35.25 275 GLN A O 1
ATOM 2179 N N . GLU A 1 276 ? -11.617 13.773 38.438 1 38.06 276 GLU A N 1
ATOM 2180 C CA . GLU A 1 276 ? -10.297 14.289 38.094 1 38.06 276 GLU A CA 1
ATOM 2181 C C . GLU A 1 276 ? -9.781 13.711 36.781 1 38.06 276 GLU A C 1
ATOM 2183 O O . GLU A 1 276 ? -8.773 14.164 36.25 1 38.06 276 GLU A O 1
ATOM 2188 N N . THR A 1 277 ? -9.891 12.406 36.625 1 40.28 277 THR A N 1
ATOM 2189 C CA . THR A 1 277 ? -9.055 11.914 35.531 1 40.28 277 THR A CA 1
ATOM 2190 C C . THR A 1 277 ? -9.516 12.5 34.219 1 40.28 277 THR A C 1
ATOM 2192 O O . THR A 1 277 ? -10.531 12.07 33.656 1 40.28 277 THR A O 1
ATOM 2195 N N . SER A 1 278 ? -9.773 13.812 34 1 50.47 278 SER A N 1
ATOM 2196 C CA . SER A 1 278 ? -9.969 14.727 32.875 1 50.47 278 SER A CA 1
ATOM 2197 C C . SER A 1 278 ? -9.484 14.109 31.562 1 50.47 278 SER A C 1
ATOM 2199 O O . SER A 1 278 ? -8.359 14.367 31.141 1 50.47 278 SER A O 1
ATOM 2201 N N . LYS A 1 279 ? -9.914 12.992 31.359 1 65.19 279 LYS A N 1
ATOM 2202 C CA . LYS A 1 279 ? -9.344 12.211 30.266 1 65.19 279 LYS A CA 1
ATOM 2203 C C . LYS A 1 279 ? -9.711 12.82 28.906 1 65.19 279 LYS A C 1
ATOM 2205 O O . LYS A 1 279 ? -10.875 13.133 28.672 1 65.19 279 LYS A O 1
ATOM 2210 N N . PHE A 1 280 ? -8.914 13.617 28.344 1 82.75 280 PHE A N 1
ATOM 2211 C CA . PHE A 1 280 ? -9.047 14.109 26.984 1 82.75 280 PHE A CA 1
ATOM 2212 C C . PHE A 1 280 ? -9.844 13.133 26.125 1 82.75 280 PHE A C 1
ATOM 2214 O O . PHE A 1 280 ? -9.727 11.914 26.297 1 82.75 280 PHE A O 1
ATOM 2221 N N . VAL A 1 281 ? -10.898 13.781 25.547 1 81.31 281 VAL A N 1
ATOM 2222 C CA . VAL A 1 281 ? -11.625 12.977 24.578 1 81.31 281 VAL A CA 1
ATOM 2223 C C . VAL A 1 281 ? -10.758 12.727 23.344 1 81.31 281 VAL A C 1
ATOM 2225 O O . VAL A 1 281 ? -10.445 13.656 22.594 1 81.31 281 VAL A O 1
ATOM 2228 N N . LEU A 1 282 ? -10.359 11.602 23.328 1 89.75 282 LEU A N 1
ATOM 2229 C CA . LEU A 1 282 ? -9.531 11.211 22.203 1 89.75 282 LEU A CA 1
ATOM 2230 C C . LEU A 1 282 ? -10.234 10.164 21.344 1 89.75 282 LEU A C 1
ATOM 2232 O O . LEU A 1 282 ? -11.102 9.438 21.828 1 89.75 282 LEU A O 1
ATOM 2236 N N . PRO A 1 283 ? -9.953 10.094 20.094 1 87.81 283 PRO A N 1
ATOM 2237 C CA . PRO A 1 283 ? -10.664 9.195 19.172 1 87.81 283 PRO A CA 1
ATOM 2238 C C . PRO A 1 283 ? -10.578 7.73 19.594 1 87.81 283 PRO A C 1
ATOM 2240 O O . PRO A 1 283 ? -11.461 6.938 19.266 1 87.81 283 PRO A O 1
ATOM 2243 N N . TRP A 1 284 ? -9.555 7.352 20.312 1 86.75 284 TRP A N 1
ATOM 2244 C CA . TRP A 1 284 ? -9.391 5.938 20.656 1 86.75 284 TRP A CA 1
ATOM 2245 C C . TRP A 1 284 ? -10.07 5.605 21.969 1 86.75 284 TRP A C 1
ATOM 2247 O O . TRP A 1 284 ? -10.062 4.453 22.406 1 86.75 284 TRP A O 1
ATOM 2257 N N . HIS A 1 285 ? -10.555 6.523 22.578 1 80 285 HIS A N 1
ATOM 2258 C CA . HIS A 1 285 ? -11.352 6.266 23.766 1 80 285 HIS A CA 1
ATOM 2259 C C . HIS A 1 285 ? -12.797 5.938 23.406 1 80 285 HIS A C 1
ATOM 2261 O O . HIS A 1 285 ? -13.547 5.449 24.25 1 80 285 HIS A O 1
ATOM 2267 N N . GLN A 1 286 ? -13.086 6.25 22.203 1 66.19 286 GLN A N 1
ATOM 2268 C CA . GLN A 1 286 ? -14.461 5.988 21.797 1 66.19 286 GLN A CA 1
ATOM 2269 C C . GLN A 1 286 ? -14.656 4.52 21.438 1 66.19 286 GLN A C 1
ATOM 2271 O O . GLN A 1 286 ? -13.805 3.914 20.781 1 66.19 286 GLN A O 1
ATOM 2276 N N . LYS A 1 287 ? -15.203 3.668 22.312 1 55.31 287 LYS A N 1
ATOM 2277 C CA . LYS A 1 287 ? -15.461 2.24 22.141 1 55.31 287 LYS A CA 1
ATOM 2278 C C . LYS A 1 287 ? -15.867 1.932 20.703 1 55.31 287 LYS A C 1
ATOM 2280 O O . LYS A 1 287 ? -16.703 2.629 20.125 1 55.31 287 LYS A O 1
ATOM 2285 N N . PRO A 1 288 ? -15 1.135 20.016 1 50.19 288 PRO A N 1
ATOM 2286 C CA . PRO A 1 288 ? -15.336 0.755 18.641 1 50.19 288 PRO A CA 1
ATOM 2287 C C . PRO A 1 288 ? -16.75 0.183 18.516 1 50.19 288 PRO A C 1
ATOM 2289 O O . PRO A 1 288 ? -17.219 -0.529 19.406 1 50.19 288 PRO A O 1
ATOM 2292 N N . ALA A 1 289 ? -17.531 0.82 17.797 1 42.66 289 ALA A N 1
ATOM 2293 C CA . ALA A 1 289 ? -18.766 0.095 17.547 1 42.66 289 ALA A CA 1
ATOM 2294 C C . ALA A 1 289 ? -18.484 -1.277 16.938 1 42.66 289 ALA A C 1
ATOM 2296 O O . ALA A 1 289 ? -17.703 -1.399 16 1 42.66 289 ALA A O 1
ATOM 2297 N N . VAL A 1 290 ? -18.359 -2.324 17.734 1 38.25 290 VAL A N 1
ATOM 2298 C CA . VAL A 1 290 ? -18.188 -3.699 17.266 1 38.25 290 VAL A CA 1
ATOM 2299 C C . VAL A 1 290 ? -18.922 -3.889 15.938 1 38.25 290 VAL A C 1
ATOM 2301 O O . VAL A 1 290 ? -20.141 -3.812 15.875 1 38.25 290 VAL A O 1
ATOM 2304 N N . LEU A 1 291 ? -18.281 -3.502 14.906 1 34.91 291 LEU A N 1
ATOM 2305 C CA . LEU A 1 291 ? -18.875 -3.967 13.656 1 34.91 291 LEU A CA 1
ATOM 2306 C C . LEU A 1 291 ? -18.688 -5.473 13.492 1 34.91 291 LEU A C 1
ATOM 2308 O O . LEU A 1 291 ? -17.578 -5.98 13.602 1 34.91 291 LEU A O 1
ATOM 2312 N N . LYS A 1 292 ? -19.547 -6.363 13.867 1 30.97 292 LYS A N 1
ATOM 2313 C CA . LYS A 1 292 ? -19.531 -7.785 13.539 1 30.97 292 LYS A CA 1
ATOM 2314 C C . LYS A 1 292 ? -19.078 -8.008 12.094 1 30.97 292 LYS A C 1
ATOM 2316 O O . LYS A 1 292 ? -19.609 -7.398 11.172 1 30.97 292 LYS A O 1
ATOM 2321 N N . HIS A 1 293 ? -17.891 -8.461 11.992 1 28.66 293 HIS A N 1
ATOM 2322 C CA . HIS A 1 293 ? -17.328 -8.875 10.719 1 28.66 293 HIS A CA 1
ATOM 2323 C C . HIS A 1 293 ? -18.312 -9.75 9.938 1 28.66 293 HIS A C 1
ATOM 2325 O O . HIS A 1 293 ? -18.844 -10.727 10.477 1 28.66 293 HIS A O 1
ATOM 2331 N N . ARG A 1 294 ? -18.969 -9.383 8.977 1 28.05 294 ARG A N 1
ATOM 2332 C CA . ARG A 1 294 ? -19.781 -10.258 8.141 1 28.05 294 ARG A CA 1
ATOM 2333 C C . ARG A 1 294 ? -18.922 -11.32 7.457 1 28.05 294 ARG A C 1
ATOM 2335 O O . ARG A 1 294 ? -17.875 -11.008 6.902 1 28.05 294 ARG A O 1
ATOM 2342 N N . LYS A 1 295 ? -18.969 -12.625 7.809 1 27.67 295 LYS A N 1
ATOM 2343 C CA . LYS A 1 295 ? -18.359 -13.75 7.102 1 27.67 295 LYS A CA 1
ATOM 2344 C C . LYS A 1 295 ? -18.516 -13.602 5.59 1 27.67 295 LYS A C 1
ATOM 2346 O O . LYS A 1 295 ? -19.562 -13.133 5.109 1 27.67 295 LYS A O 1
ATOM 2351 N N . SER A 1 296 ? -17.516 -13.461 4.887 1 26.12 296 SER A N 1
ATOM 2352 C CA . SER A 1 296 ? -17.516 -13.578 3.434 1 26.12 296 SER A CA 1
ATOM 2353 C C . SER A 1 296 ? -18.5 -14.641 2.957 1 26.12 296 SER A C 1
ATOM 2355 O O . SER A 1 296 ? -18.469 -15.773 3.443 1 26.12 296 SER A O 1
ATOM 2357 N N . ALA A 1 297 ? -19.719 -14.336 2.564 1 26.45 297 ALA A N 1
ATOM 2358 C CA . ALA A 1 297 ? -20.641 -15.305 1.981 1 26.45 297 ALA A CA 1
ATOM 2359 C C . ALA A 1 297 ? -19.953 -16.156 0.919 1 26.45 297 ALA A C 1
ATOM 2361 O O . ALA A 1 297 ? -19.578 -15.648 -0.143 1 26.45 297 ALA A O 1
ATOM 2362 N N . LEU A 1 298 ? -19.141 -17.125 1.256 1 25.31 298 LEU A N 1
ATOM 2363 C CA . LEU A 1 298 ? -18.828 -18.188 0.31 1 25.31 298 LEU A CA 1
ATOM 2364 C C . LEU A 1 298 ? -20.078 -18.656 -0.417 1 25.31 298 LEU A C 1
ATOM 2366 O O . LEU A 1 298 ? -21.094 -18.953 0.218 1 25.31 298 LEU A O 1
ATOM 2370 N N . VAL A 1 299 ? -20.281 -18.234 -1.65 1 27.23 299 VAL A N 1
ATOM 2371 C CA . VAL A 1 299 ? -21.281 -18.797 -2.545 1 27.23 299 VAL A CA 1
ATOM 2372 C C . VAL A 1 299 ? -21.312 -20.312 -2.389 1 27.23 299 VAL A C 1
ATOM 2374 O O . VAL A 1 299 ? -20.359 -21 -2.729 1 27.23 299 VAL A O 1
ATOM 2377 N N . SER A 1 300 ? -21.859 -20.875 -1.326 1 25.75 300 SER A N 1
ATOM 2378 C CA . SER A 1 300 ? -22.109 -22.297 -1.192 1 25.75 300 SER A CA 1
ATOM 2379 C C . SER A 1 300 ? -22.844 -22.844 -2.412 1 25.75 300 SER A C 1
ATOM 2381 O O . SER A 1 300 ? -23.719 -22.172 -2.973 1 25.75 300 SER A O 1
ATOM 2383 N N . SER A 1 301 ? -22.25 -23.766 -3.09 1 24.83 301 SER A N 1
ATOM 2384 C CA . SER A 1 301 ? -22.891 -24.594 -4.098 1 24.83 301 SER A CA 1
ATOM 2385 C C . SER A 1 301 ? -24.25 -25.109 -3.611 1 24.83 301 SER A C 1
ATOM 2387 O O . SER A 1 301 ? -24.422 -25.406 -2.426 1 24.83 301 SER A O 1
ATOM 2389 N N . PRO A 1 302 ? -25.312 -24.969 -4.375 1 27.81 302 PRO A N 1
ATOM 2390 C CA . PRO A 1 302 ? -26.703 -25.359 -4.125 1 27.81 302 PRO A CA 1
ATOM 2391 C C . PRO A 1 302 ? -26.859 -26.812 -3.68 1 27.81 302 PRO A C 1
ATOM 2393 O O . PRO A 1 302 ? -26.922 -27.703 -4.52 1 27.81 302 PRO A O 1
ATOM 2396 N N . GLY A 1 303 ? -25.984 -27.438 -2.867 1 23.23 303 GLY A N 1
ATOM 2397 C CA . GLY A 1 303 ? -26.453 -28.797 -2.592 1 23.23 303 GLY A CA 1
ATOM 2398 C C . GLY A 1 303 ? -27.891 -28.859 -2.107 1 23.23 303 GLY A C 1
ATOM 2399 O O . GLY A 1 303 ? -28.469 -27.828 -1.758 1 23.23 303 GLY A O 1
ATOM 2400 N N . THR A 1 304 ? -28.422 -30.156 -1.902 1 25.62 304 THR A N 1
ATOM 2401 C CA . THR A 1 304 ? -29.734 -30.75 -1.739 1 25.62 304 THR A CA 1
ATOM 2402 C C . THR A 1 304 ? -30.5 -30.078 -0.601 1 25.62 304 THR A C 1
ATOM 2404 O O . THR A 1 304 ? -29.906 -29.391 0.224 1 25.62 304 THR A O 1
ATOM 2407 N N . SER A 1 305 ? -31.578 -30.75 -0.11 1 23.55 305 SER A N 1
ATOM 2408 C CA . SER A 1 305 ? -32.938 -30.516 0.346 1 23.55 305 SER A CA 1
ATOM 2409 C C . SER A 1 305 ? -32.969 -29.875 1.727 1 23.55 305 SER A C 1
ATOM 2411 O O . SER A 1 305 ? -33.812 -29.031 2.012 1 23.55 305 SER A O 1
ATOM 2413 N N . ASP A 1 306 ? -32.469 -30.609 2.777 1 26.02 306 ASP A N 1
ATOM 2414 C CA . ASP A 1 306 ? -33.406 -30.672 3.885 1 26.02 306 ASP A CA 1
ATOM 2415 C C . ASP A 1 306 ? -33.562 -29.312 4.551 1 26.02 306 ASP A C 1
ATOM 2417 O O . ASP A 1 306 ? -34.688 -28.797 4.676 1 26.02 306 ASP A O 1
ATOM 2421 N N . ASP A 1 307 ? -33.344 -29.25 5.938 1 26.98 307 ASP A N 1
ATOM 2422 C CA . ASP A 1 307 ? -34 -28.406 6.93 1 26.98 307 ASP A CA 1
ATOM 2423 C C . ASP A 1 307 ? -33.531 -26.969 6.836 1 26.98 307 ASP A C 1
ATOM 2425 O O . ASP A 1 307 ? -32.312 -26.719 6.762 1 26.98 307 ASP A O 1
ATOM 2429 N N . SER A 1 308 ? -34.375 -26.031 6.316 1 26.58 308 SER A N 1
ATOM 2430 C CA . SER A 1 308 ? -34.469 -24.672 5.785 1 26.58 308 SER A CA 1
ATOM 2431 C C . SER A 1 308 ? -33.906 -23.672 6.781 1 26.58 308 SER A C 1
ATOM 2433 O O . SER A 1 308 ? -34.375 -22.531 6.863 1 26.58 308 SER A O 1
ATOM 2435 N N . ASP A 1 309 ? -33.219 -24.109 7.832 1 25.73 309 ASP A N 1
ATOM 2436 C CA . ASP A 1 309 ? -33.125 -22.953 8.719 1 25.73 309 ASP A CA 1
ATOM 2437 C C . ASP A 1 309 ? -32.438 -21.781 8.031 1 25.73 309 ASP A C 1
ATOM 2439 O O . ASP A 1 309 ? -31.312 -21.906 7.57 1 25.73 309 ASP A O 1
ATOM 2443 N N . ASP A 1 310 ? -33.219 -20.906 7.398 1 26.69 310 ASP A N 1
ATOM 2444 C CA . ASP A 1 310 ? -33.125 -19.641 6.66 1 26.69 310 ASP A CA 1
ATOM 2445 C C . ASP A 1 310 ? -32.188 -18.656 7.363 1 26.69 310 ASP A C 1
ATOM 2447 O O . ASP A 1 310 ? -32.625 -17.641 7.895 1 26.69 310 ASP A O 1
ATOM 2451 N N . SER A 1 311 ? -31.344 -19.188 8.234 1 25.75 311 SER A N 1
ATOM 2452 C CA . SER A 1 311 ? -30.766 -17.984 8.836 1 25.75 311 SER A CA 1
ATOM 2453 C C . SER A 1 311 ? -30.094 -17.109 7.781 1 25.75 311 SER A C 1
ATOM 2455 O O . SER A 1 311 ? -29.188 -17.547 7.074 1 25.75 311 SER A O 1
ATOM 2457 N N . GLU A 1 312 ? -30.906 -16.266 7.168 1 27.31 312 GLU A N 1
ATOM 2458 C CA . GLU A 1 312 ? -30.625 -15.133 6.281 1 27.31 312 GLU A CA 1
ATOM 2459 C C . GLU A 1 312 ? -29.359 -14.391 6.723 1 27.31 312 GLU A C 1
ATOM 2461 O O . GLU A 1 312 ? -29.328 -13.805 7.805 1 27.31 312 GLU A O 1
ATOM 2466 N N . GLY A 1 313 ? -28.359 -14.961 6.586 1 25.98 313 GLY A N 1
ATOM 2467 C CA . GLY A 1 313 ? -27.109 -14.312 6.934 1 25.98 313 GLY A CA 1
ATOM 2468 C C . GLY A 1 313 ? -27.031 -12.875 6.441 1 25.98 313 GLY A C 1
ATOM 2469 O O . GLY A 1 313 ? -27.297 -12.602 5.273 1 25.98 313 GLY A O 1
ATOM 2470 N N . GLU A 1 314 ? -27.422 -11.93 7.301 1 27.16 314 GLU A N 1
ATOM 2471 C CA . GLU A 1 314 ? -27.469 -10.477 7.219 1 27.16 314 GLU A CA 1
ATOM 2472 C C . GLU A 1 314 ? -26.25 -9.922 6.5 1 27.16 314 GLU A C 1
ATOM 2474 O O . GLU A 1 314 ? -25.109 -10.156 6.914 1 27.16 314 GLU A O 1
ATOM 2479 N N . PHE A 1 315 ? -26.203 -9.805 5.27 1 27.06 315 PHE A N 1
ATOM 2480 C CA . PHE A 1 315 ? -25.391 -8.992 4.375 1 27.06 315 PHE A CA 1
ATOM 2481 C C . PHE A 1 315 ? -25.031 -7.66 5.02 1 27.06 315 PHE A C 1
ATOM 2483 O O . PHE A 1 315 ? -25.875 -7.043 5.68 1 27.06 315 PHE A O 1
ATOM 2490 N N . SER A 1 316 ? -23.875 -7.496 5.348 1 32.88 316 SER A N 1
ATOM 2491 C CA . SER A 1 316 ? -23.516 -6.281 6.074 1 32.88 316 SER A CA 1
ATOM 2492 C C . SER A 1 316 ? -24.266 -5.07 5.523 1 32.88 316 SER A C 1
ATOM 2494 O O . SER A 1 316 ? -24.5 -4.973 4.316 1 32.88 316 SER A O 1
ATOM 2496 N N . SER A 1 317 ? -25.062 -4.445 6.234 1 32.81 317 SER A N 1
ATOM 2497 C CA . SER A 1 317 ? -25.953 -3.291 6.16 1 32.81 317 SER A CA 1
ATOM 2498 C C . SER A 1 317 ? -25.25 -2.086 5.543 1 32.81 317 SER A C 1
ATOM 2500 O O . SER A 1 317 ? -25.891 -1.195 4.992 1 32.81 317 SER A O 1
ATOM 2502 N N . LEU A 1 318 ? -23.891 -2.006 5.805 1 33.78 318 LEU A N 1
ATOM 2503 C CA . LEU A 1 318 ? -23.344 -0.715 5.406 1 33.78 318 LEU A CA 1
ATOM 2504 C C . LEU A 1 318 ? -23.281 -0.595 3.885 1 33.78 318 LEU A C 1
ATOM 2506 O O . LEU A 1 318 ? -23.531 0.479 3.334 1 33.78 318 LEU A O 1
ATOM 2510 N N . LEU A 1 319 ? -22.859 -1.648 3.199 1 34.53 319 LEU A N 1
ATOM 2511 C CA . LEU A 1 319 ? -22.812 -1.55 1.745 1 34.53 319 LEU A CA 1
ATOM 2512 C C . LEU A 1 319 ? -24.219 -1.436 1.166 1 34.53 319 LEU A C 1
ATOM 2514 O O . LEU A 1 319 ? -24.406 -0.854 0.095 1 34.53 319 LEU A O 1
ATOM 2518 N N . GLN A 1 320 ? -25.156 -2.08 1.791 1 33.84 320 GLN A N 1
ATOM 2519 C CA . GLN A 1 320 ? -26.516 -1.911 1.316 1 33.84 320 GLN A CA 1
ATOM 2520 C C . GLN A 1 320 ? -26.969 -0.456 1.426 1 33.84 320 GLN A C 1
ATOM 2522 O O . GLN A 1 320 ? -27.703 0.04 0.57 1 33.84 320 GLN A O 1
ATOM 2527 N N . ASP A 1 321 ? -26.531 0.138 2.506 1 35.56 321 ASP A N 1
ATOM 2528 C CA . ASP A 1 321 ? -26.938 1.525 2.709 1 35.56 321 ASP A CA 1
ATOM 2529 C C . ASP A 1 321 ? -26.188 2.463 1.764 1 35.56 321 ASP A C 1
ATOM 2531 O O . ASP A 1 321 ? -26.703 3.512 1.382 1 35.56 321 ASP A O 1
ATOM 2535 N N . VAL A 1 322 ? -25.062 2.172 1.374 1 35.75 322 VAL A N 1
ATOM 2536 C CA . VAL A 1 322 ? -24.359 3.023 0.416 1 35.75 322 VAL A CA 1
ATOM 2537 C C . VAL A 1 322 ? -25.125 3.029 -0.913 1 35.75 322 VAL A C 1
ATOM 2539 O O . VAL A 1 322 ? -25.219 4.066 -1.571 1 35.75 322 VAL A O 1
ATOM 2542 N N . ASP A 1 323 ? -25.703 2.016 -1.278 1 32.75 323 ASP A N 1
ATOM 2543 C CA . ASP A 1 323 ? -26.547 2.092 -2.471 1 32.75 323 ASP A CA 1
ATOM 2544 C C . ASP A 1 323 ? -27.688 3.092 -2.283 1 32.75 323 ASP A C 1
ATOM 2546 O O . ASP A 1 323 ? -28 3.863 -3.191 1 32.75 323 ASP A O 1
ATOM 2550 N N . ALA A 1 324 ? -28.312 3.014 -1.207 1 33.5 324 ALA A N 1
ATOM 2551 C CA . ALA A 1 324 ? -29.375 3.98 -0.947 1 33.5 324 ALA A CA 1
ATOM 2552 C C . ALA A 1 324 ? -28.828 5.402 -0.886 1 33.5 324 ALA A C 1
ATOM 2554 O O . ALA A 1 324 ? -29.469 6.348 -1.347 1 33.5 324 ALA A O 1
ATOM 2555 N N . LEU A 1 325 ? -27.828 5.582 -0.16 1 32.56 325 LEU A N 1
ATOM 2556 C CA . LEU A 1 325 ? -27.219 6.91 -0.105 1 32.56 325 LEU A CA 1
ATOM 2557 C C . LEU A 1 325 ? -26.781 7.367 -1.494 1 32.56 325 LEU A C 1
ATOM 2559 O O . LEU A 1 325 ? -26.938 8.539 -1.841 1 32.56 325 LEU A O 1
ATOM 2563 N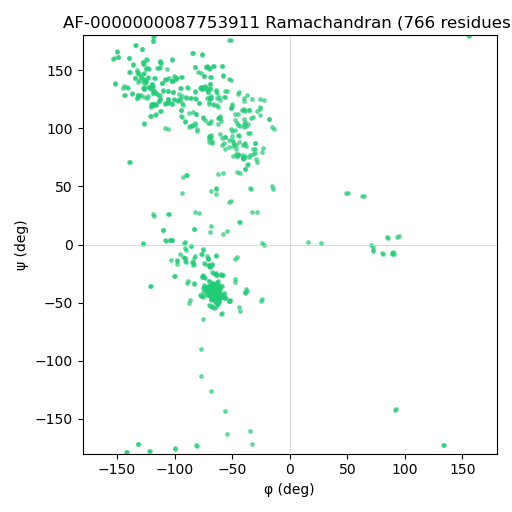 N . LEU A 1 326 ? -26.156 6.508 -2.215 1 33.38 326 LEU A N 1
ATOM 2564 C CA . LEU A 1 326 ? -25.781 6.883 -3.572 1 33.38 326 LEU A CA 1
ATOM 2565 C C . LEU A 1 326 ? -27.016 7.164 -4.422 1 33.38 326 LEU A C 1
ATOM 2567 O O . LEU A 1 326 ? -26.953 7.965 -5.359 1 33.38 326 LEU A O 1
ATOM 2571 N N . LEU A 1 327 ? -28.109 6.508 -4.266 1 30.94 327 LEU A N 1
ATOM 2572 C CA . LEU A 1 327 ? -29.312 6.812 -5.035 1 30.94 327 LEU A CA 1
ATOM 2573 C C . LEU A 1 327 ? -29.875 8.172 -4.637 1 30.94 327 LEU A C 1
ATOM 2575 O O . LEU A 1 327 ? -30.5 8.844 -5.457 1 30.94 327 LEU A O 1
ATOM 2579 N N . GLY A 1 328 ? -30 8.492 -3.334 1 29.56 328 GLY A N 1
ATOM 2580 C CA . GLY A 1 328 ? -30.578 9.773 -2.971 1 29.56 328 GLY A CA 1
ATOM 2581 C C . GLY A 1 328 ? -29.672 10.945 -3.312 1 29.56 328 GLY A C 1
ATOM 2582 O O . GLY A 1 328 ? -30.062 12.109 -3.174 1 29.56 328 GLY A O 1
ATOM 2583 N N . GLN A 1 329 ? -28.438 10.93 -2.906 1 28.8 329 GLN A N 1
ATOM 2584 C CA . GLN A 1 329 ? -27.688 12.164 -3.092 1 28.8 329 GLN A CA 1
ATOM 2585 C C . GLN A 1 329 ? -27.562 12.523 -4.57 1 28.8 329 GLN A C 1
ATOM 2587 O O . GLN A 1 329 ? -27.125 11.703 -5.379 1 28.8 329 GLN A O 1
ATOM 2592 N N . SER A 1 330 ? -28.406 13.555 -4.984 1 27.14 330 SER A N 1
ATOM 2593 C CA . SER A 1 330 ? -28.391 14.281 -6.246 1 27.14 330 SER A CA 1
ATOM 2594 C C . SER A 1 330 ? -26.969 14.453 -6.777 1 27.14 330 SER A C 1
ATOM 2596 O O . SER A 1 330 ? -26 14.219 -6.051 1 27.14 330 SER A O 1
ATOM 2598 N N . ILE A 1 331 ? -26.844 15.539 -7.758 1 26.66 331 ILE A N 1
ATOM 2599 C CA . ILE A 1 331 ? -25.812 16.094 -8.625 1 26.66 331 ILE A CA 1
ATOM 2600 C C . ILE A 1 331 ? -24.656 16.641 -7.785 1 26.66 331 ILE A C 1
ATOM 2602 O O . ILE A 1 331 ? -24.812 17.625 -7.07 1 26.66 331 ILE A O 1
ATOM 2606 N N . ILE A 1 332 ? -24.031 15.898 -7.062 1 27.81 332 ILE A N 1
ATOM 2607 C CA . ILE A 1 332 ? -22.859 16.594 -6.531 1 27.81 332 ILE A CA 1
ATOM 2608 C C . ILE A 1 332 ? -22.234 17.453 -7.617 1 27.81 332 ILE A C 1
ATOM 2610 O O . ILE A 1 332 ? -21.859 16.953 -8.68 1 27.81 332 ILE A O 1
ATOM 2614 N N . PRO A 1 333 ? -22.484 18.703 -7.508 1 24.98 333 PRO A N 1
ATOM 2615 C CA . PRO A 1 333 ? -21.844 19.547 -8.531 1 24.98 333 PRO A CA 1
ATOM 2616 C C . PRO A 1 333 ? -20.359 19.219 -8.727 1 24.98 333 PRO A C 1
ATOM 2618 O O . PRO A 1 333 ? -19.672 18.844 -7.766 1 24.98 333 PRO A O 1
ATOM 2621 N N . GLU A 1 334 ? -20.047 18.703 -9.82 1 25.5 334 GLU A N 1
ATOM 2622 C CA . GLU A 1 334 ? -18.672 18.469 -10.258 1 25.5 334 GLU A CA 1
ATOM 2623 C C . GLU A 1 334 ? -17.75 19.578 -9.75 1 25.5 334 GLU A C 1
ATOM 2625 O O . GLU A 1 334 ? -17.984 20.75 -10.008 1 25.5 334 GLU A O 1
ATOM 2630 N N . ASP A 1 335 ? -17.438 19.516 -8.57 1 23.94 335 ASP A N 1
ATOM 2631 C CA . ASP A 1 335 ? -16.453 20.562 -8.281 1 23.94 335 ASP A CA 1
ATOM 2632 C C . ASP A 1 335 ? -15.492 20.734 -9.453 1 23.94 335 ASP A C 1
ATOM 2634 O O . ASP A 1 335 ? -15.117 19.75 -10.109 1 23.94 335 ASP A O 1
ATOM 2638 N N . PRO A 1 336 ? -15.266 21.891 -9.969 1 23.41 336 PRO A N 1
ATOM 2639 C CA . PRO A 1 336 ? -14.328 22.047 -11.078 1 23.41 336 PRO A CA 1
ATOM 2640 C C . PRO A 1 336 ? -12.984 21.375 -10.812 1 23.41 336 PRO A C 1
ATOM 2642 O O . PRO A 1 336 ? -12.406 21.531 -9.727 1 23.41 336 PRO A O 1
ATOM 2645 N N . ARG A 1 337 ? -12.945 20.188 -11.195 1 27.31 337 ARG A N 1
ATOM 2646 C CA . ARG A 1 337 ? -11.688 19.453 -11.25 1 27.31 337 ARG A CA 1
ATOM 2647 C C . ARG A 1 337 ? -10.5 20.406 -11.367 1 27.31 337 ARG A C 1
ATOM 2649 O O . ARG A 1 337 ? -10.391 21.156 -12.344 1 27.31 337 ARG A O 1
ATOM 2656 N N . ILE A 1 338 ? -10.133 20.859 -10.297 1 23.73 338 ILE A N 1
ATOM 2657 C CA . ILE A 1 338 ? -8.828 21.484 -10.5 1 23.73 338 ILE A CA 1
ATOM 2658 C C . ILE A 1 338 ? -7.895 20.516 -11.211 1 23.73 338 ILE A C 1
ATOM 2660 O O . ILE A 1 338 ? -7.688 19.391 -10.75 1 23.73 338 ILE A O 1
ATOM 2664 N N . GLU A 1 339 ? -7.66 20.562 -12.43 1 26.56 339 GLU A N 1
ATOM 2665 C CA . GLU A 1 339 ? -6.793 20.047 -13.484 1 26.56 339 GLU A CA 1
ATOM 2666 C C . GLU A 1 339 ? -5.383 19.781 -12.969 1 26.56 339 GLU A C 1
ATOM 2668 O O . GLU A 1 339 ? -4.504 20.641 -13.102 1 26.56 339 GLU A O 1
ATOM 2673 N N . ASN A 1 340 ? -5.152 19.484 -11.758 1 26.12 340 ASN A N 1
ATOM 2674 C CA . ASN A 1 340 ? -3.73 19.234 -11.523 1 26.12 340 ASN A CA 1
ATOM 2675 C C . ASN A 1 340 ? -3.264 17.953 -12.219 1 26.12 340 ASN A C 1
ATOM 2677 O O . ASN A 1 340 ? -3.002 16.953 -11.562 1 26.12 340 ASN A O 1
ATOM 2681 N N . ASP A 1 341 ? -3.9 17.312 -13.172 1 32.16 341 ASP A N 1
ATOM 2682 C CA . ASP A 1 341 ? -3.758 16.547 -14.406 1 32.16 341 ASP A CA 1
ATOM 2683 C C . ASP A 1 341 ? -2.42 16.844 -15.086 1 32.16 341 ASP A C 1
ATOM 2685 O O . ASP A 1 341 ? -2.213 16.484 -16.25 1 32.16 341 ASP A O 1
ATOM 2689 N N . VAL A 1 342 ? -1.63 17.688 -14.531 1 31.92 342 VAL A N 1
ATOM 2690 C CA . VAL A 1 342 ? -0.712 18.484 -15.344 1 31.92 342 VAL A CA 1
ATOM 2691 C C . VAL A 1 342 ? 0.374 17.578 -15.922 1 31.92 342 VAL A C 1
ATOM 2693 O O . VAL A 1 342 ? 0.71 17.688 -17.109 1 31.92 342 VAL A O 1
ATOM 2696 N N . ASP A 1 343 ? 0.99 16.641 -15.148 1 36 343 ASP A N 1
ATOM 2697 C CA . ASP A 1 343 ? 2.223 16.328 -15.859 1 36 343 ASP A CA 1
ATOM 2698 C C . ASP A 1 343 ? 1.998 15.219 -16.891 1 36 343 ASP A C 1
ATOM 2700 O O . ASP A 1 343 ? 2.424 15.328 -18.031 1 36 343 ASP A O 1
ATOM 2704 N N . VAL A 1 344 ? 1.427 14.125 -16.641 1 35.56 344 VAL A N 1
ATOM 2705 C CA . VAL A 1 344 ? 1.173 13.117 -17.656 1 35.56 344 VAL A CA 1
ATOM 2706 C C . VAL A 1 344 ? -0.007 13.547 -18.531 1 35.56 344 VAL A C 1
ATOM 2708 O O . VAL A 1 344 ? 0.049 13.438 -19.766 1 35.56 344 VAL A O 1
ATOM 2711 N N . ALA A 1 345 ? -0.998 14.008 -18 1 38.56 345 ALA A N 1
ATOM 2712 C CA . ALA A 1 345 ? -2.094 14.648 -18.734 1 38.56 345 ALA A CA 1
ATOM 2713 C C . ALA A 1 345 ? -1.628 15.938 -19.406 1 38.56 345 ALA A C 1
ATOM 2715 O O . ALA A 1 345 ? -2.002 16.219 -20.547 1 38.56 345 ALA A O 1
ATOM 2716 N N . LYS A 1 346 ? -0.763 16.562 -18.75 1 43.56 346 LYS A N 1
ATOM 2717 C CA . LYS A 1 346 ? -0.013 17.656 -19.359 1 43.56 346 LYS A CA 1
ATOM 2718 C C . LYS A 1 346 ? 0.93 17.125 -20.438 1 43.56 346 LYS A C 1
ATOM 2720 O O . LYS A 1 346 ? 1.035 17.719 -21.516 1 43.56 346 LYS A O 1
ATOM 2725 N N . LEU A 1 347 ? 1.441 15.977 -20.094 1 42.75 347 LEU A N 1
ATOM 2726 C CA . LEU A 1 347 ? 2.289 15.328 -21.094 1 42.75 347 LEU A CA 1
ATOM 2727 C C . LEU A 1 347 ? 1.443 14.68 -22.188 1 42.75 347 LEU A C 1
ATOM 2729 O O . LEU A 1 347 ? 1.757 14.789 -23.375 1 42.75 347 LEU A O 1
ATOM 2733 N N . GLN A 1 348 ? 0.496 14.07 -21.734 1 44.34 348 GLN A N 1
ATOM 2734 C CA . GLN A 1 348 ? -0.455 13.555 -22.703 1 44.34 348 GLN A CA 1
ATOM 2735 C C . GLN A 1 348 ? -1.196 14.688 -23.406 1 44.34 348 GLN A C 1
ATOM 2737 O O . GLN A 1 348 ? -1.373 14.656 -24.625 1 44.34 348 GLN A O 1
ATOM 2742 N N . ASN A 1 349 ? -1.557 15.586 -22.609 1 47.19 349 ASN A N 1
ATOM 2743 C CA . ASN A 1 349 ? -2.096 16.812 -23.188 1 47.19 349 ASN A CA 1
ATOM 2744 C C . ASN A 1 349 ? -1.057 17.531 -24.047 1 47.19 349 ASN A C 1
ATOM 2746 O O . ASN A 1 349 ? -1.379 18.047 -25.109 1 47.19 349 ASN A O 1
ATOM 2750 N N . LYS A 1 350 ? 0.112 17.438 -23.453 1 50.84 350 LYS A N 1
ATOM 2751 C CA . LYS A 1 350 ? 1.226 17.953 -24.234 1 50.84 350 LYS A CA 1
ATOM 2752 C C . LYS A 1 350 ? 1.475 17.094 -25.469 1 50.84 350 LYS A C 1
ATOM 2754 O O . LYS A 1 350 ? 1.713 17.609 -26.562 1 50.84 350 LYS A O 1
ATOM 2759 N N . VAL A 1 351 ? 1.372 15.828 -25.203 1 54.38 351 VAL A N 1
ATOM 2760 C CA . VAL A 1 351 ? 1.466 14.891 -26.328 1 54.38 351 VAL A CA 1
ATOM 2761 C C . VAL A 1 351 ? 0.286 15.102 -27.266 1 54.38 351 VAL A C 1
ATOM 2763 O O . VAL A 1 351 ? 0.468 15.188 -28.484 1 54.38 351 VAL A O 1
ATOM 2766 N N . GLU A 1 352 ? -0.824 15.164 -26.641 1 53.5 352 GLU A N 1
ATOM 2767 C CA . GLU A 1 352 ? -2.002 15.414 -27.453 1 53.5 352 GLU A CA 1
ATOM 2768 C C . GLU A 1 352 ? -1.927 16.797 -28.125 1 53.5 352 GLU A C 1
ATOM 2770 O O . GLU A 1 352 ? -2.232 16.922 -29.312 1 53.5 352 GLU A O 1
ATOM 2775 N N . ARG A 1 353 ? -1.476 17.719 -27.312 1 54.81 353 ARG A N 1
ATOM 2776 C CA . ARG A 1 353 ? -1.247 19.047 -27.875 1 54.81 353 ARG A CA 1
ATOM 2777 C C . ARG A 1 353 ? -0.156 19.016 -28.938 1 54.81 353 ARG A C 1
ATOM 2779 O O . ARG A 1 353 ? -0.287 19.641 -29.984 1 54.81 353 ARG A O 1
ATOM 2786 N N . LEU A 1 354 ? 0.757 18.188 -28.547 1 55.22 354 LEU A N 1
ATOM 2787 C CA . LEU A 1 354 ? 1.86 18.078 -29.484 1 55.22 354 LEU A CA 1
ATOM 2788 C C . LEU A 1 354 ? 1.437 17.281 -30.719 1 55.22 354 LEU A C 1
ATOM 2790 O O . LEU A 1 354 ? 1.791 17.641 -31.844 1 55.22 354 LEU A O 1
ATOM 2794 N N . GLU A 1 355 ? 0.712 16.344 -30.359 1 58.75 355 GLU A N 1
ATOM 2795 C CA . GLU A 1 355 ? 0.171 15.57 -31.484 1 58.75 355 GLU A CA 1
ATOM 2796 C C . GLU A 1 355 ? -0.812 16.406 -32.312 1 58.75 355 GLU A C 1
ATOM 2798 O O . GLU A 1 355 ? -0.801 16.344 -33.531 1 58.75 355 GLU A O 1
ATOM 2803 N N . GLN A 1 356 ? -1.607 17.094 -31.516 1 56.78 356 GLN A N 1
ATOM 2804 C CA . GLN A 1 356 ? -2.494 18.016 -32.219 1 56.78 356 GLN A CA 1
ATOM 2805 C C . GLN A 1 356 ? -1.7 19.094 -32.969 1 56.78 356 GLN A C 1
ATOM 2807 O O . GLN A 1 356 ? -2.016 19.422 -34.094 1 56.78 356 GLN A O 1
ATOM 2812 N N . ARG A 1 357 ? -0.753 19.562 -32.188 1 57.53 357 ARG A N 1
ATOM 2813 C CA . ARG A 1 357 ? 0.122 20.531 -32.844 1 57.53 357 ARG A CA 1
ATOM 2814 C C . ARG A 1 357 ? 0.849 19.906 -34 1 57.53 357 ARG A C 1
ATOM 2816 O O . ARG A 1 357 ? 0.997 20.531 -35.062 1 57.53 357 ARG A O 1
ATOM 2823 N N . LEU A 1 358 ? 1.237 18.719 -33.75 1 55.22 358 LEU A N 1
ATOM 2824 C CA . LEU A 1 358 ? 1.884 17.953 -34.812 1 55.22 358 LEU A CA 1
ATOM 2825 C C . LEU A 1 358 ? 0.92 17.719 -35.969 1 55.22 358 LEU A C 1
ATOM 2827 O O . LEU A 1 358 ? 1.299 17.859 -37.125 1 55.22 358 LEU A O 1
ATOM 2831 N N . ALA A 1 359 ? -0.229 17.297 -35.531 1 60.91 359 ALA A N 1
ATOM 2832 C CA . ALA A 1 359 ? -1.256 17.109 -36.562 1 60.91 359 ALA A CA 1
ATOM 2833 C C . ALA A 1 359 ? -1.563 18.422 -37.25 1 60.91 359 ALA A C 1
ATOM 2835 O O . ALA A 1 359 ? -1.694 18.453 -38.5 1 60.91 359 ALA A O 1
ATOM 2836 N N . GLN A 1 360 ? -1.687 19.453 -36.406 1 60.72 360 GLN A N 1
ATOM 2837 C CA . GLN A 1 360 ? -1.914 20.781 -37 1 60.72 360 GLN A CA 1
ATOM 2838 C C . GLN A 1 360 ? -0.746 21.188 -37.875 1 60.72 360 GLN A C 1
ATOM 2840 O O . GLN A 1 360 ? -0.951 21.703 -39 1 60.72 360 GLN A O 1
ATOM 2845 N N . MET A 1 361 ? 0.386 20.922 -37.312 1 56.81 361 MET A N 1
ATOM 2846 C CA . MET A 1 361 ? 1.566 21.281 -38.125 1 56.81 361 MET A CA 1
ATOM 2847 C C . MET A 1 361 ? 1.637 20.438 -39.375 1 56.81 361 MET A C 1
ATOM 2849 O O . MET A 1 361 ? 2.051 20.938 -40.438 1 56.81 361 MET A O 1
ATOM 2853 N N . HIS A 1 362 ? 1.259 19.25 -39.219 1 64.19 362 HIS A N 1
ATOM 2854 C CA . HIS A 1 362 ? 1.184 18.391 -40.375 1 64.19 362 HIS A CA 1
ATOM 2855 C C . HIS A 1 362 ? 0.171 18.906 -41.406 1 64.19 362 HIS A C 1
ATOM 2857 O O . HIS A 1 362 ? 0.438 18.922 -42.594 1 64.19 362 HIS A O 1
ATOM 2863 N N . MET A 1 363 ? -0.905 19.281 -40.875 1 63.03 363 MET A N 1
ATOM 2864 C CA . MET A 1 363 ? -1.917 19.875 -41.75 1 63.03 363 MET A CA 1
ATOM 2865 C C . MET A 1 363 ? -1.407 21.156 -42.375 1 63.03 363 MET A C 1
ATOM 2867 O O . MET A 1 363 ? -1.629 21.406 -43.562 1 63.03 363 MET A O 1
ATOM 2871 N N . ASP A 1 364 ? -0.777 21.906 -41.531 1 62.56 364 ASP A N 1
ATOM 2872 C CA . ASP A 1 364 ? -0.19 23.141 -42.031 1 62.56 364 ASP A CA 1
ATOM 2873 C C . ASP A 1 364 ? 0.873 22.844 -43.094 1 62.56 364 ASP A C 1
ATOM 2875 O O . ASP A 1 364 ? 0.953 23.531 -44.094 1 62.56 364 ASP A O 1
ATOM 2879 N N . GLN A 1 365 ? 1.648 21.859 -42.781 1 60.56 365 GLN A N 1
ATOM 2880 C CA . GLN A 1 365 ? 2.67 21.438 -43.719 1 60.56 365 GLN A CA 1
ATOM 2881 C C . GLN A 1 365 ? 2.039 20.969 -45.031 1 60.56 365 GLN A C 1
ATOM 2883 O O . GLN A 1 365 ? 2.512 21.328 -46.125 1 60.56 365 GLN A O 1
ATOM 2888 N N . LEU A 1 366 ? 1.053 20.25 -44.906 1 63.41 366 LEU A N 1
ATOM 2889 C CA . LEU A 1 366 ? 0.346 19.797 -46.094 1 63.41 366 LEU A CA 1
ATOM 2890 C C . LEU A 1 366 ? -0.238 20.969 -46.875 1 63.41 366 LEU A C 1
ATOM 2892 O O . LEU A 1 366 ? -0.189 20.984 -48.094 1 63.41 366 LEU A O 1
ATOM 2896 N N . ALA A 1 367 ? -0.712 21.906 -46.125 1 65.25 367 ALA A N 1
ATOM 2897 C CA . ALA A 1 367 ? -1.266 23.109 -46.75 1 65.25 367 ALA A CA 1
ATOM 2898 C C . ALA A 1 367 ? -0.178 23.906 -47.438 1 65.25 367 ALA A C 1
ATOM 2900 O O . ALA A 1 367 ? -0.381 24.391 -48.562 1 65.25 367 ALA A O 1
ATOM 2901 N N . LEU A 1 368 ? 0.908 23.922 -46.75 1 62.09 368 LEU A N 1
ATOM 2902 C CA . LEU A 1 368 ? 2.029 24.641 -47.344 1 62.09 368 LEU A CA 1
ATOM 2903 C C . LEU A 1 368 ? 2.561 23.922 -48.562 1 62.09 368 LEU A C 1
ATOM 2905 O O . LEU A 1 368 ? 2.885 24.547 -49.562 1 62.09 368 LEU A O 1
ATOM 2909 N N . GLU A 1 369 ? 2.619 22.672 -48.5 1 65.44 369 GLU A N 1
ATOM 2910 C CA . GLU A 1 369 ? 3.037 21.859 -49.656 1 65.44 369 GLU A CA 1
ATOM 2911 C C . GLU A 1 369 ? 2.066 21.984 -50.812 1 65.44 369 GLU A C 1
ATOM 2913 O O . GLU A 1 369 ? 2.484 22.078 -51.969 1 65.44 369 GLU A O 1
ATOM 2918 N N . ALA A 1 370 ? 0.869 22 -50.438 1 65.81 370 ALA A N 1
ATOM 2919 C CA . ALA A 1 370 ? -0.149 22.188 -51.469 1 65.81 370 ALA A CA 1
ATOM 2920 C C . ALA A 1 370 ? -0.004 23.547 -52.156 1 65.81 370 ALA A C 1
ATOM 2922 O O . ALA A 1 370 ? -0.134 23.672 -53.375 1 65.81 370 ALA A O 1
ATOM 2923 N N . GLN A 1 371 ? 0.327 24.5 -51.375 1 64.25 371 GLN A N 1
ATOM 2924 C CA . GLN A 1 371 ? 0.545 25.828 -51.906 1 64.25 371 GLN A CA 1
ATOM 2925 C C . GLN A 1 371 ? 1.785 25.875 -52.812 1 64.25 371 GLN A C 1
ATOM 2927 O O . GLN A 1 371 ? 1.773 26.5 -53.875 1 64.25 371 GLN A O 1
ATOM 2932 N N . LEU A 1 372 ? 2.729 25.219 -52.344 1 59.28 372 LEU A N 1
ATOM 2933 C CA . LEU A 1 372 ? 3.963 25.156 -53.125 1 59.28 372 LEU A CA 1
ATOM 2934 C C . LEU A 1 372 ? 3.732 24.438 -54.438 1 59.28 372 LEU A C 1
ATOM 2936 O O . LEU A 1 372 ? 4.246 24.859 -55.469 1 59.28 372 LEU A O 1
ATOM 2940 N N . GLU A 1 373 ? 2.988 23.438 -54.438 1 67.44 373 GLU A N 1
ATOM 2941 C CA . GLU A 1 373 ? 2.668 22.688 -55.656 1 67.44 373 GLU A CA 1
ATOM 2942 C C . GLU A 1 373 ? 1.822 23.531 -56.594 1 67.44 373 GLU A C 1
ATOM 2944 O O . GLU A 1 373 ? 2.027 23.484 -57.812 1 67.44 373 GLU A O 1
ATOM 2949 N N . ALA A 1 374 ? 0.995 24.234 -56.094 1 65.75 374 ALA A N 1
ATOM 2950 C CA . ALA A 1 374 ? 0.172 25.125 -56.906 1 65.75 374 ALA A CA 1
ATOM 2951 C C . ALA A 1 374 ? 1.025 26.203 -57.562 1 65.75 374 ALA A C 1
ATOM 2953 O O . ALA A 1 374 ? 0.816 26.516 -58.75 1 65.75 374 ALA A O 1
ATOM 2954 N N . HIS A 1 375 ? 1.916 26.547 -56.875 1 61.59 375 HIS A N 1
ATOM 2955 C CA . HIS A 1 375 ? 2.805 27.547 -57.469 1 61.59 375 HIS A CA 1
ATOM 2956 C C . HIS A 1 375 ? 3.678 26.938 -58.531 1 61.59 375 HIS A C 1
ATOM 2958 O O . HIS A 1 375 ? 3.895 27.562 -59.594 1 61.59 375 HIS A O 1
ATOM 2964 N N . ARG A 1 376 ? 4.082 25.797 -58.281 1 60.59 376 ARG A N 1
ATOM 2965 C CA . ARG A 1 376 ? 4.895 25.094 -59.281 1 60.59 376 ARG A CA 1
ATOM 2966 C C . ARG A 1 376 ? 4.086 24.812 -60.562 1 60.59 376 ARG A C 1
ATOM 2968 O O . ARG A 1 376 ? 4.59 24.953 -61.656 1 60.59 376 ARG A O 1
ATOM 2975 N N . SER A 1 377 ? 2.969 24.422 -60.312 1 62.81 377 SER A N 1
ATOM 2976 C CA . SER A 1 377 ? 2.104 24.141 -61.469 1 62.81 377 SER A CA 1
ATOM 2977 C C . SER A 1 377 ? 1.807 25.406 -62.25 1 62.81 377 SER A C 1
ATOM 2979 O O . SER A 1 377 ? 1.755 25.391 -63.5 1 62.81 377 SER A O 1
ATOM 2981 N N . LYS A 1 378 ? 1.694 26.422 -61.562 1 63.66 378 LYS A N 1
ATOM 2982 C CA . LYS A 1 378 ? 1.477 27.703 -62.25 1 63.66 378 LYS A CA 1
ATOM 2983 C C . LYS A 1 378 ? 2.723 28.125 -63.031 1 63.66 378 LYS A C 1
ATOM 2985 O O . LYS A 1 378 ? 2.623 28.672 -64.125 1 63.66 378 LYS A O 1
ATOM 2990 N N . GLU A 1 379 ? 3.74 27.828 -62.438 1 58.38 379 GLU A N 1
ATOM 2991 C CA . GLU A 1 379 ? 4.98 28.172 -63.125 1 58.38 379 GLU A CA 1
ATOM 2992 C C . GLU A 1 379 ? 5.172 27.328 -64.375 1 58.38 379 GLU A C 1
ATOM 2994 O O . GLU A 1 379 ? 5.609 27.828 -65.438 1 58.38 379 GLU A O 1
ATOM 2999 N N . THR A 1 380 ? 4.754 26.141 -64.25 1 59.75 380 THR A N 1
ATOM 3000 C CA . THR A 1 380 ? 4.898 25.266 -65.375 1 59.75 380 THR A CA 1
ATOM 3001 C C . THR A 1 380 ? 3.885 25.625 -66.438 1 59.75 380 THR A C 1
ATOM 3003 O O . THR A 1 380 ? 4.184 25.547 -67.625 1 59.75 380 THR A O 1
ATOM 3006 N N . SER A 1 381 ? 2.812 26.016 -66 1 61.75 381 SER A N 1
ATOM 3007 C CA . SER A 1 381 ? 1.819 26.422 -67 1 61.75 381 SER A CA 1
ATOM 3008 C C . SER A 1 381 ? 2.217 27.719 -67.688 1 61.75 381 SER A C 1
ATOM 3010 O O . SER A 1 381 ? 1.971 27.906 -68.875 1 61.75 381 SER A O 1
ATOM 3012 N N . ASN A 1 382 ? 2.855 28.516 -67 1 57.88 382 ASN A N 1
ATOM 3013 C CA . ASN A 1 382 ? 3.277 29.766 -67.625 1 57.88 382 ASN A CA 1
ATOM 3014 C C . ASN A 1 382 ? 4.449 29.547 -68.562 1 57.88 382 ASN A C 1
ATOM 3016 O O . ASN A 1 382 ? 4.68 30.359 -69.5 1 57.88 382 ASN A O 1
ATOM 3020 N N . LEU A 1 383 ? 5.156 28.547 -68.25 1 52.34 383 LEU A N 1
ATOM 3021 C CA . LEU A 1 383 ? 6.25 28.312 -69.188 1 52.34 383 LEU A CA 1
ATOM 3022 C C . LEU A 1 383 ? 5.738 27.656 -70.5 1 52.34 383 LEU A C 1
ATOM 3024 O O . LEU A 1 383 ? 6.305 27.859 -71.562 1 52.34 383 LEU A O 1
ATOM 3028 N N . SER A 1 384 ? 4.699 26.969 -70.438 1 55.25 384 SER A N 1
ATOM 3029 C CA . SER A 1 384 ? 4.25 26.344 -71.625 1 55.25 384 SER A CA 1
ATOM 3030 C C . SER A 1 384 ? 3.424 27.312 -72.5 1 55.25 384 SER A C 1
ATOM 3032 O O . SER A 1 384 ? 3.076 27.016 -73.625 1 55.25 384 SER A O 1
ATOM 3034 N N . THR A 1 385 ? 3.096 28.391 -71.938 1 49.97 385 THR A N 1
ATOM 3035 C CA . THR A 1 385 ? 2.551 29.328 -72.875 1 49.97 385 THR A CA 1
ATOM 3036 C C . THR A 1 385 ? 3.59 30.375 -73.25 1 49.97 385 THR A C 1
ATOM 3038 O O . THR A 1 385 ? 4.316 30.875 -72.438 1 49.97 385 THR A O 1
ATOM 3041 N N . MET B 1 1 ? 59.125 -2.26 -36.031 1 29.28 1 MET B N 1
ATOM 3042 C CA . MET B 1 1 ? 57.812 -2.848 -36.188 1 29.28 1 MET B CA 1
ATOM 3043 C C . MET B 1 1 ? 56.969 -2.609 -34.969 1 29.28 1 MET B C 1
ATOM 3045 O O . MET B 1 1 ? 57.219 -3.18 -33.906 1 29.28 1 MET B O 1
ATOM 3049 N N . GLY B 1 2 ? 56.438 -1.408 -34.688 1 26.64 2 GLY B N 1
ATOM 3050 C CA . GLY B 1 2 ? 55.938 -0.691 -33.531 1 26.64 2 GLY B CA 1
ATOM 3051 C C . GLY B 1 2 ? 54.562 -1.153 -33.062 1 26.64 2 GLY B C 1
ATOM 3052 O O . GLY B 1 2 ? 53.688 -1.455 -33.906 1 26.64 2 GLY B O 1
ATOM 3053 N N . LYS B 1 3 ? 54.562 -1.858 -31.859 1 30.11 3 LYS B N 1
ATOM 3054 C CA . LYS B 1 3 ? 53.406 -2.379 -31.141 1 30.11 3 LYS B CA 1
ATOM 3055 C C . LYS B 1 3 ? 52.312 -1.307 -30.984 1 30.11 3 LYS B C 1
ATOM 3057 O O . LYS B 1 3 ? 52.531 -0.295 -30.312 1 30.11 3 LYS B O 1
ATOM 3062 N N . GLU B 1 4 ? 51.562 -1.015 -32.031 1 30.41 4 GLU B N 1
ATOM 3063 C CA . GLU B 1 4 ? 50.406 -0.124 -31.875 1 30.41 4 GLU B CA 1
ATOM 3064 C C . GLU B 1 4 ? 49.438 -0.648 -30.812 1 30.41 4 GLU B C 1
ATOM 3066 O O . GLU B 1 4 ? 48.906 -1.744 -30.953 1 30.41 4 GLU B O 1
ATOM 3071 N N . GLU B 1 5 ? 49.812 -0.32 -29.562 1 30.23 5 GLU B N 1
ATOM 3072 C CA . GLU B 1 5 ? 48.906 -0.567 -28.438 1 30.23 5 GLU B CA 1
ATOM 3073 C C . GLU B 1 5 ? 47.5 -0.011 -28.703 1 30.23 5 GLU B C 1
ATOM 3075 O O . GLU B 1 5 ? 47.375 1.163 -29.047 1 30.23 5 GLU B O 1
ATOM 3080 N N . GLY B 1 6 ? 46.594 -0.848 -29.141 1 26.47 6 GLY B N 1
ATOM 3081 C CA . GLY B 1 6 ? 45.156 -0.608 -29.312 1 26.47 6 GLY B CA 1
ATOM 3082 C C . GLY B 1 6 ? 44.5 0.027 -28.109 1 26.47 6 GLY B C 1
ATOM 3083 O O . GLY B 1 6 ? 44.5 -0.563 -27.016 1 26.47 6 GLY B O 1
ATOM 3084 N N . LYS B 1 7 ? 44.531 1.396 -28.016 1 31.44 7 LYS B N 1
ATOM 3085 C CA . LYS B 1 7 ? 43.75 2.199 -27.078 1 31.44 7 LYS B CA 1
ATOM 3086 C C . LYS B 1 7 ? 42.281 1.754 -27.047 1 31.44 7 LYS B C 1
ATOM 3088 O O . LYS B 1 7 ? 41.562 1.925 -28.016 1 31.44 7 LYS B O 1
ATOM 3093 N N . LYS B 1 8 ? 42 0.683 -26.266 1 29.94 8 LYS B N 1
ATOM 3094 C CA . LYS B 1 8 ? 40.625 0.394 -25.891 1 29.94 8 LYS B CA 1
ATOM 3095 C C . LYS B 1 8 ? 39.938 1.644 -25.359 1 29.94 8 LYS B C 1
ATOM 3097 O O . LYS B 1 8 ? 40.344 2.209 -24.344 1 29.94 8 LYS B O 1
ATOM 3102 N N . SER B 1 9 ? 39.406 2.467 -26.297 1 28.8 9 SER B N 1
ATOM 3103 C CA . SER B 1 9 ? 38.438 3.504 -25.922 1 28.8 9 SER B CA 1
ATOM 3104 C C . SER B 1 9 ? 37.406 2.969 -24.969 1 28.8 9 SER B C 1
ATOM 3106 O O . SER B 1 9 ? 36.625 2.064 -25.312 1 28.8 9 SER B O 1
ATOM 3108 N N . SER B 1 10 ? 37.812 2.83 -23.734 1 29.11 10 SER B N 1
ATOM 3109 C CA . SER B 1 10 ? 36.844 2.643 -22.656 1 29.11 10 SER B CA 1
ATOM 3110 C C . SER B 1 10 ? 35.688 3.635 -22.781 1 29.11 10 SER B C 1
ATOM 3112 O O . SER B 1 10 ? 35.875 4.832 -22.547 1 29.11 10 SER B O 1
ATOM 3114 N N . SER B 1 11 ? 34.969 3.5 -23.891 1 27.25 11 SER B N 1
ATOM 3115 C CA . SER B 1 11 ? 33.719 4.234 -23.906 1 27.25 11 SER B CA 1
ATOM 3116 C C . SER B 1 11 ? 33.031 4.195 -22.531 1 27.25 11 SER B C 1
ATOM 3118 O O . SER B 1 11 ? 32.5 3.174 -22.141 1 27.25 11 SER B O 1
ATOM 3120 N N . LEU B 1 12 ? 33.75 4.824 -21.594 1 28.89 12 LEU B N 1
ATOM 3121 C CA . LEU B 1 12 ? 33.062 5.176 -20.344 1 28.89 12 LEU B CA 1
ATOM 3122 C C . LEU B 1 12 ? 31.672 5.703 -20.609 1 28.89 12 LEU B C 1
ATOM 3124 O O . LEU B 1 12 ? 31.5 6.707 -21.312 1 28.89 12 LEU B O 1
ATOM 3128 N N . TRP B 1 13 ? 30.781 4.887 -20.891 1 27.09 13 TRP B N 1
ATOM 3129 C CA . TRP B 1 13 ? 29.375 5.293 -20.844 1 27.09 13 TRP B CA 1
ATOM 3130 C C . TRP B 1 13 ? 29.172 6.387 -19.797 1 27.09 13 TRP B C 1
ATOM 3132 O O . TRP B 1 13 ? 29.297 6.148 -18.594 1 27.09 13 TRP B O 1
ATOM 3142 N N . LYS B 1 14 ? 29.641 7.547 -20.156 1 29.58 14 LYS B N 1
ATOM 3143 C CA . LYS B 1 14 ? 29.203 8.703 -19.391 1 29.58 14 LYS B CA 1
ATOM 3144 C C . LYS B 1 14 ? 27.703 8.609 -19.047 1 29.58 14 LYS B C 1
ATOM 3146 O O . LYS B 1 14 ? 26.875 8.594 -19.953 1 29.58 14 LYS B O 1
ATOM 3151 N N . TRP B 1 15 ? 27.406 7.844 -18.172 1 29.39 15 TRP B N 1
ATOM 3152 C CA . TRP B 1 15 ? 26.062 8.008 -17.609 1 29.39 15 TRP B CA 1
ATOM 3153 C C . TRP B 1 15 ? 25.641 9.477 -17.656 1 29.39 15 TRP B C 1
ATOM 3155 O O . TRP B 1 15 ? 26.344 10.352 -17.156 1 29.39 15 TRP B O 1
ATOM 3165 N N . LYS B 1 16 ? 25.234 9.922 -18.844 1 33.03 16 LYS B N 1
ATOM 3166 C CA . LYS B 1 16 ? 24.641 11.25 -18.812 1 33.03 16 LYS B CA 1
ATOM 3167 C C . LYS B 1 16 ? 24 11.531 -17.453 1 33.03 16 LYS B C 1
ATOM 3169 O O . LYS B 1 16 ? 23.328 10.656 -16.891 1 33.03 16 LYS B O 1
ATOM 3174 N N . LYS B 1 17 ? 24.516 12.453 -16.75 1 35.75 17 LYS B N 1
ATOM 3175 C CA . LYS B 1 17 ? 23.984 13.109 -15.562 1 35.75 17 LYS B CA 1
ATOM 3176 C C . LYS B 1 17 ? 22.469 13.234 -15.633 1 35.75 17 LYS B C 1
ATOM 3178 O O . LYS B 1 17 ? 21.938 14.07 -16.375 1 35.75 17 LYS B O 1
ATOM 3183 N N . THR B 1 18 ? 21.75 12.25 -15.938 1 39.59 18 THR B N 1
ATOM 3184 C CA . THR B 1 18 ? 20.297 12.453 -15.938 1 39.59 18 THR B CA 1
ATOM 3185 C C . THR B 1 18 ? 19.906 13.516 -14.914 1 39.59 18 THR B C 1
ATOM 3187 O O . THR B 1 18 ? 20.203 13.383 -13.727 1 39.59 18 THR B O 1
ATOM 3190 N N . ALA B 1 19 ? 19.922 14.695 -15.273 1 44.66 19 ALA B N 1
ATOM 3191 C CA . ALA B 1 19 ? 19.5 15.883 -14.539 1 44.66 19 ALA B CA 1
ATOM 3192 C C . ALA B 1 19 ? 18.453 15.539 -13.484 1 44.66 19 ALA B C 1
ATOM 3194 O O . ALA B 1 19 ? 17.625 14.648 -13.703 1 44.66 19 ALA B O 1
ATOM 3195 N N . ARG B 1 20 ? 18.797 15.75 -12.219 1 56.47 20 ARG B N 1
ATOM 3196 C CA . ARG B 1 20 ? 18.031 15.609 -10.992 1 56.47 20 ARG B CA 1
ATOM 3197 C C . ARG B 1 20 ? 16.578 16.062 -11.195 1 56.47 20 ARG B C 1
ATOM 3199 O O . ARG B 1 20 ? 16.328 17.234 -11.484 1 56.47 20 ARG B O 1
ATOM 3206 N N . ILE B 1 21 ? 15.641 15.258 -11.68 1 67.44 21 ILE B N 1
ATOM 3207 C CA . ILE B 1 21 ? 14.273 15.742 -11.859 1 67.44 21 ILE B CA 1
ATOM 3208 C C . ILE B 1 21 ? 13.617 15.961 -10.5 1 67.44 21 ILE B C 1
ATOM 3210 O O . ILE B 1 21 ? 13.531 15.039 -9.688 1 67.44 21 ILE B O 1
ATOM 3214 N N . HIS B 1 22 ? 13.836 17.203 -9.992 1 83.75 22 HIS B N 1
ATOM 3215 C CA . HIS B 1 22 ? 13.055 17.625 -8.844 1 83.75 22 HIS B CA 1
ATOM 3216 C C . HIS B 1 22 ? 11.695 18.188 -9.273 1 83.75 22 HIS B C 1
ATOM 3218 O O . HIS B 1 22 ? 11.633 19.188 -9.992 1 83.75 22 HIS B O 1
ATOM 3224 N N . ARG B 1 23 ? 10.719 17.516 -8.914 1 86.38 23 ARG B N 1
ATOM 3225 C CA . ARG B 1 23 ? 9.359 17.969 -9.188 1 86.38 23 ARG B CA 1
ATOM 3226 C C . ARG B 1 23 ? 8.852 18.875 -8.07 1 86.38 23 ARG B C 1
ATOM 3228 O O . ARG B 1 23 ? 8.344 18.391 -7.059 1 86.38 23 ARG B O 1
ATOM 3235 N N . LYS B 1 24 ? 8.867 20.141 -8.273 1 82.31 24 LYS B N 1
ATOM 3236 C CA . LYS B 1 24 ? 8.562 21.125 -7.242 1 82.31 24 LYS B CA 1
ATOM 3237 C C . LYS B 1 24 ? 7.133 20.984 -6.734 1 82.31 24 LYS B C 1
ATOM 3239 O O . LYS B 1 24 ? 6.871 21.156 -5.543 1 82.31 24 LYS B O 1
ATOM 3244 N N . GLU B 1 25 ? 6.262 20.562 -7.559 1 81.94 25 GLU B N 1
ATOM 3245 C CA . GLU B 1 25 ? 4.844 20.469 -7.215 1 81.94 25 GLU B CA 1
ATOM 3246 C C . GLU B 1 25 ? 4.594 19.344 -6.207 1 81.94 25 GLU B C 1
ATOM 3248 O O . GLU B 1 25 ? 3.592 19.359 -5.488 1 81.94 25 GLU B O 1
ATOM 3253 N N . LEU B 1 26 ? 5.57 18.484 -6.145 1 87.5 26 LEU B N 1
ATOM 3254 C CA . LEU B 1 26 ? 5.391 17.344 -5.266 1 87.5 26 LEU B CA 1
ATOM 3255 C C . LEU B 1 26 ? 6.27 17.453 -4.023 1 87.5 26 LEU B C 1
ATOM 3257 O O . LEU B 1 26 ? 6.258 16.578 -3.164 1 87.5 26 LEU B O 1
ATOM 3261 N N . CYS B 1 27 ? 6.93 18.531 -3.945 1 88.12 27 CYS B N 1
ATOM 3262 C CA . CYS B 1 27 ? 7.883 18.672 -2.85 1 88.12 27 CYS B CA 1
ATOM 3263 C C . CYS B 1 27 ? 7.184 19.094 -1.563 1 88.12 27 CYS B C 1
ATOM 3265 O O . CYS B 1 27 ? 6.492 20.109 -1.537 1 88.12 27 CYS B O 1
ATOM 3267 N N . ASN B 1 28 ? 7.402 18.312 -0.559 1 81.94 28 ASN B N 1
ATOM 3268 C CA . ASN B 1 28 ? 6.805 18.609 0.739 1 81.94 28 ASN B CA 1
ATOM 3269 C C . ASN B 1 28 ? 7.852 19.047 1.759 1 81.94 28 ASN B C 1
ATOM 3271 O O . ASN B 1 28 ? 7.578 19.078 2.961 1 81.94 28 ASN B O 1
ATOM 3275 N N . ALA B 1 29 ? 8.969 19.312 1.278 1 83.88 29 ALA B N 1
ATOM 3276 C CA . ALA B 1 29 ? 10.047 19.641 2.205 1 83.88 29 ALA B CA 1
ATOM 3277 C C . ALA B 1 29 ? 9.805 20.984 2.881 1 83.88 29 ALA B C 1
ATOM 3279 O O . ALA B 1 29 ? 9.312 21.922 2.25 1 83.88 29 ALA B O 1
ATOM 3280 N N . VAL B 1 30 ? 10.023 20.891 4.188 1 83.44 30 VAL B N 1
ATOM 3281 C CA . VAL B 1 30 ? 10.086 22.141 4.926 1 83.44 30 VAL B CA 1
ATOM 3282 C C . VAL B 1 30 ? 11.477 22.75 4.789 1 83.44 30 VAL B C 1
ATOM 3284 O O . VAL B 1 30 ? 12.445 22.234 5.348 1 83.44 30 VAL B O 1
ATOM 3287 N N . GLY B 1 31 ? 11.602 23.797 3.959 1 78.69 31 GLY B N 1
ATOM 3288 C CA . GLY B 1 31 ? 12.906 24.344 3.623 1 78.69 31 GLY B CA 1
ATOM 3289 C C . GLY B 1 31 ? 13.508 23.719 2.379 1 78.69 31 GLY B C 1
ATOM 3290 O O . GLY B 1 31 ? 12.805 23.453 1.406 1 78.69 31 GLY B O 1
ATOM 3291 N N . ALA B 1 32 ? 14.82 23.562 2.484 1 82.31 32 ALA B N 1
ATOM 3292 C CA . ALA B 1 32 ? 15.508 23.031 1.315 1 82.31 32 ALA B CA 1
ATOM 3293 C C . ALA B 1 32 ? 15.281 21.516 1.187 1 82.31 32 ALA B C 1
ATOM 3295 O O . ALA B 1 32 ? 15.312 20.797 2.182 1 82.31 32 ALA B O 1
ATOM 3296 N N . CYS B 1 33 ? 14.977 21.219 -0.021 1 88.44 33 CYS B N 1
ATOM 3297 C CA . CYS B 1 33 ? 14.758 19.797 -0.295 1 88.44 33 CYS B CA 1
ATOM 3298 C C . CYS B 1 33 ? 16.078 19.031 -0.232 1 88.44 33 CYS B C 1
ATOM 3300 O O . CYS B 1 33 ? 17.062 19.438 -0.832 1 88.44 33 CYS B O 1
ATOM 3302 N N . ASN B 1 34 ? 16.109 17.984 0.579 1 89 34 ASN B N 1
ATOM 3303 C CA . ASN B 1 34 ? 17.266 17.125 0.738 1 89 34 ASN B CA 1
ATOM 3304 C C . ASN B 1 34 ? 16.938 15.672 0.39 1 89 34 ASN B C 1
ATOM 3306 O O . ASN B 1 34 ? 16.266 14.977 1.165 1 89 34 ASN B O 1
ATOM 3310 N N . PRO B 1 35 ? 17.484 15.234 -0.69 1 92 35 PRO B N 1
ATOM 3311 C CA . PRO B 1 35 ? 17.172 13.867 -1.123 1 92 35 PRO B CA 1
ATOM 3312 C C . PRO B 1 35 ? 17.594 12.812 -0.101 1 92 35 PRO B C 1
ATOM 3314 O O . PRO B 1 35 ? 16.922 11.781 0.036 1 92 35 PRO B O 1
ATOM 3317 N N . ARG B 1 36 ? 18.703 13.039 0.585 1 91.25 36 ARG B N 1
ATOM 3318 C CA . ARG B 1 36 ? 19.141 12.094 1.609 1 91.25 36 ARG B CA 1
ATOM 3319 C C . ARG B 1 36 ? 18.094 11.961 2.713 1 91.25 36 ARG B C 1
ATOM 3321 O O . ARG B 1 36 ? 17.781 10.852 3.143 1 91.25 36 ARG B O 1
ATOM 3328 N N . LYS B 1 37 ? 17.562 13.031 3.09 1 89.44 37 LYS B N 1
ATOM 3329 C CA . LYS B 1 37 ? 16.531 13.023 4.129 1 89.44 37 LYS B CA 1
ATOM 3330 C C . LYS B 1 37 ? 15.289 12.281 3.66 1 89.44 37 LYS B C 1
ATOM 3332 O O . LYS B 1 37 ? 14.656 11.562 4.438 1 89.44 37 LYS B O 1
ATOM 3337 N N . ILE B 1 38 ? 15 12.469 2.447 1 92.88 38 ILE B N 1
ATOM 3338 C CA . ILE B 1 38 ? 13.828 11.805 1.874 1 92.88 38 ILE B CA 1
ATOM 3339 C C . ILE B 1 38 ? 14.023 10.289 1.929 1 92.88 38 ILE B C 1
ATOM 3341 O O . ILE B 1 38 ? 13.18 9.57 2.465 1 92.88 38 ILE B O 1
ATOM 3345 N N . LEU B 1 39 ? 15.133 9.828 1.455 1 94.25 39 LEU B N 1
ATOM 3346 C CA . LEU B 1 39 ? 15.367 8.391 1.365 1 94.25 39 LEU B CA 1
ATOM 3347 C C . LEU B 1 39 ? 15.484 7.77 2.754 1 94.25 39 LEU B C 1
ATOM 3349 O O . LEU B 1 39 ? 15.023 6.645 2.977 1 94.25 39 LEU B O 1
ATOM 3353 N N . ASP B 1 40 ? 16.016 8.539 3.672 1 91.44 40 ASP B N 1
ATOM 3354 C CA . ASP B 1 40 ? 16.188 8.023 5.027 1 91.44 40 ASP B CA 1
ATOM 3355 C C . ASP B 1 40 ? 14.852 7.867 5.734 1 91.44 40 ASP B C 1
ATOM 3357 O O . ASP B 1 40 ? 14.734 7.109 6.699 1 91.44 40 ASP B O 1
ATOM 3361 N N . GLN B 1 41 ? 13.844 8.516 5.215 1 92.94 41 GLN B N 1
ATOM 3362 C CA . GLN B 1 41 ? 12.547 8.516 5.887 1 92.94 41 GLN B CA 1
ATOM 3363 C C . GLN B 1 41 ? 11.562 7.586 5.18 1 92.94 41 GLN B C 1
ATOM 3365 O O . GLN B 1 41 ? 10.414 7.465 5.594 1 92.94 41 GLN B O 1
ATOM 3370 N N . VAL B 1 42 ? 12.055 6.914 4.172 1 95.88 42 VAL B N 1
ATOM 3371 C CA . VAL B 1 42 ? 11.188 5.977 3.465 1 95.88 42 VAL B CA 1
ATOM 3372 C C . VAL B 1 42 ? 10.922 4.754 4.34 1 95.88 42 VAL B C 1
ATOM 3374 O O . VAL B 1 42 ? 11.844 4.223 4.969 1 95.88 42 VAL B O 1
ATOM 3377 N N . VAL B 1 43 ? 9.688 4.398 4.383 1 95.06 43 VAL B N 1
ATOM 3378 C CA . VAL B 1 43 ? 9.289 3.207 5.125 1 95.06 43 VAL B CA 1
ATOM 3379 C C . VAL B 1 43 ? 8.492 2.273 4.219 1 95.06 43 VAL B C 1
ATOM 3381 O O . VAL B 1 43 ? 7.75 2.73 3.348 1 95.06 43 VAL B O 1
ATOM 3384 N N . LEU B 1 44 ? 8.711 1.017 4.371 1 96.44 44 LEU B N 1
ATOM 3385 C CA . LEU B 1 44 ? 7.879 0.026 3.699 1 96.44 44 LEU B CA 1
ATOM 3386 C C . LEU B 1 44 ? 6.633 -0.287 4.523 1 96.44 44 LEU B C 1
ATOM 3388 O O . LEU B 1 44 ? 6.73 -0.572 5.719 1 96.44 44 LEU B O 1
ATOM 3392 N N . GLN B 1 45 ? 5.535 -0.121 3.807 1 96.44 45 GLN B N 1
ATOM 3393 C CA . GLN B 1 45 ? 4.258 -0.334 4.477 1 96.44 45 GLN B CA 1
ATOM 3394 C C . GLN B 1 45 ? 3.436 -1.405 3.764 1 96.44 45 GLN B C 1
ATOM 3396 O O . GLN B 1 45 ? 3.533 -1.562 2.545 1 96.44 45 GLN B O 1
ATOM 3401 N N . GLY B 1 46 ? 2.607 -2.08 4.535 1 93.44 46 GLY B N 1
ATOM 3402 C CA . GLY B 1 46 ? 1.738 -3.123 4.016 1 93.44 46 GLY B CA 1
ATOM 3403 C C . GLY B 1 46 ? 1.328 -4.137 5.066 1 93.44 46 GLY B C 1
ATOM 3404 O O . GLY B 1 46 ? 1.691 -4.008 6.238 1 93.44 46 GLY B O 1
ATOM 3405 N N . GLY B 1 47 ? 0.542 -5.09 4.668 1 88.06 47 GLY B N 1
ATOM 3406 C CA . GLY B 1 47 ? 0.214 -6.18 5.57 1 88.06 47 GLY B CA 1
ATOM 3407 C C . GLY B 1 47 ? 1.341 -7.184 5.727 1 88.06 47 GLY B C 1
ATOM 3408 O O . GLY B 1 47 ? 2.275 -7.207 4.926 1 88.06 47 GLY B O 1
ATOM 3409 N N . ILE B 1 48 ? 1.256 -7.961 6.727 1 90.94 48 ILE B N 1
ATOM 3410 C CA . ILE B 1 48 ? 2.336 -8.883 7.055 1 90.94 48 ILE B CA 1
ATOM 3411 C C . ILE B 1 48 ? 2.203 -10.156 6.215 1 90.94 48 ILE B C 1
ATOM 3413 O O . ILE B 1 48 ? 3.152 -10.93 6.102 1 90.94 48 ILE B O 1
ATOM 3417 N N . HIS B 1 49 ? 1.021 -10.398 5.625 1 95 49 HIS B N 1
ATOM 3418 C CA . HIS B 1 49 ? 0.79 -11.633 4.883 1 95 49 HIS B CA 1
ATOM 3419 C C . HIS B 1 49 ? 1.339 -11.539 3.465 1 95 49 HIS B C 1
ATOM 3421 O O . HIS B 1 49 ? 1.326 -10.461 2.861 1 95 49 HIS B O 1
ATOM 3427 N N . HIS B 1 50 ? 1.71 -12.672 2.857 1 95.81 50 HIS B N 1
ATOM 3428 C CA . HIS B 1 50 ? 2.338 -12.703 1.54 1 95.81 50 HIS B CA 1
ATOM 3429 C C . HIS B 1 50 ? 1.336 -12.352 0.445 1 95.81 50 HIS B C 1
ATOM 3431 O O . HIS B 1 50 ? 1.715 -12.172 -0.715 1 95.81 50 HIS B O 1
ATOM 3437 N N . THR B 1 51 ? 0.021 -12.281 0.785 1 95.31 51 THR B N 1
ATOM 3438 C CA . THR B 1 51 ? -0.998 -11.906 -0.189 1 95.31 51 THR B CA 1
ATOM 3439 C C . THR B 1 51 ? -1.247 -10.398 -0.162 1 95.31 51 THR B C 1
ATOM 3441 O O . THR B 1 51 ? -2.084 -9.891 -0.91 1 95.31 51 THR B O 1
ATOM 3444 N N . GLN B 1 52 ? -0.514 -9.719 0.667 1 95 52 GLN B N 1
ATOM 3445 C CA . GLN B 1 52 ? -0.713 -8.281 0.818 1 95 52 GLN B CA 1
ATOM 3446 C C . GLN B 1 52 ? 0.469 -7.496 0.253 1 95 52 GLN B C 1
ATOM 3448 O O . GLN B 1 52 ? 1.625 -7.855 0.487 1 95 52 GLN B O 1
ATOM 3453 N N . MET B 1 53 ? 0.114 -6.457 -0.387 1 95.62 53 MET B N 1
ATOM 3454 C CA . MET B 1 53 ? 1.112 -5.648 -1.083 1 95.62 53 MET B CA 1
ATOM 3455 C C . MET B 1 53 ? 1.933 -4.828 -0.095 1 95.62 53 MET B C 1
ATOM 3457 O O . MET B 1 53 ? 1.415 -4.387 0.933 1 95.62 53 MET B O 1
ATOM 3461 N N . VAL B 1 54 ? 3.221 -4.648 -0.424 1 96.44 54 VAL B N 1
ATOM 3462 C CA . VAL B 1 54 ? 4.125 -3.779 0.32 1 96.44 54 VAL B CA 1
ATOM 3463 C C . VAL B 1 54 ? 4.465 -2.551 -0.521 1 96.44 54 VAL B C 1
ATOM 3465 O O . VAL B 1 54 ? 4.793 -2.672 -1.704 1 96.44 54 VAL B O 1
ATOM 3468 N N . VAL B 1 55 ? 4.375 -1.403 0.07 1 97.5 55 VAL B N 1
ATOM 3469 C CA . VAL B 1 55 ? 4.578 -0.157 -0.661 1 97.5 55 VAL B CA 1
ATOM 3470 C C . VAL B 1 55 ? 5.637 0.689 0.041 1 97.5 55 VAL B C 1
ATOM 3472 O O . VAL B 1 55 ? 5.645 0.789 1.271 1 97.5 55 VAL B O 1
ATOM 3475 N N . ALA B 1 56 ? 6.551 1.247 -0.725 1 98.06 56 ALA B N 1
ATOM 3476 C CA . ALA B 1 56 ? 7.488 2.236 -0.202 1 98.06 56 ALA B CA 1
ATOM 3477 C C . ALA B 1 56 ? 6.832 3.609 -0.086 1 98.06 56 ALA B C 1
ATOM 3479 O O . ALA B 1 56 ? 6.344 4.156 -1.078 1 98.06 56 ALA B O 1
ATOM 3480 N N . VAL B 1 57 ? 6.848 4.102 1.138 1 96.81 57 VAL B N 1
ATOM 3481 C CA . VAL B 1 57 ? 6.086 5.312 1.408 1 96.81 57 VAL B CA 1
ATOM 3482 C C . VAL B 1 57 ? 6.992 6.363 2.043 1 96.81 57 VAL B C 1
ATOM 3484 O O . VAL B 1 57 ? 7.809 6.047 2.912 1 96.81 57 VAL B O 1
ATOM 3487 N N . PHE B 1 58 ? 6.918 7.578 1.571 1 94.81 58 PHE B N 1
ATOM 3488 C CA . PHE B 1 58 ? 7.543 8.742 2.186 1 94.81 58 PHE B CA 1
ATOM 3489 C C . PHE B 1 58 ? 6.5 9.789 2.547 1 94.81 58 PHE B C 1
ATOM 3491 O O . PHE B 1 58 ? 5.812 10.32 1.669 1 94.81 58 PHE B O 1
ATOM 3498 N N . ASN B 1 59 ? 6.398 10.07 3.744 1 92.81 59 ASN B N 1
ATOM 3499 C CA . ASN B 1 59 ? 5.531 11.133 4.242 1 92.81 59 ASN B CA 1
ATOM 3500 C C . ASN B 1 59 ? 4.117 11.016 3.684 1 92.81 59 ASN B C 1
ATOM 3502 O O . ASN B 1 59 ? 3.562 11.984 3.174 1 92.81 59 ASN B O 1
ATOM 3506 N N . GLY B 1 60 ? 3.693 9.789 3.717 1 91.06 60 GLY B N 1
ATOM 3507 C CA . GLY B 1 60 ? 2.301 9.539 3.375 1 91.06 60 GLY B CA 1
ATOM 3508 C C . GLY B 1 60 ? 2.07 9.391 1.883 1 91.06 60 GLY B C 1
ATOM 3509 O O . GLY B 1 60 ? 0.926 9.352 1.429 1 91.06 60 GLY B O 1
ATOM 3510 N N . ARG B 1 61 ? 3.09 9.383 1.146 1 93 61 ARG B N 1
ATOM 3511 C CA . ARG B 1 61 ? 2.982 9.211 -0.3 1 93 61 ARG B CA 1
ATOM 3512 C C . ARG B 1 61 ? 3.869 8.07 -0.783 1 93 61 ARG B C 1
ATOM 3514 O O . ARG B 1 61 ? 4.953 7.844 -0.24 1 93 61 ARG B O 1
ATOM 3521 N N . PRO B 1 62 ? 3.309 7.414 -1.877 1 95.12 62 PRO B N 1
ATOM 3522 C CA . PRO B 1 62 ? 4.227 6.457 -2.5 1 95.12 62 PRO B CA 1
ATOM 3523 C C . PRO B 1 62 ? 5.52 7.105 -2.98 1 95.12 62 PRO B C 1
ATOM 3525 O O . PRO B 1 62 ? 5.504 8.242 -3.461 1 95.12 62 PRO B O 1
ATOM 3528 N N . LEU B 1 63 ? 6.551 6.395 -2.875 1 95.94 63 LEU B N 1
ATOM 3529 C CA . LEU B 1 63 ? 7.879 6.938 -3.141 1 95.94 63 LEU B CA 1
ATOM 3530 C C . LEU B 1 63 ? 7.973 7.469 -4.566 1 95.94 63 LEU B C 1
ATOM 3532 O O . LEU B 1 63 ? 8.617 8.492 -4.809 1 95.94 63 LEU B O 1
ATOM 3536 N N . GLN B 1 64 ? 7.344 6.852 -5.461 1 92.25 64 GLN B N 1
ATOM 3537 C CA . GLN B 1 64 ? 7.438 7.266 -6.855 1 92.25 64 GLN B CA 1
ATOM 3538 C C . GLN B 1 64 ? 6.594 8.508 -7.117 1 92.25 64 GLN B C 1
ATOM 3540 O O . GLN B 1 64 ? 6.695 9.125 -8.18 1 92.25 64 GLN B O 1
ATOM 3545 N N . ARG B 1 65 ? 5.844 8.875 -6.145 1 90.19 65 ARG B N 1
ATOM 3546 C CA . ARG B 1 65 ? 5.043 10.094 -6.234 1 90.19 65 ARG B CA 1
ATOM 3547 C C . ARG B 1 65 ? 5.648 11.211 -5.391 1 90.19 65 ARG B C 1
ATOM 3549 O O . ARG B 1 65 ? 4.926 12.039 -4.84 1 90.19 65 ARG B O 1
ATOM 3556 N N . THR B 1 66 ? 6.887 11.141 -5.195 1 91 66 THR B N 1
ATOM 3557 C CA . THR B 1 66 ? 7.605 12.195 -4.492 1 91 66 THR B CA 1
ATOM 3558 C C . THR B 1 66 ? 8.305 13.117 -5.48 1 91 66 THR B C 1
ATOM 3560 O O . THR B 1 66 ? 8.164 12.961 -6.695 1 91 66 THR B O 1
ATOM 3563 N N . CYS B 1 67 ? 9.062 14.055 -4.945 1 91.81 67 CYS B N 1
ATOM 3564 C CA . CYS B 1 67 ? 9.609 15.125 -5.762 1 91.81 67 CYS B CA 1
ATOM 3565 C C . CYS B 1 67 ? 10.922 14.695 -6.41 1 91.81 67 CYS B C 1
ATOM 3567 O O . CYS B 1 67 ? 11.5 15.445 -7.203 1 91.81 67 CYS B O 1
ATOM 3569 N N . ILE B 1 68 ? 11.391 13.523 -6.16 1 91.69 68 ILE B N 1
ATOM 3570 C CA . ILE B 1 68 ? 12.664 13.086 -6.727 1 91.69 68 ILE B CA 1
ATOM 3571 C C . ILE B 1 68 ? 12.477 11.75 -7.445 1 91.69 68 ILE B C 1
ATOM 3573 O O . ILE B 1 68 ? 11.555 10.992 -7.137 1 91.69 68 ILE B O 1
ATOM 3577 N N . ASP B 1 69 ? 13.383 11.531 -8.352 1 91.62 69 ASP B N 1
ATOM 3578 C CA . ASP B 1 69 ? 13.43 10.219 -8.992 1 91.62 69 ASP B CA 1
ATOM 3579 C C . ASP B 1 69 ? 14.32 9.258 -8.211 1 91.62 69 ASP B C 1
ATOM 3581 O O . ASP B 1 69 ? 15.414 9.633 -7.773 1 91.62 69 ASP B O 1
ATOM 3585 N N . VAL B 1 70 ? 13.82 8.109 -8.039 1 94 70 VAL B N 1
ATOM 3586 C CA . VAL B 1 70 ? 14.547 7.117 -7.258 1 94 70 VAL B CA 1
ATOM 3587 C C . VAL B 1 70 ? 14.602 5.793 -8.016 1 94 70 VAL B C 1
ATOM 3589 O O . VAL B 1 70 ? 13.578 5.324 -8.523 1 94 70 VAL B O 1
ATOM 3592 N N . LEU B 1 71 ? 15.797 5.246 -8.164 1 92.19 71 LEU B N 1
ATOM 3593 C CA . LEU B 1 71 ? 15.953 3.895 -8.688 1 92.19 71 LEU B CA 1
ATOM 3594 C C . LEU B 1 71 ? 15.758 2.857 -7.59 1 92.19 71 LEU B C 1
ATOM 3596 O O . LEU B 1 71 ? 16.391 2.941 -6.531 1 92.19 71 LEU B O 1
ATOM 3600 N N . LEU B 1 72 ? 14.953 1.881 -7.918 1 96 72 LEU B N 1
ATOM 3601 C CA . LEU B 1 72 ? 14.57 0.923 -6.883 1 96 72 LEU B CA 1
ATOM 3602 C C . LEU B 1 72 ? 15.016 -0.488 -7.262 1 96 72 LEU B C 1
ATOM 3604 O O . LEU B 1 72 ? 14.898 -0.886 -8.422 1 96 72 LEU B O 1
ATOM 3608 N N . THR B 1 73 ? 15.562 -1.176 -6.281 1 91.25 73 THR B N 1
ATOM 3609 C CA . THR B 1 73 ? 15.914 -2.586 -6.418 1 91.25 73 THR B CA 1
ATOM 3610 C C . THR B 1 73 ? 15.414 -3.385 -5.219 1 91.25 73 THR B C 1
ATOM 3612 O O . THR B 1 73 ? 15.727 -3.059 -4.07 1 91.25 73 THR B O 1
ATOM 3615 N N . TRP B 1 74 ? 14.68 -4.422 -5.52 1 94.44 74 TRP B N 1
ATOM 3616 C CA . TRP B 1 74 ? 14.102 -5.246 -4.461 1 94.44 74 TRP B CA 1
ATOM 3617 C C . TRP B 1 74 ? 14.898 -6.531 -4.277 1 94.44 74 TRP B C 1
ATOM 3619 O O . TRP B 1 74 ? 15.344 -7.141 -5.25 1 94.44 74 TRP B O 1
ATOM 3629 N N . TYR B 1 75 ? 15.039 -6.895 -2.965 1 90.56 75 TYR B N 1
ATOM 3630 C CA . TYR B 1 75 ? 15.703 -8.148 -2.623 1 90.56 75 TYR B CA 1
ATOM 3631 C C . TYR B 1 75 ? 14.867 -8.953 -1.635 1 90.56 75 TYR B C 1
ATOM 3633 O O . TYR B 1 75 ? 14.133 -8.383 -0.826 1 90.56 75 TYR B O 1
ATOM 3641 N N . ARG B 1 76 ? 15.008 -10.234 -1.812 1 91 76 ARG B N 1
ATOM 3642 C CA . ARG B 1 76 ? 14.5 -11.172 -0.817 1 91 76 ARG B CA 1
ATOM 3643 C C . ARG B 1 76 ? 15.625 -11.688 0.076 1 91 76 ARG B C 1
ATOM 3645 O O . ARG B 1 76 ? 16.656 -12.133 -0.417 1 91 76 ARG B O 1
ATOM 3652 N N . ALA B 1 77 ? 15.383 -11.484 1.375 1 86.56 77 ALA B N 1
ATOM 3653 C CA . ALA B 1 77 ? 16.406 -11.922 2.328 1 86.56 77 ALA B CA 1
ATOM 3654 C C . ALA B 1 77 ? 15.859 -13.031 3.23 1 86.56 77 ALA B C 1
ATOM 3656 O O . ALA B 1 77 ? 14.93 -12.812 4.008 1 86.56 77 ALA B O 1
ATOM 3657 N N . LYS B 1 78 ? 16.406 -14.172 3.027 1 80.62 78 LYS B N 1
ATOM 3658 C CA . LYS B 1 78 ? 16.078 -15.289 3.914 1 80.62 78 LYS B CA 1
ATOM 3659 C C . LYS B 1 78 ? 17.25 -15.586 4.855 1 80.62 78 LYS B C 1
ATOM 3661 O O . LYS B 1 78 ? 18.406 -15.43 4.48 1 80.62 78 LYS B O 1
ATOM 3666 N N . ARG B 1 79 ? 16.891 -15.898 5.988 1 69.75 79 ARG B N 1
ATOM 3667 C CA . ARG B 1 79 ? 17.922 -16.188 6.973 1 69.75 79 ARG B CA 1
ATOM 3668 C C . ARG B 1 79 ? 18.875 -17.266 6.469 1 69.75 79 ARG B C 1
ATOM 3670 O O . ARG B 1 79 ? 18.438 -18.312 5.992 1 69.75 79 ARG B O 1
ATOM 3677 N N . GLY B 1 80 ? 20.078 -17 6.598 1 64.69 80 GLY B N 1
ATOM 3678 C CA . GLY B 1 80 ? 21.094 -17.969 6.25 1 64.69 80 GLY B CA 1
ATOM 3679 C C . GLY B 1 80 ? 21.375 -18.031 4.762 1 64.69 80 GLY B C 1
ATOM 3680 O O . GLY B 1 80 ? 22.25 -18.781 4.324 1 64.69 80 GLY B O 1
ATOM 3681 N N . GLU B 1 81 ? 20.562 -17.312 4.031 1 68.12 81 GLU B N 1
ATOM 3682 C CA . GLU B 1 81 ? 20.75 -17.328 2.582 1 68.12 81 GLU B CA 1
ATOM 3683 C C . GLU B 1 81 ? 21.219 -15.969 2.07 1 68.12 81 GLU B C 1
ATOM 3685 O O . GLU B 1 81 ? 21.156 -14.977 2.797 1 68.12 81 GLU B O 1
ATOM 3690 N N . GLU B 1 82 ? 21.828 -16.047 0.958 1 70.94 82 GLU B N 1
ATOM 3691 C CA . GLU B 1 82 ? 22.188 -14.812 0.28 1 70.94 82 GLU B CA 1
ATOM 3692 C C . GLU B 1 82 ? 20.938 -14.055 -0.18 1 70.94 82 GLU B C 1
ATOM 3694 O O . GLU B 1 82 ? 19.891 -14.648 -0.379 1 70.94 82 GLU B O 1
ATOM 3699 N N . TYR B 1 83 ? 21.125 -12.766 -0.286 1 82.81 83 TYR B N 1
ATOM 3700 C CA . TYR B 1 83 ? 20.047 -11.945 -0.822 1 82.81 83 TYR B CA 1
ATOM 3701 C C . TYR B 1 83 ? 19.75 -12.312 -2.27 1 82.81 83 TYR B C 1
ATOM 3703 O O . TYR B 1 83 ? 20.672 -12.539 -3.064 1 82.81 83 TYR B O 1
ATOM 3711 N N . MET B 1 84 ? 18.531 -12.453 -2.436 1 86.62 84 MET B N 1
ATOM 3712 C CA . MET B 1 84 ? 18.109 -12.758 -3.803 1 86.62 84 MET B CA 1
ATOM 3713 C C . MET B 1 84 ? 17.469 -11.539 -4.461 1 86.62 84 MET B C 1
ATOM 3715 O O . MET B 1 84 ? 16.531 -10.961 -3.924 1 86.62 84 MET B O 1
ATOM 3719 N N . LEU B 1 85 ? 18.016 -11.211 -5.586 1 88.75 85 LEU B N 1
ATOM 3720 C CA . LEU B 1 85 ? 17.469 -10.117 -6.371 1 88.75 85 LEU B CA 1
ATOM 3721 C C . LEU B 1 85 ? 16.109 -10.5 -6.957 1 88.75 85 LEU B C 1
ATOM 3723 O O . LEU B 1 85 ? 15.961 -11.594 -7.516 1 88.75 85 LEU B O 1
ATOM 3727 N N . LEU B 1 86 ? 15.156 -9.648 -6.668 1 89.69 86 LEU B N 1
ATOM 3728 C CA . LEU B 1 86 ? 13.867 -9.836 -7.316 1 89.69 86 LEU B CA 1
ATOM 3729 C C . LEU B 1 86 ? 13.844 -9.188 -8.695 1 89.69 86 LEU B C 1
ATOM 3731 O O . LEU B 1 86 ? 13.57 -7.992 -8.82 1 89.69 86 LEU B O 1
ATOM 3735 N N . HIS B 1 87 ? 13.969 -9.984 -9.656 1 83.5 87 HIS B N 1
ATOM 3736 C CA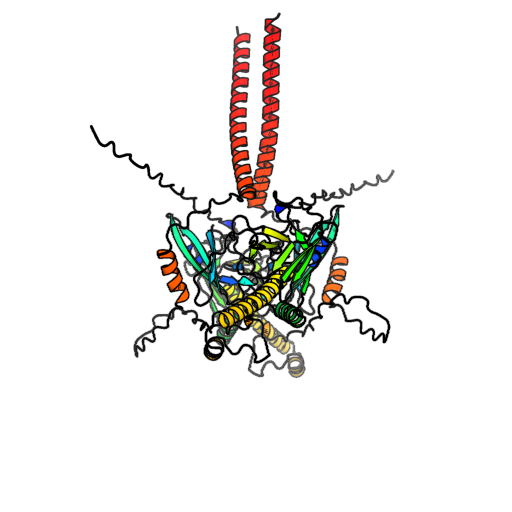 . HIS B 1 87 ? 14.164 -9.516 -11.023 1 83.5 87 HIS B CA 1
ATOM 3737 C C . HIS B 1 87 ? 12.867 -8.938 -11.594 1 83.5 87 HIS B C 1
ATOM 3739 O O . HIS B 1 87 ? 11.789 -9.492 -11.383 1 83.5 87 HIS B O 1
ATOM 3745 N N . GLY B 1 88 ? 13.031 -7.848 -12.227 1 82.88 88 GLY B N 1
ATOM 3746 C CA . GLY B 1 88 ? 11.922 -7.293 -12.977 1 82.88 88 GLY B CA 1
ATOM 3747 C C . GLY B 1 88 ? 11.047 -6.363 -12.156 1 82.88 88 GLY B C 1
ATOM 3748 O O . GLY B 1 88 ? 10.109 -5.754 -12.688 1 82.88 88 GLY B O 1
ATOM 3749 N N . VAL B 1 89 ? 11.312 -6.305 -10.906 1 87.81 89 VAL B N 1
ATOM 3750 C CA . VAL B 1 89 ? 10.508 -5.438 -10.047 1 87.81 89 VAL B CA 1
ATOM 3751 C C . VAL B 1 89 ? 11.195 -4.082 -9.898 1 87.81 89 VAL B C 1
ATOM 3753 O O . VAL B 1 89 ? 12.281 -3.984 -9.328 1 87.81 89 VAL B O 1
ATOM 3756 N N . LYS B 1 90 ? 10.531 -3.064 -10.406 1 88.12 90 LYS B N 1
ATOM 3757 C CA . LYS B 1 90 ? 11.133 -1.733 -10.375 1 88.12 90 LYS B CA 1
ATOM 3758 C C . LYS B 1 90 ? 10.18 -0.715 -9.75 1 88.12 90 LYS B C 1
ATOM 3760 O O . LYS B 1 90 ? 10.508 0.467 -9.641 1 88.12 90 LYS B O 1
ATOM 3765 N N . GLU B 1 91 ? 9.102 -1.177 -9.367 1 92.81 91 GLU B N 1
ATOM 3766 C CA . GLU B 1 91 ? 8.078 -0.29 -8.82 1 92.81 91 GLU B CA 1
ATOM 3767 C C . GLU B 1 91 ? 8.305 -0.033 -7.336 1 92.81 91 GLU B C 1
ATOM 3769 O O . GLU B 1 91 ? 9.109 -0.712 -6.699 1 92.81 91 GLU B O 1
ATOM 3774 N N . ASP B 1 92 ? 7.625 0.997 -6.844 1 96.62 92 ASP B N 1
ATOM 3775 C CA . ASP B 1 92 ? 7.742 1.314 -5.422 1 96.62 92 ASP B CA 1
ATOM 3776 C C . ASP B 1 92 ? 6.801 0.448 -4.586 1 96.62 92 ASP B C 1
ATOM 3778 O O . ASP B 1 92 ? 6.504 0.776 -3.438 1 96.62 92 ASP B O 1
ATOM 3782 N N . TRP B 1 93 ? 6.301 -0.571 -5.242 1 95.56 93 TRP B N 1
ATOM 3783 C CA . TRP B 1 93 ? 5.488 -1.568 -4.551 1 95.56 93 TRP B CA 1
ATOM 3784 C C . TRP B 1 93 ? 5.875 -2.979 -4.984 1 95.56 93 TRP B C 1
ATOM 3786 O O . TRP B 1 93 ? 6.5 -3.164 -6.031 1 95.56 93 TRP B O 1
ATOM 3796 N N . TYR B 1 94 ? 5.617 -3.869 -4.129 1 94.19 94 TYR B N 1
ATOM 3797 C CA . TYR B 1 94 ? 5.906 -5.273 -4.402 1 94.19 94 TYR B CA 1
ATOM 3798 C C . TYR B 1 94 ? 4.828 -6.176 -3.811 1 94.19 94 TYR B C 1
ATOM 3800 O O . TYR B 1 94 ? 4.406 -5.984 -2.668 1 94.19 94 TYR B O 1
ATOM 3808 N N . GLN B 1 95 ? 4.328 -7.047 -4.668 1 94.25 95 GLN B N 1
ATOM 3809 C CA . GLN B 1 95 ? 3.426 -8.102 -4.207 1 94.25 95 GLN B CA 1
ATOM 3810 C C . GLN B 1 95 ? 4.195 -9.359 -3.84 1 94.25 95 GLN B C 1
ATOM 3812 O O . GLN B 1 95 ? 4.629 -10.109 -4.719 1 94.25 95 GLN B O 1
ATOM 3817 N N . PRO B 1 96 ? 4.285 -9.555 -2.549 1 94.31 96 PRO B N 1
ATOM 3818 C CA . PRO B 1 96 ? 4.961 -10.789 -2.148 1 94.31 96 PRO B CA 1
ATOM 3819 C C . PRO B 1 96 ? 4.285 -12.039 -2.705 1 94.31 96 PRO B C 1
ATOM 3821 O O . PRO B 1 96 ? 3.105 -12 -3.061 1 94.31 96 PRO B O 1
ATOM 3824 N N . THR B 1 97 ? 5.062 -13.07 -2.865 1 94.44 97 THR B N 1
ATOM 3825 C CA . THR B 1 97 ? 4.578 -14.367 -3.322 1 94.44 97 THR B CA 1
ATOM 3826 C C . THR B 1 97 ? 4.816 -15.438 -2.264 1 94.44 97 THR B C 1
ATOM 3828 O O . THR B 1 97 ? 5.398 -15.156 -1.212 1 94.44 97 THR B O 1
ATOM 3831 N N . ALA B 1 98 ? 4.391 -16.641 -2.582 1 95.5 98 ALA B N 1
ATOM 3832 C CA . ALA B 1 98 ? 4.602 -17.766 -1.673 1 95.5 98 ALA B CA 1
ATOM 3833 C C . ALA B 1 98 ? 6.086 -17.984 -1.415 1 95.5 98 ALA B C 1
ATOM 3835 O O . ALA B 1 98 ? 6.473 -18.484 -0.354 1 95.5 98 ALA B O 1
ATOM 3836 N N . GLU B 1 99 ? 6.957 -17.594 -2.324 1 92.06 99 GLU B N 1
ATOM 3837 C CA . GLU B 1 99 ? 8.406 -17.75 -2.176 1 92.06 99 GLU B CA 1
ATOM 3838 C C . GLU B 1 99 ? 8.953 -16.812 -1.097 1 92.06 99 GLU B C 1
ATOM 3840 O O . GLU B 1 99 ? 10.055 -17.031 -0.597 1 92.06 99 GLU B O 1
ATOM 3845 N N . ASP B 1 100 ? 8.211 -15.875 -0.802 1 93 100 ASP B N 1
ATOM 3846 C CA . ASP B 1 100 ? 8.695 -14.844 0.114 1 93 100 ASP B CA 1
ATOM 3847 C C . ASP B 1 100 ? 8.344 -15.188 1.56 1 93 100 ASP B C 1
ATOM 3849 O O . ASP B 1 100 ? 8.773 -14.5 2.488 1 93 100 ASP B O 1
ATOM 3853 N N . ILE B 1 101 ? 7.504 -16.172 1.76 1 94.94 101 ILE B N 1
ATOM 3854 C CA . ILE B 1 101 ? 7.105 -16.531 3.115 1 94.94 101 ILE B CA 1
ATOM 3855 C C . ILE B 1 101 ? 8.344 -16.859 3.947 1 94.94 101 ILE B C 1
ATOM 3857 O O . ILE B 1 101 ? 9.188 -17.656 3.531 1 94.94 101 ILE B O 1
ATOM 3861 N N . GLY B 1 102 ? 8.5 -16.234 5.07 1 91.75 102 GLY B N 1
ATOM 3862 C CA . GLY B 1 102 ? 9.633 -16.453 5.957 1 91.75 102 GLY B CA 1
ATOM 3863 C C . GLY B 1 102 ? 10.797 -15.523 5.664 1 91.75 102 GLY B C 1
ATOM 3864 O O . GLY B 1 102 ? 11.773 -15.492 6.414 1 91.75 102 GLY B O 1
ATOM 3865 N N . ALA B 1 103 ? 10.742 -14.781 4.598 1 91.44 103 ALA B N 1
ATOM 3866 C CA . ALA B 1 103 ? 11.82 -13.891 4.188 1 91.44 103 ALA B CA 1
ATOM 3867 C C . ALA B 1 103 ? 11.492 -12.438 4.535 1 91.44 103 ALA B C 1
ATOM 3869 O O . ALA B 1 103 ? 10.344 -12.102 4.816 1 91.44 103 ALA B O 1
ATOM 3870 N N . SER B 1 104 ? 12.555 -11.664 4.602 1 91.31 104 SER B N 1
ATOM 3871 C CA . SER B 1 104 ? 12.406 -10.211 4.648 1 91.31 104 SER B CA 1
ATOM 3872 C C . SER B 1 104 ? 12.641 -9.586 3.277 1 91.31 104 SER B C 1
ATOM 3874 O O . SER B 1 104 ? 13.398 -10.125 2.467 1 91.31 104 SER B O 1
ATOM 3876 N N . LEU B 1 105 ? 11.891 -8.594 3.07 1 94.31 105 LEU B N 1
ATOM 3877 C CA . LEU B 1 105 ? 12.078 -7.828 1.843 1 94.31 105 LEU B CA 1
ATOM 3878 C C . LEU B 1 105 ? 13 -6.633 2.078 1 94.31 105 LEU B C 1
ATOM 3880 O O . LEU B 1 105 ? 12.883 -5.949 3.1 1 94.31 105 LEU B O 1
ATOM 3884 N N . LEU B 1 106 ? 13.922 -6.453 1.179 1 91.94 106 LEU B N 1
ATOM 3885 C CA . LEU B 1 106 ? 14.828 -5.316 1.223 1 91.94 106 LEU B CA 1
ATOM 3886 C C . LEU B 1 106 ? 14.68 -4.449 -0.024 1 91.94 106 LEU B C 1
ATOM 3888 O O . LEU B 1 106 ? 14.602 -4.969 -1.14 1 91.94 106 LEU B O 1
ATOM 3892 N N . LEU B 1 107 ? 14.531 -3.205 0.191 1 95.19 107 LEU B N 1
ATOM 3893 C CA . LEU B 1 107 ? 14.461 -2.248 -0.907 1 95.19 107 LEU B CA 1
ATOM 3894 C C . LEU B 1 107 ? 15.688 -1.342 -0.923 1 95.19 107 LEU B C 1
ATOM 3896 O O . LEU B 1 107 ? 15.938 -0.614 0.04 1 95.19 107 LEU B O 1
ATOM 3900 N N . ARG B 1 108 ? 16.438 -1.47 -1.947 1 92.56 108 ARG B N 1
ATOM 3901 C CA . ARG B 1 108 ? 17.547 -0.554 -2.182 1 92.56 108 ARG B CA 1
ATOM 3902 C C . ARG B 1 108 ? 17.094 0.641 -3.02 1 92.56 108 ARG B C 1
ATOM 3904 O O . ARG B 1 108 ? 16.516 0.471 -4.094 1 92.56 108 ARG B O 1
ATOM 3911 N N . MET B 1 109 ? 17.375 1.786 -2.465 1 93.69 109 MET B N 1
ATOM 3912 C CA . MET B 1 109 ? 17 3.031 -3.121 1 93.69 109 MET B CA 1
ATOM 3913 C C . MET B 1 109 ? 18.234 3.846 -3.504 1 93.69 109 MET B C 1
ATOM 3915 O O . MET B 1 109 ? 19.141 4.02 -2.691 1 93.69 109 MET B O 1
ATOM 3919 N N . LYS B 1 110 ? 18.25 4.281 -4.746 1 90.44 110 LYS B N 1
ATOM 3920 C CA . LYS B 1 110 ? 19.391 5.062 -5.23 1 90.44 110 LYS B CA 1
ATOM 3921 C C . LYS B 1 110 ? 18.922 6.324 -5.949 1 90.44 110 LYS B C 1
ATOM 3923 O O . LYS B 1 110 ? 17.984 6.281 -6.738 1 90.44 110 LYS B O 1
ATOM 3928 N N . THR B 1 111 ? 19.469 7.414 -5.539 1 92.69 111 THR B N 1
ATOM 3929 C CA . THR B 1 111 ? 19.25 8.68 -6.238 1 92.69 111 THR B CA 1
ATOM 3930 C C . THR B 1 111 ? 20.531 9.5 -6.254 1 92.69 111 THR B C 1
ATOM 3932 O O . THR B 1 111 ? 21.594 9.023 -5.855 1 92.69 111 THR B O 1
ATOM 3935 N N . PHE B 1 112 ? 20.406 10.719 -6.871 1 87.06 112 PHE B N 1
ATOM 3936 C CA . PHE B 1 112 ? 21.562 11.609 -6.969 1 87.06 112 PHE B CA 1
ATOM 3937 C C . PHE B 1 112 ? 21.25 12.977 -6.375 1 87.06 112 PHE B C 1
ATOM 3939 O O . PHE B 1 112 ? 20.109 13.461 -6.484 1 87.06 112 PHE B O 1
ATOM 3946 N N . ASP B 1 113 ? 22.219 13.477 -5.695 1 82.44 113 ASP B N 1
ATOM 3947 C CA . ASP B 1 113 ? 22.016 14.812 -5.16 1 82.44 113 ASP B CA 1
ATOM 3948 C C . ASP B 1 113 ? 22.266 15.883 -6.227 1 82.44 113 ASP B C 1
ATOM 3950 O O . ASP B 1 113 ? 22.422 15.555 -7.406 1 82.44 113 ASP B O 1
ATOM 3954 N N . ALA B 1 114 ? 22.234 17.156 -5.727 1 77.12 114 ALA B N 1
ATOM 3955 C CA . ALA B 1 114 ? 22.328 18.281 -6.645 1 77.12 114 ALA B CA 1
ATOM 3956 C C . ALA B 1 114 ? 23.672 18.312 -7.367 1 77.12 114 ALA B C 1
ATOM 3958 O O . ALA B 1 114 ? 23.766 18.781 -8.5 1 77.12 114 ALA B O 1
ATOM 3959 N N . ILE B 1 115 ? 24.734 17.719 -6.793 1 78.25 115 ILE B N 1
ATOM 3960 C CA . ILE B 1 115 ? 26.078 17.766 -7.387 1 78.25 115 ILE B CA 1
ATOM 3961 C C . ILE B 1 115 ? 26.391 16.438 -8.07 1 78.25 115 ILE B C 1
ATOM 3963 O O . ILE B 1 115 ? 27.516 16.203 -8.484 1 78.25 115 ILE B O 1
ATOM 3967 N N . GLY B 1 116 ? 25.484 15.539 -8.117 1 80.69 116 GLY B N 1
ATOM 3968 C CA . GLY B 1 116 ? 25.641 14.297 -8.852 1 80.69 116 GLY B CA 1
ATOM 3969 C C . GLY B 1 116 ? 26.172 13.156 -8 1 80.69 116 GLY B C 1
ATOM 3970 O O . GLY B 1 116 ? 26.5 12.094 -8.523 1 80.69 116 GLY B O 1
ATOM 3971 N N . LYS B 1 117 ? 26.266 13.484 -6.676 1 83.94 117 LYS B N 1
ATOM 3972 C CA . LYS B 1 117 ? 26.719 12.422 -5.781 1 83.94 117 LYS B CA 1
ATOM 3973 C C . LYS B 1 117 ? 25.594 11.406 -5.531 1 83.94 117 LYS B C 1
ATOM 3975 O O . LYS B 1 117 ? 24.453 11.789 -5.301 1 83.94 117 LYS B O 1
ATOM 3980 N N . GLU B 1 118 ? 26.031 10.188 -5.602 1 87.44 118 GLU B N 1
ATOM 3981 C CA . GLU B 1 118 ? 25.078 9.094 -5.402 1 87.44 118 GLU B CA 1
ATOM 3982 C C . GLU B 1 118 ? 24.641 9.008 -3.945 1 87.44 118 GLU B C 1
ATOM 3984 O O . GLU B 1 118 ? 25.469 9.102 -3.033 1 87.44 118 GLU B O 1
ATOM 3989 N N . ILE B 1 119 ? 23.344 8.93 -3.785 1 89.56 119 ILE B N 1
ATOM 3990 C CA . ILE B 1 119 ? 22.734 8.703 -2.477 1 89.56 119 ILE B CA 1
ATOM 3991 C C . ILE B 1 119 ? 22.047 7.34 -2.461 1 89.56 119 ILE B C 1
ATOM 3993 O O . ILE B 1 119 ? 21.203 7.055 -3.32 1 89.56 119 ILE B O 1
ATOM 3997 N N . ILE B 1 120 ? 22.469 6.555 -1.512 1 90.38 120 ILE B N 1
ATOM 3998 C CA . ILE B 1 120 ? 21.891 5.215 -1.418 1 90.38 120 ILE B CA 1
ATOM 3999 C C . ILE B 1 120 ? 21.266 5.016 -0.037 1 90.38 120 ILE B C 1
ATOM 4001 O O . ILE B 1 120 ? 21.844 5.43 0.974 1 90.38 120 ILE B O 1
ATOM 4005 N N . ALA B 1 121 ? 20.094 4.453 0.017 1 90.25 121 ALA B N 1
ATOM 4006 C CA . ALA B 1 121 ? 19.406 4.082 1.253 1 90.25 121 ALA B CA 1
ATOM 4007 C C . ALA B 1 121 ? 18.719 2.732 1.105 1 90.25 121 ALA B C 1
ATOM 4009 O O . ALA B 1 121 ? 18.516 2.246 -0.011 1 90.25 121 ALA B O 1
ATOM 4010 N N . CYS B 1 122 ? 18.422 2.111 2.256 1 92.56 122 CYS B N 1
ATOM 4011 C CA . CYS B 1 122 ? 17.75 0.813 2.25 1 92.56 122 CYS B CA 1
ATOM 4012 C C . CYS B 1 122 ? 16.625 0.78 3.264 1 92.56 122 CYS B C 1
ATOM 4014 O O . CYS B 1 122 ? 16.672 1.458 4.293 1 92.56 122 CYS B O 1
ATOM 4016 N N . ALA B 1 123 ? 15.641 0.154 2.896 1 93.38 123 ALA B N 1
ATOM 4017 C CA . ALA B 1 123 ? 14.523 -0.113 3.795 1 93.38 123 ALA B CA 1
ATOM 4018 C C . ALA B 1 123 ? 14.227 -1.608 3.877 1 93.38 123 ALA B C 1
ATOM 4020 O O . ALA B 1 123 ? 14.484 -2.35 2.926 1 93.38 123 ALA B O 1
ATOM 4021 N N . GLU B 1 124 ? 13.703 -1.998 5.016 1 91.06 124 GLU B N 1
ATOM 4022 C CA . GLU B 1 124 ? 13.43 -3.414 5.246 1 91.06 124 GLU B CA 1
ATOM 4023 C C . GLU B 1 124 ? 12 -3.629 5.73 1 91.06 124 GLU B C 1
ATOM 4025 O O . GLU B 1 124 ? 11.43 -2.771 6.406 1 91.06 124 GLU B O 1
ATOM 4030 N N . PHE B 1 125 ? 11.461 -4.766 5.25 1 93.62 125 PHE B N 1
ATOM 4031 C CA . PHE B 1 125 ? 10.125 -5.164 5.656 1 93.62 125 PHE B CA 1
ATOM 4032 C C . PHE B 1 125 ? 10.047 -6.676 5.855 1 93.62 125 PHE B C 1
ATOM 4034 O O . PHE B 1 125 ? 10.477 -7.441 4.996 1 93.62 125 PHE B O 1
ATOM 4041 N N . GLY B 1 126 ? 9.391 -7.039 6.98 1 91.25 126 GLY B N 1
ATOM 4042 C CA . GLY B 1 126 ? 9.219 -8.469 7.195 1 91.25 126 GLY B CA 1
ATOM 4043 C C . GLY B 1 126 ? 9.578 -8.906 8.602 1 91.25 126 GLY B C 1
ATOM 4044 O O . GLY B 1 126 ? 9.844 -8.07 9.469 1 91.25 126 GLY B O 1
ATOM 4045 N N . PRO B 1 127 ? 9.609 -10.148 8.883 1 92.5 127 PRO B N 1
ATOM 4046 C CA . PRO B 1 127 ? 9.422 -11.188 7.871 1 92.5 127 PRO B CA 1
ATOM 4047 C C . PRO B 1 127 ? 7.98 -11.289 7.383 1 92.5 127 PRO B C 1
ATOM 4049 O O . PRO B 1 127 ? 7.051 -10.945 8.117 1 92.5 127 PRO B O 1
ATOM 4052 N N . ILE B 1 128 ? 7.84 -11.781 6.121 1 95.12 128 ILE B N 1
ATOM 4053 C CA . ILE B 1 128 ? 6.539 -12.039 5.508 1 95.12 128 ILE B CA 1
ATOM 4054 C C . ILE B 1 128 ? 5.965 -13.352 6.047 1 95.12 128 ILE B C 1
ATOM 4056 O O . ILE B 1 128 ? 6.684 -14.344 6.168 1 95.12 128 ILE B O 1
ATOM 4060 N N . VAL B 1 129 ? 4.688 -13.289 6.398 1 95.12 129 VAL B N 1
ATOM 4061 C CA . VAL B 1 129 ? 4.062 -14.484 6.957 1 95.12 129 VAL B CA 1
ATOM 4062 C C . VAL B 1 129 ? 3.008 -15.016 5.988 1 95.12 129 VAL B C 1
ATOM 4064 O O . VAL B 1 129 ? 2.5 -14.273 5.145 1 95.12 129 VAL B O 1
ATOM 4067 N N . GLU B 1 130 ? 2.727 -16.25 6.125 1 96.25 130 GLU B N 1
ATOM 4068 C CA . GLU B 1 130 ? 1.735 -16.875 5.254 1 96.25 130 GLU B CA 1
ATOM 4069 C C . GLU B 1 130 ? 0.334 -16.344 5.547 1 96.25 130 GLU B C 1
ATOM 4071 O O . GLU B 1 130 ? 0.013 -16.031 6.695 1 96.25 130 GLU B O 1
ATOM 4076 N N . ASP B 1 131 ? -0.424 -16.219 4.578 1 96.31 131 ASP B N 1
ATOM 4077 C CA . ASP B 1 131 ? -1.845 -15.93 4.727 1 96.31 131 ASP B CA 1
ATOM 4078 C C . ASP B 1 131 ? -2.592 -17.109 5.336 1 96.31 131 ASP B C 1
ATOM 4080 O O . ASP B 1 131 ? -2.578 -18.219 4.777 1 96.31 131 ASP B O 1
ATOM 4084 N N . PRO B 1 132 ? -3.32 -16.922 6.387 1 95.19 132 PRO B N 1
ATOM 4085 C CA . PRO B 1 132 ? -3.979 -18.031 7.07 1 95.19 132 PRO B CA 1
ATOM 4086 C C . PRO B 1 132 ? -4.977 -18.766 6.18 1 95.19 132 PRO B C 1
ATOM 4088 O O . PRO B 1 132 ? -5.133 -19.984 6.289 1 95.19 132 PRO B O 1
ATOM 4091 N N . ALA B 1 133 ? -5.699 -18.031 5.375 1 95.06 133 ALA B N 1
ATOM 4092 C CA . ALA B 1 133 ? -6.66 -18.672 4.48 1 95.06 133 ALA B CA 1
ATOM 4093 C C . ALA B 1 133 ? -5.957 -19.594 3.492 1 95.06 133 ALA B C 1
ATOM 4095 O O . ALA B 1 133 ? -6.441 -20.688 3.209 1 95.06 133 ALA B O 1
ATOM 4096 N N . ILE B 1 134 ? -4.852 -19.203 3.012 1 96.81 134 ILE B N 1
ATOM 4097 C CA . ILE B 1 134 ? -4.074 -20.016 2.082 1 96.81 134 ILE B CA 1
ATOM 4098 C C . ILE B 1 134 ? -3.475 -21.219 2.816 1 96.81 134 ILE B C 1
ATOM 4100 O O . ILE B 1 134 ? -3.475 -22.328 2.299 1 96.81 134 ILE B O 1
ATOM 4104 N N . ARG B 1 135 ? -2.969 -20.969 3.969 1 96.12 135 ARG B N 1
ATOM 4105 C CA . ARG B 1 135 ? -2.432 -22.047 4.781 1 96.12 135 ARG B CA 1
ATOM 4106 C C . ARG B 1 135 ? -3.459 -23.172 4.957 1 96.12 135 ARG B C 1
ATOM 4108 O O . ARG B 1 135 ? -3.158 -24.344 4.723 1 96.12 135 ARG B O 1
ATOM 4115 N N . SER B 1 136 ? -4.605 -22.766 5.312 1 95.56 136 SER B N 1
ATOM 4116 C CA . SER B 1 136 ? -5.672 -23.734 5.535 1 95.56 136 SER B CA 1
ATOM 4117 C C . SER B 1 136 ? -6 -24.5 4.258 1 95.56 136 SER B C 1
ATOM 4119 O O . SER B 1 136 ? -6.168 -25.719 4.289 1 95.56 136 SER B O 1
ATOM 4121 N N . GLN B 1 137 ? -6.062 -23.797 3.223 1 96.69 137 GLN B N 1
ATOM 4122 C CA . GLN B 1 137 ? -6.363 -24.438 1.941 1 96.69 137 GLN B CA 1
ATOM 4123 C C . GLN B 1 137 ? -5.273 -25.422 1.546 1 96.69 137 GLN B C 1
ATOM 4125 O O . GLN B 1 137 ? -5.566 -26.531 1.106 1 96.69 137 GLN B O 1
ATOM 4130 N N . VAL B 1 138 ? -4.062 -25.031 1.672 1 97.25 138 VAL B N 1
ATOM 4131 C CA . VAL B 1 138 ? -2.922 -25.875 1.317 1 97.25 138 VAL B CA 1
ATOM 4132 C C . VAL B 1 138 ? -2.92 -27.125 2.182 1 97.25 138 VAL B C 1
ATOM 4134 O O . VAL B 1 138 ? -2.771 -28.234 1.667 1 97.25 138 VAL B O 1
ATOM 4137 N N . GLU B 1 139 ? -3.107 -26.969 3.459 1 95 139 GLU B N 1
ATOM 4138 C CA . GLU B 1 139 ? -3.094 -28.109 4.379 1 95 139 GLU B CA 1
ATOM 4139 C C . GLU B 1 139 ? -4.227 -29.078 4.07 1 95 139 GLU B C 1
ATOM 4141 O O . GLU B 1 139 ? -4.035 -30.297 4.113 1 95 139 GLU B O 1
ATOM 4146 N N . ASN B 1 140 ? -5.367 -28.547 3.693 1 95.25 140 ASN B N 1
ATOM 4147 C CA . ASN B 1 140 ? -6.492 -29.391 3.309 1 95.25 140 ASN B CA 1
ATOM 4148 C C . ASN B 1 140 ? -6.184 -30.203 2.051 1 95.25 140 ASN B C 1
ATOM 4150 O O . ASN B 1 140 ? -6.508 -31.391 1.976 1 95.25 140 ASN B O 1
ATOM 4154 N N . LEU B 1 141 ? -5.566 -29.547 1.12 1 95.62 141 LEU B N 1
ATOM 4155 C CA . LEU B 1 141 ? -5.23 -30.203 -0.135 1 95.62 141 LEU B CA 1
ATOM 4156 C C . LEU B 1 141 ? -4.172 -31.281 0.086 1 95.62 141 LEU B C 1
ATOM 4158 O O . LEU B 1 141 ? -4.223 -32.344 -0.54 1 95.62 141 LEU B O 1
ATOM 4162 N N . LEU B 1 142 ? -3.254 -31.031 0.961 1 94.94 142 LEU B N 1
ATOM 4163 C CA . LEU B 1 142 ? -2.197 -32 1.247 1 94.94 142 LEU B CA 1
ATOM 4164 C C . LEU B 1 142 ? -2.754 -33.219 1.982 1 94.94 142 LEU B C 1
ATOM 4166 O O . LEU B 1 142 ? -2.32 -34.344 1.742 1 94.94 142 LEU B O 1
ATOM 4170 N N . GLU B 1 143 ? -3.654 -32.969 2.842 1 92.75 143 GLU B N 1
ATOM 4171 C CA . GLU B 1 143 ? -4.293 -34.062 3.568 1 92.75 143 GLU B CA 1
ATOM 4172 C C . GLU B 1 143 ? -5.051 -35 2.621 1 92.75 143 GLU B C 1
ATOM 4174 O O . GLU B 1 143 ? -5.094 -36.188 2.834 1 92.75 143 GLU B O 1
ATOM 4179 N N . ALA B 1 144 ? -5.605 -34.406 1.611 1 92.69 144 ALA B N 1
ATOM 4180 C CA . ALA B 1 144 ? -6.332 -35.188 0.608 1 92.69 144 ALA B CA 1
ATOM 4181 C C . ALA B 1 144 ? -5.371 -35.969 -0.298 1 92.69 144 ALA B C 1
ATOM 4183 O O . ALA B 1 144 ? -5.789 -36.812 -1.066 1 92.69 144 ALA B O 1
ATOM 4184 N N . LYS B 1 145 ? -4.125 -35.625 -0.325 1 90.62 145 LYS B N 1
ATOM 4185 C CA . LYS B 1 145 ? -3.029 -36.281 -1.047 1 90.62 145 LYS B CA 1
ATOM 4186 C C . LYS B 1 145 ? -3.148 -36.031 -2.549 1 90.62 145 LYS B C 1
ATOM 4188 O O . LYS B 1 145 ? -2.396 -36.625 -3.336 1 90.62 145 LYS B O 1
ATOM 4193 N N . THR B 1 146 ? -4.133 -35.375 -2.908 1 92.06 146 THR B N 1
ATOM 4194 C CA . THR B 1 146 ? -4.32 -34.969 -4.305 1 92.06 146 THR B CA 1
ATOM 4195 C C . THR B 1 146 ? -4.945 -33.594 -4.406 1 92.06 146 THR B C 1
ATOM 4197 O O . THR B 1 146 ? -5.844 -33.25 -3.635 1 92.06 146 THR B O 1
ATOM 4200 N N . ALA B 1 147 ? -4.406 -32.812 -5.289 1 96.81 147 ALA B N 1
ATOM 4201 C CA . ALA B 1 147 ? -4.941 -31.469 -5.543 1 96.81 147 ALA B CA 1
ATOM 4202 C C . ALA B 1 147 ? -5.293 -31.281 -7.02 1 96.81 147 ALA B C 1
ATOM 4204 O O . ALA B 1 147 ? -4.488 -31.609 -7.898 1 96.81 147 ALA B O 1
ATOM 4205 N N . PHE B 1 148 ? -6.52 -30.875 -7.195 1 96.94 148 PHE B N 1
ATOM 4206 C CA . PHE B 1 148 ? -7.035 -30.703 -8.547 1 96.94 148 PHE B CA 1
ATOM 4207 C C . PHE B 1 148 ? -7.453 -29.25 -8.789 1 96.94 148 PHE B C 1
ATOM 4209 O O . PHE B 1 148 ? -8.242 -28.688 -8.023 1 96.94 148 PHE B O 1
ATOM 4216 N N . PHE B 1 149 ? -6.828 -28.625 -9.805 1 96.94 149 PHE B N 1
ATOM 4217 C CA . PHE B 1 149 ? -7.145 -27.25 -10.164 1 96.94 149 PHE B CA 1
ATOM 4218 C C . PHE B 1 149 ? -7.664 -27.172 -11.602 1 96.94 149 PHE B C 1
ATOM 4220 O O . PHE B 1 149 ? -7.141 -27.844 -12.492 1 96.94 149 PHE B O 1
ATOM 4227 N N . THR B 1 150 ? -8.719 -26.344 -11.797 1 93.88 150 THR B N 1
ATOM 4228 C CA . THR B 1 150 ? -9.305 -26.172 -13.125 1 93.88 150 THR B CA 1
ATOM 4229 C C . THR B 1 150 ? -9.195 -24.719 -13.578 1 93.88 150 THR B C 1
ATOM 4231 O O . THR B 1 150 ? -8.633 -23.891 -12.867 1 93.88 150 THR B O 1
ATOM 4234 N N . ASN B 1 151 ? -9.602 -24.5 -14.773 1 91.25 151 ASN B N 1
ATOM 4235 C CA . ASN B 1 151 ? -9.625 -23.172 -15.367 1 91.25 151 ASN B CA 1
ATOM 4236 C C . ASN B 1 151 ? -8.227 -22.578 -15.477 1 91.25 151 ASN B C 1
ATOM 4238 O O . ASN B 1 151 ? -8.008 -21.406 -15.117 1 91.25 151 ASN B O 1
ATOM 4242 N N . ILE B 1 152 ? -7.301 -23.375 -15.867 1 93.44 152 ILE B N 1
ATOM 4243 C CA . ILE B 1 152 ? -5.93 -22.953 -16.125 1 93.44 152 ILE B CA 1
ATOM 4244 C C . ILE B 1 152 ? -5.73 -22.734 -17.625 1 93.44 152 ILE B C 1
ATOM 4246 O O . ILE B 1 152 ? -6.289 -23.453 -18.453 1 93.44 152 ILE B O 1
ATOM 4250 N N . HIS B 1 153 ? -4.949 -21.719 -17.922 1 91.62 153 HIS B N 1
ATOM 4251 C CA . HIS B 1 153 ? -4.648 -21.438 -19.328 1 91.62 153 HIS B CA 1
ATOM 4252 C C . HIS B 1 153 ? -3.146 -21.453 -19.578 1 91.62 153 HIS B C 1
ATOM 4254 O O . HIS B 1 153 ? -2.361 -21.031 -18.734 1 91.62 153 HIS B O 1
ATOM 4260 N N . ILE B 1 154 ? -2.842 -21.938 -20.719 1 89.88 154 ILE B N 1
ATOM 4261 C CA . ILE B 1 154 ? -1.441 -21.938 -21.125 1 89.88 154 ILE B CA 1
ATOM 4262 C C . ILE B 1 154 ? -1.196 -20.797 -22.109 1 89.88 154 ILE B C 1
ATOM 4264 O O . ILE B 1 154 ? -1.911 -20.656 -23.094 1 89.88 154 ILE B O 1
ATOM 4268 N N . VAL B 1 155 ? -0.292 -19.938 -21.719 1 85.44 155 VAL B N 1
ATOM 4269 C CA . VAL B 1 155 ? 0.099 -18.859 -22.625 1 85.44 155 VAL B CA 1
ATOM 4270 C C . VAL B 1 155 ? 0.889 -19.422 -23.797 1 85.44 155 VAL B C 1
ATOM 4272 O O . VAL B 1 155 ? 1.896 -20.109 -23.594 1 85.44 155 VAL B O 1
ATOM 4275 N N . PRO B 1 156 ? 0.331 -19.125 -24.953 1 79.88 156 PRO B N 1
ATOM 4276 C CA . PRO B 1 156 ? 0.965 -19.734 -26.125 1 79.88 156 PRO B CA 1
ATOM 4277 C C . PRO B 1 156 ? 2.404 -19.266 -26.328 1 79.88 156 PRO B C 1
ATOM 4279 O O . PRO B 1 156 ? 2.725 -18.109 -26.047 1 79.88 156 PRO B O 1
ATOM 4282 N N . SER B 1 157 ? 3.162 -20.219 -26.5 1 72.31 157 SER B N 1
ATOM 4283 C CA . SER B 1 157 ? 4.535 -19.953 -26.922 1 72.31 157 SER B CA 1
ATOM 4284 C C . SER B 1 157 ? 4.809 -20.516 -28.312 1 72.31 157 SER B C 1
ATOM 4286 O O . SER B 1 157 ? 4.027 -21.312 -28.828 1 72.31 157 SER B O 1
ATOM 4288 N N . ASN B 1 158 ? 5.719 -19.875 -28.969 1 61.69 158 ASN B N 1
ATOM 4289 C CA . ASN B 1 158 ? 6.062 -20.281 -30.328 1 61.69 158 ASN B CA 1
ATOM 4290 C C . ASN B 1 158 ? 6.281 -21.797 -30.438 1 61.69 158 ASN B C 1
ATOM 4292 O O . ASN B 1 158 ? 6.254 -22.359 -31.531 1 61.69 158 ASN B O 1
ATOM 4296 N N . HIS B 1 159 ? 6.371 -22.375 -29.359 1 60.12 159 HIS B N 1
ATOM 4297 C CA . HIS B 1 159 ? 6.809 -23.766 -29.422 1 60.12 159 HIS B CA 1
ATOM 4298 C C . HIS B 1 159 ? 5.621 -24.719 -29.359 1 60.12 159 HIS B C 1
ATOM 4300 O O . HIS B 1 159 ? 5.75 -25.891 -29.688 1 60.12 159 HIS B O 1
ATOM 4306 N N . HIS B 1 160 ? 4.465 -24.188 -28.906 1 62.31 160 HIS B N 1
ATOM 4307 C CA . HIS B 1 160 ? 3.369 -25.125 -28.75 1 62.31 160 HIS B CA 1
ATOM 4308 C C . HIS B 1 160 ? 2.105 -24.641 -29.438 1 62.31 160 HIS B C 1
ATOM 4310 O O . HIS B 1 160 ? 1.83 -23.438 -29.453 1 62.31 160 HIS B O 1
ATOM 4316 N N . GLU B 1 161 ? 1.572 -25.5 -30.234 1 67.12 161 GLU B N 1
ATOM 4317 C CA . GLU B 1 161 ? 0.304 -25.188 -30.891 1 67.12 161 GLU B CA 1
ATOM 4318 C C . GLU B 1 161 ? -0.839 -25.141 -29.891 1 67.12 161 GLU B C 1
ATOM 4320 O O . GLU B 1 161 ? -1.79 -25.922 -29.969 1 67.12 161 GLU B O 1
ATOM 4325 N N . ILE B 1 162 ? -0.649 -24.516 -28.828 1 76.94 162 ILE B N 1
ATOM 4326 C CA . ILE B 1 162 ? -1.671 -24.406 -27.797 1 76.94 162 ILE B CA 1
ATOM 4327 C C . ILE B 1 162 ? -2.402 -23.062 -27.938 1 76.94 162 ILE B C 1
ATOM 4329 O O . ILE B 1 162 ? -1.773 -22.016 -28.094 1 76.94 162 ILE B O 1
ATOM 4333 N N . SER B 1 163 ? -3.742 -23.266 -28.062 1 76.19 163 SER B N 1
ATOM 4334 C CA . SER B 1 163 ? -4.57 -22.062 -28.156 1 76.19 163 SER B CA 1
ATOM 4335 C C . SER B 1 163 ? -4.746 -21.422 -26.797 1 76.19 163 SER B C 1
ATOM 4337 O O . SER B 1 163 ? -4.863 -22.109 -25.781 1 76.19 163 SER B O 1
ATOM 4339 N N . MET B 1 164 ? -4.848 -20.125 -26.812 1 76.62 164 MET B N 1
ATOM 4340 C CA . MET B 1 164 ? -5.07 -19.375 -25.578 1 76.62 164 MET B CA 1
ATOM 4341 C C . MET B 1 164 ? -6.488 -19.594 -25.062 1 76.62 164 MET B C 1
ATOM 4343 O O . MET B 1 164 ? -6.77 -19.359 -23.875 1 76.62 164 MET B O 1
ATOM 4347 N N . GLU B 1 165 ? -7.277 -20.156 -25.891 1 79.38 165 GLU B N 1
ATOM 4348 C CA . GLU B 1 165 ? -8.68 -20.344 -25.5 1 79.38 165 GLU B CA 1
ATOM 4349 C C . GLU B 1 165 ? -8.891 -21.688 -24.812 1 79.38 165 GLU B C 1
ATOM 4351 O O . GLU B 1 165 ? -9.914 -21.891 -24.156 1 79.38 165 GLU B O 1
ATOM 4356 N N . ASP B 1 166 ? -7.902 -22.516 -24.969 1 86.62 166 ASP B N 1
ATOM 4357 C CA . ASP B 1 166 ? -8.031 -23.828 -24.344 1 86.62 166 ASP B CA 1
ATOM 4358 C C . ASP B 1 166 ? -7.961 -23.734 -22.828 1 86.62 166 ASP B C 1
ATOM 4360 O O . ASP B 1 166 ? -7.168 -22.953 -22.281 1 86.62 166 ASP B O 1
ATOM 4364 N N . THR B 1 167 ? -8.828 -24.5 -22.188 1 89.62 167 THR B N 1
ATOM 4365 C CA . THR B 1 167 ? -8.812 -24.594 -20.734 1 89.62 167 THR B CA 1
ATOM 4366 C C . THR B 1 167 ? -8.148 -25.891 -20.281 1 89.62 167 THR B C 1
ATOM 4368 O O . THR B 1 167 ? -8.359 -26.953 -20.875 1 89.62 167 THR B O 1
ATOM 4371 N N . TRP B 1 168 ? -7.418 -25.781 -19.266 1 92.5 168 TRP B N 1
ATOM 4372 C CA . TRP B 1 168 ? -6.621 -26.922 -18.797 1 92.5 168 TRP B CA 1
ATOM 4373 C C . TRP B 1 168 ? -6.883 -27.203 -17.328 1 92.5 168 TRP B C 1
ATOM 4375 O O . TRP B 1 168 ? -7.391 -26.344 -16.609 1 92.5 168 TRP B O 1
ATOM 4385 N N . SER B 1 169 ? -6.645 -28.453 -16.953 1 95.12 169 SER B N 1
ATOM 4386 C CA . SER B 1 169 ? -6.695 -28.859 -15.555 1 95.12 169 SER B CA 1
ATOM 4387 C C . SER B 1 169 ? -5.336 -29.344 -15.07 1 95.12 169 SER B C 1
ATOM 4389 O O . SER B 1 169 ? -4.566 -29.922 -15.844 1 95.12 169 SER B O 1
ATOM 4391 N N . LEU B 1 170 ? -5.02 -29.047 -13.852 1 97.06 170 LEU B N 1
ATOM 4392 C CA . LEU B 1 170 ? -3.758 -29.406 -13.219 1 97.06 170 LEU B CA 1
ATOM 4393 C C . LEU B 1 170 ? -3.99 -30.359 -12.055 1 97.06 170 LEU B C 1
ATOM 4395 O O . LEU B 1 170 ? -4.754 -30.047 -11.141 1 97.06 170 LEU B O 1
ATOM 4399 N N . LEU B 1 171 ? -3.385 -31.5 -12.195 1 96.94 171 LEU B N 1
ATOM 4400 C CA . LEU B 1 171 ? -3.422 -32.5 -11.125 1 96.94 171 LEU B CA 1
ATOM 4401 C C . LEU B 1 171 ? -2.059 -32.625 -10.445 1 96.94 171 LEU B C 1
ATOM 4403 O O . LEU B 1 171 ? -1.047 -32.812 -11.117 1 96.94 171 LEU B O 1
ATOM 4407 N N . ILE B 1 172 ? -2.037 -32.375 -9.141 1 97.06 172 ILE B N 1
ATOM 4408 C CA . ILE B 1 172 ? -0.831 -32.531 -8.336 1 97.06 172 ILE B CA 1
ATOM 4409 C C . ILE B 1 172 ? -1.052 -33.594 -7.258 1 97.06 172 ILE B C 1
ATOM 4411 O O . ILE B 1 172 ? -1.959 -33.469 -6.43 1 97.06 172 ILE B O 1
ATOM 4415 N N . ASP B 1 173 ? -0.303 -34.562 -7.266 1 93.19 173 ASP B N 1
ATOM 4416 C CA . ASP B 1 173 ? -0.383 -35.594 -6.223 1 93.19 173 ASP B CA 1
ATOM 4417 C C . ASP B 1 173 ? 1.002 -35.906 -5.668 1 93.19 173 ASP B C 1
ATOM 4419 O O . ASP B 1 173 ? 1.947 -35.156 -5.848 1 93.19 173 ASP B O 1
ATOM 4423 N N . ASP B 1 174 ? 1.109 -36.938 -4.836 1 89.19 174 ASP B N 1
ATOM 4424 C CA . ASP B 1 174 ? 2.346 -37.219 -4.117 1 89.19 174 ASP B CA 1
ATOM 4425 C C . ASP B 1 174 ? 3.393 -37.844 -5.047 1 89.19 174 ASP B C 1
ATOM 4427 O O . ASP B 1 174 ? 4.566 -37.938 -4.684 1 89.19 174 ASP B O 1
ATOM 4431 N N . LYS B 1 175 ? 3.016 -38.125 -6.301 1 88.5 175 LYS B N 1
ATOM 4432 C CA . LYS B 1 175 ? 3.951 -38.812 -7.184 1 88.5 175 LYS B CA 1
ATOM 4433 C C . LYS B 1 175 ? 4.262 -37.969 -8.422 1 88.5 175 LYS B C 1
ATOM 4435 O O . LYS B 1 175 ? 5.367 -38.031 -8.961 1 88.5 175 LYS B O 1
ATOM 4440 N N . ARG B 1 176 ? 3.275 -37.312 -8.836 1 90.62 176 ARG B N 1
ATOM 4441 C CA . ARG B 1 176 ? 3.465 -36.688 -10.141 1 90.62 176 ARG B CA 1
ATOM 4442 C C . ARG B 1 176 ? 2.648 -35.406 -10.242 1 90.62 176 ARG B C 1
ATOM 4444 O O . ARG B 1 176 ? 1.79 -35.125 -9.398 1 90.62 176 ARG B O 1
ATOM 4451 N N . ILE B 1 177 ? 2.973 -34.625 -11.258 1 95.12 177 ILE B N 1
ATOM 4452 C CA . ILE B 1 177 ? 2.221 -33.469 -11.695 1 95.12 177 ILE B CA 1
ATOM 4453 C C . ILE B 1 177 ? 1.734 -33.688 -13.133 1 95.12 177 ILE B C 1
ATOM 4455 O O . ILE B 1 177 ? 2.461 -34.219 -13.969 1 95.12 177 ILE B O 1
ATOM 4459 N N . ARG B 1 178 ? 0.46 -33.406 -13.359 1 93.62 178 ARG B N 1
ATOM 4460 C CA . ARG B 1 178 ? -0.142 -33.656 -14.664 1 93.62 178 ARG B CA 1
ATOM 4461 C C . ARG B 1 178 ? -1.031 -32.5 -15.102 1 93.62 178 ARG B C 1
ATOM 4463 O O . ARG B 1 178 ? -1.835 -32 -14.312 1 93.62 178 ARG B O 1
ATOM 4470 N N . ILE B 1 179 ? -0.827 -32.031 -16.328 1 94.25 179 ILE B N 1
ATOM 4471 C CA . ILE B 1 179 ? -1.662 -31.016 -16.953 1 94.25 179 ILE B CA 1
ATOM 4472 C C . ILE B 1 179 ? -2.432 -31.625 -18.125 1 94.25 179 ILE B C 1
ATOM 4474 O O . ILE B 1 179 ? -1.836 -32.219 -19.016 1 94.25 179 ILE B O 1
ATOM 4478 N N . SER B 1 180 ? -3.738 -31.469 -18.078 1 93.44 180 SER B N 1
ATOM 4479 C CA . SER B 1 180 ? -4.578 -32.062 -19.125 1 93.44 180 SER B CA 1
ATOM 4480 C C . SER B 1 180 ? -5.496 -31 -19.734 1 93.44 180 SER B C 1
ATOM 4482 O O . SER B 1 180 ? -6.031 -30.141 -19.031 1 93.44 180 SER B O 1
ATOM 4484 N N . CYS B 1 181 ? -5.617 -31.094 -20.969 1 91.44 181 CYS B N 1
ATOM 4485 C CA . CYS B 1 181 ? -6.516 -30.188 -21.672 1 91.44 181 CYS B CA 1
ATOM 4486 C C . CYS B 1 181 ? -7.969 -30.609 -21.484 1 91.44 181 CYS B C 1
ATOM 4488 O O . CYS B 1 181 ? -8.305 -31.781 -21.625 1 91.44 181 CYS B O 1
ATOM 4490 N N . GLU B 1 182 ? -8.797 -29.609 -21.203 1 87 182 GLU B N 1
ATOM 4491 C CA . GLU B 1 182 ? -10.211 -29.906 -20.984 1 87 182 GLU B CA 1
ATOM 4492 C C . GLU B 1 182 ? -10.992 -29.875 -22.297 1 87 182 GLU B C 1
ATOM 4494 O O . GLU B 1 182 ? -12.016 -30.547 -22.438 1 87 182 GLU B O 1
ATOM 4499 N N . SER B 1 183 ? -10.547 -29.031 -23.188 1 75.56 183 SER B N 1
ATOM 4500 C CA . SER B 1 183 ? -11.367 -28.688 -24.359 1 75.56 183 SER B CA 1
ATOM 4501 C C . SER B 1 183 ? -10.906 -29.469 -25.594 1 75.56 183 SER B C 1
ATOM 4503 O O . SER B 1 183 ? -11.648 -29.578 -26.562 1 75.56 183 SER B O 1
ATOM 4505 N N . SER B 1 184 ? -9.641 -29.875 -25.688 1 71.25 184 SER B N 1
ATOM 4506 C CA . SER B 1 184 ? -9.133 -30.516 -26.891 1 71.25 184 SER B CA 1
ATOM 4507 C C . SER B 1 184 ? -8.438 -31.828 -26.578 1 71.25 184 SER B C 1
ATOM 4509 O O . SER B 1 184 ? -8.227 -32.156 -25.406 1 71.25 184 SER B O 1
ATOM 4511 N N . LEU B 1 185 ? -8.227 -32.5 -27.734 1 77.62 185 LEU B N 1
ATOM 4512 C CA . LEU B 1 185 ? -7.547 -33.781 -27.578 1 77.62 185 LEU B CA 1
ATOM 4513 C C . LEU B 1 185 ? -6.031 -33.625 -27.641 1 77.62 185 LEU B C 1
ATOM 4515 O O . LEU B 1 185 ? -5.383 -34.125 -28.547 1 77.62 185 LEU B O 1
ATOM 4519 N N . ILE B 1 186 ? -5.426 -32.875 -26.781 1 82.44 186 ILE B N 1
ATOM 4520 C CA . ILE B 1 186 ? -3.982 -32.719 -26.641 1 82.44 186 ILE B CA 1
ATOM 4521 C C . ILE B 1 186 ? -3.455 -33.656 -25.562 1 82.44 186 ILE B C 1
ATOM 4523 O O . ILE B 1 186 ? -4.023 -33.719 -24.469 1 82.44 186 ILE B O 1
ATOM 4527 N N . PRO B 1 187 ? -2.512 -34.406 -25.953 1 85.81 187 PRO B N 1
ATOM 4528 C CA . PRO B 1 187 ? -1.935 -35.281 -24.906 1 85.81 187 PRO B CA 1
ATOM 4529 C C . PRO B 1 187 ? -1.511 -34.5 -23.672 1 85.81 187 PRO B C 1
ATOM 4531 O O . PRO B 1 187 ? -1.013 -33.375 -23.781 1 85.81 187 PRO B O 1
ATOM 4534 N N . PRO B 1 188 ? -1.746 -35.125 -22.578 1 88.88 188 PRO B N 1
ATOM 4535 C CA . PRO B 1 188 ? -1.393 -34.438 -21.328 1 88.88 188 PRO B CA 1
ATOM 4536 C C . PRO B 1 188 ? 0.117 -34.312 -21.141 1 88.88 188 PRO B C 1
ATOM 4538 O O . PRO B 1 188 ? 0.882 -35.125 -21.672 1 88.88 188 PRO B O 1
ATOM 4541 N N . PHE B 1 189 ? 0.456 -33.281 -20.438 1 88.69 189 PHE B N 1
ATOM 4542 C CA . PHE B 1 189 ? 1.821 -33.125 -19.953 1 88.69 189 PHE B CA 1
ATOM 4543 C C . PHE B 1 189 ? 1.954 -33.719 -18.547 1 88.69 189 PHE B C 1
ATOM 4545 O O . PHE B 1 189 ? 1.215 -33.312 -17.641 1 88.69 189 PHE B O 1
ATOM 4552 N N . GLU B 1 190 ? 2.807 -34.688 -18.391 1 89.06 190 GLU B N 1
ATOM 4553 C CA . GLU B 1 190 ? 2.963 -35.281 -17.062 1 89.06 190 GLU B CA 1
ATOM 4554 C C . GLU B 1 190 ? 4.43 -35.562 -16.75 1 89.06 190 GLU B C 1
ATOM 4556 O O . GLU B 1 190 ? 5.234 -35.781 -17.656 1 89.06 190 GLU B O 1
ATOM 4561 N N . ALA B 1 191 ? 4.766 -35.469 -15.492 1 89.81 191 ALA B N 1
ATOM 4562 C CA . ALA B 1 191 ? 6.117 -35.75 -15.023 1 89.81 191 ALA B CA 1
ATOM 4563 C C . ALA B 1 191 ? 6.105 -36.25 -13.578 1 89.81 191 ALA B C 1
ATOM 4565 O O . ALA B 1 191 ? 5.344 -35.75 -12.75 1 89.81 191 ALA B O 1
ATOM 4566 N N . LEU B 1 192 ? 6.922 -37.25 -13.359 1 91.25 192 LEU B N 1
ATOM 4567 C CA . LEU B 1 192 ? 7.246 -37.562 -11.977 1 91.25 192 LEU B CA 1
ATOM 4568 C C . LEU B 1 192 ? 8.141 -36.5 -11.359 1 91.25 192 LEU B C 1
ATOM 4570 O O . LEU B 1 192 ? 8.867 -35.812 -12.07 1 91.25 192 LEU B O 1
ATOM 4574 N N . TYR B 1 193 ? 8.008 -36.406 -10.102 1 90.56 193 TYR B N 1
ATOM 4575 C CA . TYR B 1 193 ? 8.812 -35.406 -9.438 1 90.56 193 TYR B CA 1
ATOM 4576 C C . TYR B 1 193 ? 10.297 -35.719 -9.523 1 90.56 193 TYR B C 1
ATOM 4578 O O . TYR B 1 193 ? 10.711 -36.844 -9.18 1 90.56 193 TYR B O 1
ATOM 4586 N N . THR B 1 194 ? 11.023 -34.906 -10.078 1 86.56 194 THR B N 1
ATOM 4587 C CA . THR B 1 194 ? 12.484 -34.938 -10.086 1 86.56 194 THR B CA 1
ATOM 4588 C C . THR B 1 194 ? 13.047 -33.531 -9.773 1 86.56 194 THR B C 1
ATOM 4590 O O . THR B 1 194 ? 12.297 -32.562 -9.625 1 86.56 194 THR B O 1
ATOM 4593 N N . SER B 1 195 ? 14.352 -33.469 -9.578 1 84.5 195 SER B N 1
ATOM 4594 C CA . SER B 1 195 ? 14.984 -32.156 -9.305 1 84.5 195 SER B CA 1
ATOM 4595 C C . SER B 1 195 ? 14.836 -31.219 -10.492 1 84.5 195 SER B C 1
ATOM 4597 O O . SER B 1 195 ? 14.992 -30 -10.336 1 84.5 195 SER B O 1
ATOM 4599 N N . HIS B 1 196 ? 14.352 -31.75 -11.633 1 84.69 196 HIS B N 1
ATOM 4600 C CA . HIS B 1 196 ? 14.281 -30.953 -12.844 1 84.69 196 HIS B CA 1
ATOM 4601 C C . HIS B 1 196 ? 12.875 -30.391 -13.047 1 84.69 196 HIS B C 1
ATOM 4603 O O . HIS B 1 196 ? 12.664 -29.516 -13.898 1 84.69 196 HIS B O 1
ATOM 4609 N N . VAL B 1 197 ? 11.992 -30.922 -12.312 1 90.62 197 VAL B N 1
ATOM 4610 C CA . VAL B 1 197 ? 10.648 -30.359 -12.359 1 90.62 197 VAL B CA 1
ATOM 4611 C C . VAL B 1 197 ? 10.578 -29.125 -11.461 1 90.62 197 VAL B C 1
ATOM 4613 O O . VAL B 1 197 ? 10.727 -29.219 -10.242 1 90.62 197 VAL B O 1
ATOM 4616 N N . LEU B 1 198 ? 10.414 -27.969 -12.117 1 91.25 198 LEU B N 1
ATOM 4617 C CA . LEU B 1 198 ? 10.523 -26.719 -11.367 1 91.25 198 LEU B CA 1
ATOM 4618 C C . LEU B 1 198 ? 9.344 -25.797 -11.672 1 91.25 198 LEU B C 1
ATOM 4620 O O . LEU B 1 198 ? 8.867 -25.75 -12.812 1 91.25 198 LEU B O 1
ATOM 4624 N N . MET B 1 199 ? 8.883 -25.172 -10.648 1 93.38 199 MET B N 1
ATOM 4625 C CA . MET B 1 199 ? 7.887 -24.109 -10.781 1 93.38 199 MET B CA 1
ATOM 4626 C C . MET B 1 199 ? 8.484 -22.766 -10.398 1 93.38 199 MET B C 1
ATOM 4628 O O . MET B 1 199 ? 9.094 -22.625 -9.336 1 93.38 199 MET B O 1
ATOM 4632 N N . THR B 1 200 ? 8.336 -21.75 -11.273 1 89.19 200 THR B N 1
ATOM 4633 C CA . THR B 1 200 ? 8.859 -20.422 -11 1 89.19 200 THR B CA 1
ATOM 4634 C C . THR B 1 200 ? 7.809 -19.344 -11.289 1 89.19 200 THR B C 1
ATOM 4636 O O . THR B 1 200 ? 6.906 -19.562 -12.102 1 89.19 200 THR B O 1
ATOM 4639 N N . PHE B 1 201 ? 7.898 -18.25 -10.508 1 89.38 201 PHE B N 1
ATOM 4640 C CA . PHE B 1 201 ? 6.965 -17.156 -10.695 1 89.38 201 PHE B CA 1
ATOM 4641 C C . PHE B 1 201 ? 7.551 -16.094 -11.633 1 89.38 201 PHE B C 1
ATOM 4643 O O . PHE B 1 201 ? 8.766 -15.883 -11.648 1 89.38 201 PHE B O 1
ATOM 4650 N N . ALA B 1 202 ? 6.555 -15.555 -12.43 1 74 202 ALA B N 1
ATOM 4651 C CA . ALA B 1 202 ? 6.934 -14.383 -13.219 1 74 202 ALA B CA 1
ATOM 4652 C C . ALA B 1 202 ? 6.531 -13.094 -12.516 1 74 202 ALA B C 1
ATOM 4654 O O . ALA B 1 202 ? 5.395 -12.953 -12.062 1 74 202 ALA B O 1
ATOM 4655 N N . PRO B 1 203 ? 7.453 -12.133 -12.359 1 66 203 PRO B N 1
ATOM 4656 C CA . PRO B 1 203 ? 7.168 -10.938 -11.562 1 66 203 PRO B CA 1
ATOM 4657 C C . PRO B 1 203 ? 6.113 -10.039 -12.203 1 66 203 PRO B C 1
ATOM 4659 O O . PRO B 1 203 ? 5.414 -9.305 -11.5 1 66 203 PRO B O 1
ATOM 4662 N N . HIS B 1 204 ? 5.941 -10.125 -13.523 1 72.06 204 HIS B N 1
ATOM 4663 C CA . HIS B 1 204 ? 5.09 -9.133 -14.172 1 72.06 204 HIS B CA 1
ATOM 4664 C C . HIS B 1 204 ? 3.648 -9.625 -14.266 1 72.06 204 HIS B C 1
ATOM 4666 O O . HIS B 1 204 ? 2.748 -8.844 -14.594 1 72.06 204 HIS B O 1
ATOM 4672 N N . ASN B 1 205 ? 3.5 -10.828 -13.977 1 83.31 205 ASN B N 1
ATOM 4673 C CA . ASN B 1 205 ? 2.158 -11.398 -14.023 1 83.31 205 ASN B CA 1
ATOM 4674 C C . ASN B 1 205 ? 1.799 -12.086 -12.711 1 83.31 205 ASN B C 1
ATOM 4676 O O . ASN B 1 205 ? 2.137 -13.25 -12.5 1 83.31 205 ASN B O 1
ATOM 4680 N N . PRO B 1 206 ? 1.019 -11.406 -11.992 1 88.31 206 PRO B N 1
ATOM 4681 C CA . PRO B 1 206 ? 0.813 -11.859 -10.617 1 88.31 206 PRO B CA 1
ATOM 4682 C C . PRO B 1 206 ? 0.071 -13.188 -10.531 1 88.31 206 PRO B C 1
ATOM 4684 O O . PRO B 1 206 ? 0.09 -13.852 -9.492 1 88.31 206 PRO B O 1
ATOM 4687 N N . ASN B 1 207 ? -0.587 -13.617 -11.586 1 92.62 207 ASN B N 1
ATOM 4688 C CA . ASN B 1 207 ? -1.345 -14.859 -11.484 1 92.62 207 ASN B CA 1
ATOM 4689 C C . ASN B 1 207 ? -0.821 -15.906 -12.461 1 92.62 207 ASN B C 1
ATOM 4691 O O . ASN B 1 207 ? -1.574 -16.781 -12.906 1 92.62 207 ASN B O 1
ATOM 4695 N N . SER B 1 208 ? 0.421 -15.781 -12.805 1 92.38 208 SER B N 1
ATOM 4696 C CA . SER B 1 208 ? 1.005 -16.75 -13.719 1 92.38 208 SER B CA 1
ATOM 4697 C C . SER B 1 208 ? 2.254 -17.391 -13.125 1 92.38 208 SER B C 1
ATOM 4699 O O . SER B 1 208 ? 2.836 -16.859 -12.172 1 92.38 208 SER B O 1
ATOM 4701 N N . PHE B 1 209 ? 2.572 -18.531 -13.672 1 93.56 209 PHE B N 1
ATOM 4702 C CA . PHE B 1 209 ? 3.791 -19.219 -13.281 1 93.56 209 PHE B CA 1
ATOM 4703 C C . PHE B 1 209 ? 4.293 -20.109 -14.414 1 93.56 209 PHE B C 1
ATOM 4705 O O . PHE B 1 209 ? 3.562 -20.391 -15.367 1 93.56 209 PHE B O 1
ATOM 4712 N N . LEU B 1 210 ? 5.594 -20.453 -14.336 1 91.62 210 LEU B N 1
ATOM 4713 C CA . LEU B 1 210 ? 6.238 -21.328 -15.305 1 91.62 210 LEU B CA 1
ATOM 4714 C C . LEU B 1 210 ? 6.469 -22.719 -14.703 1 91.62 210 LEU B C 1
ATOM 4716 O O . LEU B 1 210 ? 6.887 -22.844 -13.547 1 91.62 210 LEU B O 1
ATOM 4720 N N . LEU B 1 211 ? 6.078 -23.672 -15.477 1 92.75 211 LEU B N 1
ATOM 4721 C CA . LEU B 1 211 ? 6.297 -25.062 -15.078 1 92.75 211 LEU B CA 1
ATOM 4722 C C . LEU B 1 211 ? 7.211 -25.766 -16.078 1 92.75 211 LEU B C 1
ATOM 4724 O O . LEU B 1 211 ? 6.895 -25.844 -17.266 1 92.75 211 LEU B O 1
ATOM 4728 N N . ALA B 1 212 ? 8.336 -26.234 -15.523 1 89.62 212 ALA B N 1
ATOM 4729 C CA . ALA B 1 212 ? 9.289 -26.969 -16.344 1 89.62 212 ALA B CA 1
ATOM 4730 C C . ALA B 1 212 ? 9.242 -28.469 -16.047 1 89.62 212 ALA B C 1
ATOM 4732 O O . ALA B 1 212 ? 9.328 -28.875 -14.891 1 89.62 212 ALA B O 1
ATOM 4733 N N . PHE B 1 213 ? 8.969 -29.375 -17.047 1 82.69 213 PHE B N 1
ATOM 4734 C CA . PHE B 1 213 ? 8.859 -30.828 -16.891 1 82.69 213 PHE B CA 1
ATOM 4735 C C . PHE B 1 213 ? 10.195 -31.5 -17.172 1 82.69 213 PHE B C 1
ATOM 4737 O O . PHE B 1 213 ? 10.469 -32.594 -16.641 1 82.69 213 PHE B O 1
ATOM 4744 N N . GLY B 1 214 ? 11.352 -31.312 -16.891 1 63.78 214 GLY B N 1
ATOM 4745 C CA . GLY B 1 214 ? 12.688 -31.875 -16.891 1 63.78 214 GLY B CA 1
ATOM 4746 C C . GLY B 1 214 ? 12.906 -32.906 -17.984 1 63.78 214 GLY B C 1
ATOM 4747 O O . GLY B 1 214 ? 13.852 -33.688 -17.922 1 63.78 214 GLY B O 1
ATOM 4748 N N . HIS B 1 215 ? 12.023 -33.25 -18.859 1 55.59 215 HIS B N 1
ATOM 4749 C CA . HIS B 1 215 ? 12.352 -34.469 -19.594 1 55.59 215 HIS B CA 1
ATOM 4750 C C . HIS B 1 215 ? 13.648 -34.312 -20.391 1 55.59 215 HIS B C 1
ATOM 4752 O O . HIS B 1 215 ? 14.438 -35.25 -20.484 1 55.59 215 HIS B O 1
ATOM 4758 N N . ASP B 1 216 ? 13.766 -33.219 -21.156 1 52.03 216 ASP B N 1
ATOM 4759 C CA . ASP B 1 216 ? 14.977 -33.031 -21.953 1 52.03 216 ASP B CA 1
ATOM 4760 C C . ASP B 1 216 ? 15.883 -31.969 -21.344 1 52.03 216 ASP B C 1
ATOM 4762 O O . ASP B 1 216 ? 15.484 -30.812 -21.188 1 52.03 216 ASP B O 1
ATOM 4766 N N . LEU B 1 217 ? 16.984 -32.531 -20.562 1 50.69 217 LEU B N 1
ATOM 4767 C CA . LEU B 1 217 ? 17.969 -31.672 -19.922 1 50.69 217 LEU B CA 1
ATOM 4768 C C . LEU B 1 217 ? 18.312 -30.469 -20.797 1 50.69 217 LEU B C 1
ATOM 4770 O O . LEU B 1 217 ? 18.594 -29.391 -20.266 1 50.69 217 LEU B O 1
ATOM 4774 N N . ASP B 1 218 ? 18.391 -30.672 -22.016 1 51.5 218 ASP B N 1
ATOM 4775 C CA . ASP B 1 218 ? 18.922 -29.672 -22.938 1 51.5 218 ASP B CA 1
ATOM 4776 C C . ASP B 1 218 ? 17.859 -28.656 -23.344 1 51.5 218 ASP B C 1
ATOM 4778 O O . ASP B 1 218 ? 18.172 -27.516 -23.656 1 51.5 218 ASP B O 1
ATOM 4782 N N . ALA B 1 219 ? 16.609 -29.125 -23.438 1 57.38 219 ALA B N 1
ATOM 4783 C CA . ALA B 1 219 ? 15.555 -28.188 -23.844 1 57.38 219 ALA B CA 1
ATOM 4784 C C . ALA B 1 219 ? 14.273 -28.422 -23.031 1 57.38 219 ALA B C 1
ATOM 4786 O O . ALA B 1 219 ? 13.32 -29.016 -23.531 1 57.38 219 ALA B O 1
ATOM 4787 N N . PRO B 1 220 ? 14.289 -28.062 -21.734 1 60.16 220 PRO B N 1
ATOM 4788 C CA . PRO B 1 220 ? 13.094 -28.359 -20.938 1 60.16 220 PRO B CA 1
ATOM 4789 C C . PRO B 1 220 ? 11.844 -27.656 -21.469 1 60.16 220 PRO B C 1
ATOM 4791 O O . PRO B 1 220 ? 11.922 -26.516 -21.938 1 60.16 220 PRO B O 1
ATOM 4794 N N . THR B 1 221 ? 10.836 -28.562 -21.734 1 74.88 221 THR B N 1
ATOM 4795 C CA . THR B 1 221 ? 9.539 -28 -22.078 1 74.88 221 THR B CA 1
ATOM 4796 C C . THR B 1 221 ? 9.008 -27.141 -20.938 1 74.88 221 THR B C 1
ATOM 4798 O O . THR B 1 221 ? 8.844 -27.609 -19.812 1 74.88 221 THR B O 1
ATOM 4801 N N . GLN B 1 222 ? 8.984 -25.906 -21.188 1 84.56 222 GLN B N 1
ATOM 4802 C CA . GLN B 1 222 ? 8.461 -24.969 -20.203 1 84.56 222 GLN B CA 1
ATOM 4803 C C . GLN B 1 222 ? 7.086 -24.438 -20.609 1 84.56 222 GLN B C 1
ATOM 4805 O O . GLN B 1 222 ? 6.902 -24 -21.75 1 84.56 222 GLN B O 1
ATOM 4810 N N . LEU B 1 223 ? 6.145 -24.688 -19.703 1 89.06 223 LEU B N 1
ATOM 4811 C CA . LEU B 1 223 ? 4.797 -24.188 -19.922 1 89.06 223 LEU B CA 1
ATOM 4812 C C . LEU B 1 223 ? 4.543 -22.938 -19.094 1 89.06 223 LEU B C 1
ATOM 4814 O O . LEU B 1 223 ? 4.922 -22.875 -17.922 1 89.06 223 LEU B O 1
ATOM 4818 N N . HIS B 1 224 ? 4.02 -21.922 -19.734 1 90.81 224 HIS B N 1
ATOM 4819 C CA . HIS B 1 224 ? 3.561 -20.734 -19.047 1 90.81 224 HIS B CA 1
ATOM 4820 C C . HIS B 1 224 ? 2.07 -20.812 -18.734 1 90.81 224 HIS B C 1
ATOM 4822 O O . HIS B 1 224 ? 1.234 -20.75 -19.641 1 90.81 224 HIS B O 1
ATOM 4828 N N . LEU B 1 225 ? 1.821 -20.938 -17.469 1 92.94 225 LEU B N 1
ATOM 4829 C CA . LEU B 1 225 ? 0.446 -21.172 -17.031 1 92.94 225 LEU B CA 1
ATOM 4830 C C . LEU B 1 225 ? -0.125 -19.938 -16.359 1 92.94 225 LEU B C 1
ATOM 4832 O O . LEU B 1 225 ? 0.582 -19.25 -15.617 1 92.94 225 LEU B O 1
ATOM 4836 N N . LYS B 1 226 ? -1.406 -19.719 -16.641 1 93.12 226 LYS B N 1
ATOM 4837 C CA . LYS B 1 226 ? -2.16 -18.625 -16.031 1 93.12 226 LYS B CA 1
ATOM 4838 C C . LYS B 1 226 ? -3.365 -19.156 -15.25 1 93.12 226 LYS B C 1
ATOM 4840 O O . LYS B 1 226 ? -4.062 -20.062 -15.727 1 93.12 226 LYS B O 1
ATOM 4845 N N . VAL B 1 227 ? -3.504 -18.625 -14.055 1 94.31 227 VAL B N 1
ATOM 4846 C CA . VAL B 1 227 ? -4.629 -19.031 -13.219 1 94.31 227 VAL B CA 1
ATOM 4847 C C . VAL B 1 227 ? -5.473 -17.812 -12.859 1 94.31 227 VAL B C 1
ATOM 4849 O O . VAL B 1 227 ? -5.164 -16.703 -13.266 1 94.31 227 VAL B O 1
ATOM 4852 N N . ASP B 1 228 ? -6.531 -17.969 -12.055 1 89.44 228 ASP B N 1
ATOM 4853 C CA . ASP B 1 228 ? -7.547 -16.953 -11.828 1 89.44 228 ASP B CA 1
ATOM 4854 C C . ASP B 1 228 ? -7.012 -15.836 -10.93 1 89.44 228 ASP B C 1
ATOM 4856 O O . ASP B 1 228 ? -7.387 -14.672 -11.086 1 89.44 228 ASP B O 1
ATOM 4860 N N . SER B 1 229 ? -6.207 -16.219 -9.992 1 93.19 229 SER B N 1
ATOM 4861 C CA . SER B 1 229 ? -5.77 -15.219 -9.016 1 93.19 229 SER B CA 1
ATOM 4862 C C . SER B 1 229 ? -4.367 -15.523 -8.5 1 93.19 229 SER B C 1
ATOM 4864 O O . SER B 1 229 ? -3.877 -16.641 -8.648 1 93.19 229 SER B O 1
ATOM 4866 N N . ASN B 1 230 ? -3.811 -14.5 -7.957 1 93.62 230 ASN B N 1
ATOM 4867 C CA . ASN B 1 230 ? -2.51 -14.688 -7.328 1 93.62 230 ASN B CA 1
ATOM 4868 C C . ASN B 1 230 ? -2.602 -15.633 -6.125 1 93.62 230 ASN B C 1
ATOM 4870 O O . ASN B 1 230 ? -1.637 -16.312 -5.797 1 93.62 230 ASN B O 1
ATOM 4874 N N . ARG B 1 231 ? -3.701 -15.734 -5.492 1 95.06 231 ARG B N 1
ATOM 4875 C CA . ARG B 1 231 ? -3.912 -16.656 -4.375 1 95.06 231 ARG B CA 1
ATOM 4876 C C . ARG B 1 231 ? -3.867 -18.109 -4.84 1 95.06 231 ARG B C 1
ATOM 4878 O O . ARG B 1 231 ? -3.188 -18.938 -4.23 1 95.06 231 ARG B O 1
ATOM 4885 N N . THR B 1 232 ? -4.594 -18.312 -5.938 1 96 232 THR B N 1
ATOM 4886 C CA . THR B 1 232 ? -4.59 -19.656 -6.496 1 96 232 THR B CA 1
ATOM 4887 C C . THR B 1 232 ? -3.182 -20.062 -6.926 1 96 232 THR B C 1
ATOM 4889 O O . THR B 1 232 ? -2.76 -21.203 -6.699 1 96 232 THR B O 1
ATOM 4892 N N . ARG B 1 233 ? -2.535 -19.172 -7.547 1 96.25 233 ARG B N 1
ATOM 4893 C CA . ARG B 1 233 ? -1.149 -19.391 -7.945 1 96.25 233 ARG B CA 1
ATOM 4894 C C . ARG B 1 233 ? -0.304 -19.844 -6.754 1 96.25 233 ARG B C 1
ATOM 4896 O O . ARG B 1 233 ? 0.451 -20.812 -6.852 1 96.25 233 ARG B O 1
ATOM 4903 N N . ASP B 1 234 ? -0.427 -19.156 -5.68 1 97.06 234 ASP B N 1
ATOM 4904 C CA . ASP B 1 234 ? 0.383 -19.438 -4.5 1 97.06 234 ASP B CA 1
ATOM 4905 C C . ASP B 1 234 ? -0.005 -20.766 -3.877 1 97.06 234 ASP B C 1
ATOM 4907 O O . ASP B 1 234 ? 0.854 -21.5 -3.377 1 97.06 234 ASP B O 1
ATOM 4911 N N . VAL B 1 235 ? -1.274 -21.078 -3.914 1 97.94 235 VAL B N 1
ATOM 4912 C CA . VAL B 1 235 ? -1.719 -22.375 -3.414 1 97.94 235 VAL B CA 1
ATOM 4913 C C . VAL B 1 235 ? -1.095 -23.484 -4.246 1 97.94 235 VAL B C 1
ATOM 4915 O O . VAL B 1 235 ? -0.554 -24.453 -3.695 1 97.94 235 VAL B O 1
ATOM 4918 N N . ILE B 1 236 ? -1.161 -23.328 -5.512 1 97.69 236 ILE B N 1
ATOM 4919 C CA . ILE B 1 236 ? 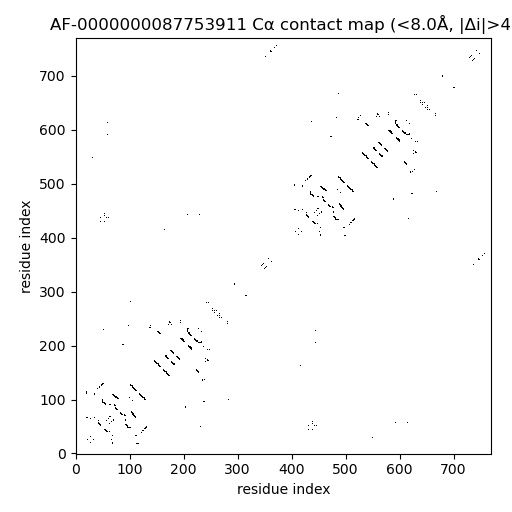-0.602 -24.312 -6.422 1 97.69 236 ILE B CA 1
ATOM 4920 C C . ILE B 1 236 ? 0.887 -24.5 -6.133 1 97.69 236 ILE B C 1
ATOM 4922 O O . ILE B 1 236 ? 1.369 -25.625 -6.02 1 97.69 236 ILE B O 1
ATOM 4926 N N . TYR B 1 237 ? 1.587 -23.469 -5.965 1 97.56 237 TYR B N 1
ATOM 4927 C CA . TYR B 1 237 ? 3.025 -23.5 -5.727 1 97.56 237 TYR B CA 1
ATOM 4928 C C . TYR B 1 237 ? 3.352 -24.234 -4.43 1 97.56 237 TYR B C 1
ATOM 4930 O O . TYR B 1 237 ? 4.246 -25.078 -4.398 1 97.56 237 TYR B O 1
ATOM 4938 N N . LEU B 1 238 ? 2.65 -23.906 -3.439 1 97.56 238 LEU B N 1
ATOM 4939 C CA . LEU B 1 238 ? 2.943 -24.469 -2.127 1 97.56 238 LEU B CA 1
ATOM 4940 C C . LEU B 1 238 ? 2.627 -25.953 -2.098 1 97.56 238 LEU B C 1
ATOM 4942 O O . LEU B 1 238 ? 3.379 -26.75 -1.52 1 97.56 238 LEU B O 1
ATOM 4946 N N . VAL B 1 239 ? 1.546 -26.312 -2.691 1 97.44 239 VAL B N 1
ATOM 4947 C CA . VAL B 1 239 ? 1.174 -27.719 -2.764 1 97.44 239 VAL B CA 1
ATOM 4948 C C . VAL B 1 239 ? 2.209 -28.484 -3.584 1 97.44 239 VAL B C 1
ATOM 4950 O O . VAL B 1 239 ? 2.67 -29.562 -3.172 1 97.44 239 VAL B O 1
ATOM 4953 N N . PHE B 1 240 ? 2.549 -27.938 -4.703 1 96.81 240 PHE B N 1
ATOM 4954 C CA . PHE B 1 240 ? 3.562 -28.531 -5.562 1 96.81 240 PHE B CA 1
ATOM 4955 C C . PHE B 1 240 ? 4.867 -28.734 -4.805 1 96.81 240 PHE B C 1
ATOM 4957 O O . PHE B 1 240 ? 5.449 -29.828 -4.84 1 96.81 240 PHE B O 1
ATOM 4964 N N . MET B 1 241 ? 5.262 -27.719 -4.09 1 95.25 241 MET B N 1
ATOM 4965 C CA . MET B 1 241 ? 6.531 -27.766 -3.365 1 95.25 241 MET B CA 1
ATOM 4966 C C . MET B 1 241 ? 6.488 -28.812 -2.26 1 95.25 241 MET B C 1
ATOM 4968 O O . MET B 1 241 ? 7.473 -29.516 -2.031 1 95.25 241 MET B O 1
ATOM 4972 N N . ALA B 1 242 ? 5.43 -28.891 -1.629 1 94.88 242 ALA B N 1
ATOM 4973 C CA . ALA B 1 242 ? 5.293 -29.844 -0.54 1 94.88 242 ALA B CA 1
ATOM 4974 C C . ALA B 1 242 ? 5.391 -31.281 -1.058 1 94.88 242 ALA B C 1
ATOM 4976 O O . ALA B 1 242 ? 6.164 -32.094 -0.532 1 94.88 242 ALA B O 1
ATOM 4977 N N . PHE B 1 243 ? 4.648 -31.562 -2.102 1 94.5 243 PHE B N 1
ATOM 4978 C CA . PHE B 1 243 ? 4.641 -32.906 -2.662 1 94.5 243 PHE B CA 1
ATOM 4979 C C . PHE B 1 243 ? 5.996 -33.25 -3.273 1 94.5 243 PHE B C 1
ATOM 4981 O O . PHE B 1 243 ? 6.504 -34.344 -3.096 1 94.5 243 PHE B O 1
ATOM 4988 N N . LYS B 1 244 ? 6.539 -32.312 -3.938 1 93.25 244 LYS B N 1
ATOM 4989 C CA . LYS B 1 244 ? 7.836 -32.562 -4.566 1 93.25 244 LYS B CA 1
ATOM 4990 C C . LYS B 1 244 ? 8.914 -32.844 -3.521 1 93.25 244 LYS B C 1
ATOM 4992 O O . LYS B 1 244 ? 9.695 -33.781 -3.666 1 93.25 244 LYS B O 1
ATOM 4997 N N . THR B 1 245 ? 8.961 -31.984 -2.543 1 91.44 245 THR B N 1
ATOM 4998 C CA . THR B 1 245 ? 9.953 -32.156 -1.487 1 91.44 245 THR B CA 1
ATOM 4999 C C . THR B 1 245 ? 9.805 -33.531 -0.82 1 91.44 245 THR B C 1
ATOM 5001 O O . THR B 1 245 ? 10.797 -34.188 -0.554 1 91.44 245 THR B O 1
ATOM 5004 N N . GLN B 1 246 ? 8.617 -33.906 -0.604 1 89.69 246 GLN B N 1
ATOM 5005 C CA . GLN B 1 246 ? 8.352 -35.188 0.01 1 89.69 246 GLN B CA 1
ATOM 5006 C C . GLN B 1 246 ? 8.766 -36.344 -0.914 1 89.69 246 GLN B C 1
ATOM 5008 O O . GLN B 1 246 ? 9.383 -37.312 -0.47 1 89.69 246 GLN B O 1
ATOM 5013 N N . ALA B 1 247 ? 8.461 -36.188 -2.158 1 88.31 247 ALA B N 1
ATOM 5014 C CA . ALA B 1 247 ? 8.805 -37.188 -3.139 1 88.31 247 ALA B CA 1
ATOM 5015 C C . ALA B 1 247 ? 10.312 -37.344 -3.281 1 88.31 247 ALA B C 1
ATOM 5017 O O . ALA B 1 247 ? 10.836 -38.469 -3.369 1 88.31 247 ALA B O 1
ATOM 5018 N N . LEU B 1 248 ? 10.977 -36.281 -3.305 1 86.88 248 LEU B N 1
ATOM 5019 C CA . LEU B 1 248 ? 12.422 -36.312 -3.459 1 86.88 248 LEU B CA 1
ATOM 5020 C C . LEU B 1 248 ? 13.094 -36.875 -2.205 1 86.88 248 LEU B C 1
ATOM 5022 O O . LEU B 1 248 ? 14.125 -37.531 -2.293 1 86.88 248 LEU B O 1
ATOM 5026 N N . ALA B 1 249 ? 12.531 -36.531 -1.106 1 82.56 249 ALA B N 1
ATOM 5027 C CA . ALA B 1 249 ? 13.062 -37.062 0.144 1 82.56 249 ALA B CA 1
ATOM 5028 C C . ALA B 1 249 ? 12.906 -38.594 0.203 1 82.56 249 ALA B C 1
ATOM 5030 O O . ALA B 1 249 ? 13.805 -39.312 0.663 1 82.56 249 ALA B O 1
ATOM 5031 N N . SER B 1 250 ? 11.844 -39 -0.21 1 76.38 250 SER B N 1
ATOM 5032 C CA . SER B 1 250 ? 11.578 -40.438 -0.222 1 76.38 250 SER B CA 1
ATOM 5033 C C . SER B 1 250 ? 12.492 -41.188 -1.199 1 76.38 250 SER B C 1
ATOM 5035 O O . SER B 1 250 ? 12.984 -42.281 -0.906 1 76.38 250 SER B O 1
ATOM 5037 N N . GLN B 1 251 ? 12.727 -40.562 -2.275 1 73.25 251 GLN B N 1
ATOM 5038 C CA . GLN B 1 251 ? 13.625 -41.156 -3.266 1 73.25 251 GLN B CA 1
ATOM 5039 C C . GLN B 1 251 ? 15.055 -41.219 -2.744 1 73.25 251 GLN B C 1
ATOM 5041 O O . GLN B 1 251 ? 15.758 -42.188 -2.947 1 73.25 251 GLN B O 1
ATOM 5046 N N . ALA B 1 252 ? 15.398 -40.219 -2.121 1 68.12 252 ALA B N 1
ATOM 5047 C CA . ALA B 1 252 ? 16.734 -40.188 -1.541 1 68.12 252 ALA B CA 1
ATOM 5048 C C . ALA B 1 252 ? 16.906 -41.281 -0.485 1 68.12 252 ALA B C 1
ATOM 5050 O O . ALA B 1 252 ? 17.969 -41.906 -0.394 1 68.12 252 ALA B O 1
ATOM 5051 N N . HIS B 1 253 ? 15.875 -41.469 0.192 1 65.62 253 HIS B N 1
ATOM 5052 C CA . HIS B 1 253 ? 15.891 -42.5 1.201 1 65.62 253 HIS B CA 1
ATOM 5053 C C . HIS B 1 253 ? 15.992 -43.906 0.558 1 65.62 253 HIS B C 1
ATOM 5055 O O . HIS B 1 253 ? 16.766 -44.75 1.007 1 65.62 253 HIS B O 1
ATOM 5061 N N . SER B 1 254 ? 15.234 -43.969 -0.462 1 64.38 254 SER B N 1
ATOM 5062 C CA . SER B 1 254 ? 15.242 -45.25 -1.167 1 64.38 254 SER B CA 1
ATOM 5063 C C . SER B 1 254 ? 16.594 -45.5 -1.811 1 64.38 254 SER B C 1
ATOM 5065 O O . SER B 1 254 ? 17.109 -46.625 -1.756 1 64.38 254 SER B O 1
ATOM 5067 N N . ASP B 1 255 ? 17.141 -44.531 -2.346 1 66.31 255 ASP B N 1
ATOM 5068 C CA . ASP B 1 255 ? 18.453 -44.656 -2.973 1 66.31 255 ASP B CA 1
ATOM 5069 C C . ASP B 1 255 ? 19.531 -44.969 -1.934 1 66.31 255 ASP B C 1
ATOM 5071 O O . ASP B 1 255 ? 20.438 -45.75 -2.182 1 66.31 255 ASP B O 1
ATOM 5075 N N . ALA B 1 256 ? 19.359 -44.375 -0.847 1 62.03 256 ALA B N 1
ATOM 5076 C CA . ALA B 1 256 ? 20.312 -44.594 0.232 1 62.03 256 ALA B CA 1
ATOM 5077 C C . ALA B 1 256 ? 20.219 -46.031 0.748 1 62.03 256 ALA B C 1
ATOM 5079 O O . ALA B 1 256 ? 21.234 -46.688 1.021 1 62.03 256 ALA B O 1
ATOM 5080 N N . VAL B 1 257 ? 19.047 -46.438 0.84 1 59.66 257 VAL B N 1
ATOM 5081 C CA . VAL B 1 257 ? 18.812 -47.812 1.301 1 59.66 257 VAL B CA 1
ATOM 5082 C C . VAL B 1 257 ? 19.359 -48.812 0.271 1 59.66 257 VAL B C 1
ATOM 5084 O O . VAL B 1 257 ? 20 -49.781 0.629 1 59.66 257 VAL B O 1
ATOM 5087 N N . LEU B 1 258 ? 19.219 -48.438 -0.938 1 60.06 258 LEU B N 1
ATOM 5088 C CA . LEU B 1 258 ? 19.656 -49.344 -2.008 1 60.06 258 LEU B CA 1
ATOM 5089 C C . LEU B 1 258 ? 21.172 -49.344 -2.123 1 60.06 258 LEU B C 1
ATOM 5091 O O . LEU B 1 258 ? 21.766 -50.375 -2.453 1 60.06 258 LEU B O 1
ATOM 5095 N N . THR B 1 259 ? 21.797 -48.25 -2.016 1 59.94 259 THR B N 1
ATOM 5096 C CA . THR B 1 259 ? 23.25 -48.188 -2.164 1 59.94 259 THR B CA 1
ATOM 5097 C C . THR B 1 259 ? 23.938 -48.656 -0.884 1 59.94 259 THR B C 1
ATOM 5099 O O . THR B 1 259 ? 25.172 -48.562 -0.771 1 59.94 259 THR B O 1
ATOM 5102 N N . GLY B 1 260 ? 23.344 -49.531 -0.035 1 56.25 260 GLY B N 1
ATOM 5103 C CA . GLY B 1 260 ? 23.938 -50.219 1.096 1 56.25 260 GLY B CA 1
ATOM 5104 C C . GLY B 1 260 ? 24.203 -49.312 2.287 1 56.25 260 GLY B C 1
ATOM 5105 O O . GLY B 1 260 ? 25 -49.656 3.162 1 56.25 260 GLY B O 1
ATOM 5106 N N . LYS B 1 261 ? 24.047 -48.031 2.352 1 47.44 261 LYS B N 1
ATOM 5107 C CA . LYS B 1 261 ? 24.312 -47.281 3.568 1 47.44 261 LYS B CA 1
ATOM 5108 C C . LYS B 1 261 ? 23.375 -47.688 4.695 1 47.44 261 LYS B C 1
ATOM 5110 O O . LYS B 1 261 ? 22.234 -48.094 4.441 1 47.44 261 LYS B O 1
ATOM 5115 N N . SER B 1 262 ? 23.953 -48.219 5.898 1 44.47 262 SER B N 1
ATOM 5116 C CA . SER B 1 262 ? 23.266 -48.875 7.008 1 44.47 262 SER B CA 1
ATOM 5117 C C . SER B 1 262 ? 21.953 -48.219 7.34 1 44.47 262 SER B C 1
ATOM 5119 O O . SER B 1 262 ? 21.844 -47 7.246 1 44.47 262 SER B O 1
ATOM 5121 N N . ALA B 1 263 ? 20.844 -49.031 7.316 1 45.5 263 ALA B N 1
ATOM 5122 C CA . ALA B 1 263 ? 19.5 -48.594 7.699 1 45.5 263 ALA B CA 1
ATOM 5123 C C . ALA B 1 263 ? 19.562 -47.656 8.898 1 45.5 263 ALA B C 1
ATOM 5125 O O . ALA B 1 263 ? 18.781 -46.688 8.969 1 45.5 263 ALA B O 1
ATOM 5126 N N . LEU B 1 264 ? 20.375 -47.969 9.805 1 45.06 264 LEU B N 1
ATOM 5127 C CA . LEU B 1 264 ? 20.531 -47.219 11.062 1 45.06 264 LEU B CA 1
ATOM 5128 C C . LEU B 1 264 ? 21.047 -45.812 10.82 1 45.06 264 LEU B C 1
ATOM 5130 O O . LEU B 1 264 ? 20.578 -44.875 11.438 1 45.06 264 LEU B O 1
ATOM 5134 N N . HIS B 1 265 ? 22.125 -45.625 10.141 1 46.03 265 HIS B N 1
ATOM 5135 C CA . HIS B 1 265 ? 22.688 -44.312 9.852 1 46.03 265 HIS B CA 1
ATOM 5136 C C . HIS B 1 265 ? 21.766 -43.5 8.953 1 46.03 265 HIS B C 1
ATOM 5138 O O . HIS B 1 265 ? 21.672 -42.281 9.102 1 46.03 265 HIS B O 1
ATOM 5144 N N . ALA B 1 266 ? 21.172 -44.125 7.977 1 40.53 266 ALA B N 1
ATOM 5145 C CA . ALA B 1 266 ? 20.172 -43.438 7.168 1 40.53 266 ALA B CA 1
ATOM 5146 C C . ALA B 1 266 ? 19 -42.969 8.031 1 40.53 266 ALA B C 1
ATOM 5148 O O . ALA B 1 266 ? 18.438 -41.906 7.789 1 40.53 266 ALA B O 1
ATOM 5149 N N . VAL B 1 267 ? 18.531 -43.844 8.938 1 42.66 267 VAL B N 1
ATOM 5150 C CA . VAL B 1 267 ? 17.531 -43.438 9.914 1 42.66 267 VAL B CA 1
ATOM 5151 C C . VAL B 1 267 ? 18.078 -42.344 10.812 1 42.66 267 VAL B C 1
ATOM 5153 O O . VAL B 1 267 ? 17.328 -41.438 11.219 1 42.66 267 VAL B O 1
ATOM 5156 N N . ARG B 1 268 ? 19.297 -42.469 11.359 1 39.97 268 ARG B N 1
ATOM 5157 C CA . ARG B 1 268 ? 19.828 -41.438 12.25 1 39.97 268 ARG B CA 1
ATOM 5158 C C . ARG B 1 268 ? 19.906 -40.094 11.555 1 39.97 268 ARG B C 1
ATOM 5160 O O . ARG B 1 268 ? 19.797 -39.031 12.203 1 39.97 268 ARG B O 1
ATOM 5167 N N . THR B 1 269 ? 20.641 -40.031 10.477 1 40.88 269 THR B N 1
ATOM 5168 C CA . THR B 1 269 ? 20.719 -38.75 9.789 1 40.88 269 THR B CA 1
ATOM 5169 C C . THR B 1 269 ? 19.359 -38.375 9.211 1 40.88 269 THR B C 1
ATOM 5171 O O . THR B 1 269 ? 19.125 -37.188 8.883 1 40.88 269 THR B O 1
ATOM 5174 N N . ILE B 1 270 ? 18.672 -39.344 8.516 1 36.34 270 ILE B N 1
ATOM 5175 C CA . ILE B 1 270 ? 17.312 -39.031 8.086 1 36.34 270 ILE B CA 1
ATOM 5176 C C . ILE B 1 270 ? 16.406 -38.906 9.305 1 36.34 270 ILE B C 1
ATOM 5178 O O . ILE B 1 270 ? 16.312 -39.844 10.117 1 36.34 270 ILE B O 1
ATOM 5182 N N . VAL B 1 271 ? 16.25 -37.875 9.867 1 35.97 271 VAL B N 1
ATOM 5183 C CA . VAL B 1 271 ? 15.156 -37.688 10.805 1 35.97 271 VAL B CA 1
ATOM 5184 C C . VAL B 1 271 ? 14.102 -38.781 10.578 1 35.97 271 VAL B C 1
ATOM 5186 O O . VAL B 1 271 ? 13.859 -39.188 9.445 1 35.97 271 VAL B O 1
ATOM 5189 N N . SER B 1 272 ? 13.977 -39.781 11.531 1 33.44 272 SER B N 1
ATOM 5190 C CA . SER B 1 272 ? 12.984 -40.844 11.508 1 33.44 272 SER B CA 1
ATOM 5191 C C . SER B 1 272 ? 11.859 -40.531 10.523 1 33.44 272 SER B C 1
ATOM 5193 O O . SER B 1 272 ? 11.188 -39.5 10.648 1 33.44 272 SER B O 1
ATOM 5195 N N . PRO B 1 273 ? 11.938 -41.125 9.398 1 34.97 273 PRO B N 1
ATOM 5196 C CA . PRO B 1 273 ? 10.828 -41.031 8.453 1 34.97 273 PRO B CA 1
ATOM 5197 C C . PRO B 1 273 ? 9.461 -41.219 9.117 1 34.97 273 PRO B C 1
ATOM 5199 O O . PRO B 1 273 ? 8.445 -40.781 8.578 1 34.97 273 PRO B O 1
ATOM 5202 N N . LEU B 1 274 ? 9.25 -42.375 9.898 1 33.97 274 LEU B N 1
ATOM 5203 C CA . LEU B 1 274 ? 7.977 -43 10.266 1 33.97 274 LEU B CA 1
ATOM 5204 C C . LEU B 1 274 ? 7.191 -42.094 11.211 1 33.97 274 LEU B C 1
ATOM 5206 O O . LEU B 1 274 ? 6.121 -42.469 11.695 1 33.97 274 LEU B O 1
ATOM 5210 N N . GLN B 1 275 ? 7.879 -41.719 12.281 1 35.12 275 GLN B N 1
ATOM 5211 C CA . GLN B 1 275 ? 6.789 -41.094 13.023 1 35.12 275 GLN B CA 1
ATOM 5212 C C . GLN B 1 275 ? 5.863 -40.312 12.102 1 35.12 275 GLN B C 1
ATOM 5214 O O . GLN B 1 275 ? 6.324 -39.469 11.32 1 35.12 275 GLN B O 1
ATOM 5219 N N . GLU B 1 276 ? 4.754 -40.875 11.766 1 37.91 276 GLU B N 1
ATOM 5220 C CA . GLU B 1 276 ? 3.59 -40.75 10.898 1 37.91 276 GLU B CA 1
ATOM 5221 C C . GLU B 1 276 ? 3.357 -39.281 10.531 1 37.91 276 GLU B C 1
ATOM 5223 O O . GLU B 1 276 ? 2.549 -38.969 9.648 1 37.91 276 GLU B O 1
ATOM 5228 N N . THR B 1 277 ? 3.373 -38.406 11.531 1 40.34 277 THR B N 1
ATOM 5229 C CA . THR B 1 277 ? 2.76 -37.156 11.164 1 40.34 277 THR B CA 1
ATOM 5230 C C . THR B 1 277 ? 3.547 -36.469 10.047 1 40.34 277 THR B C 1
ATOM 5232 O O . THR B 1 277 ? 4.617 -35.906 10.289 1 40.34 277 THR B O 1
ATOM 5235 N N . SER B 1 278 ? 3.967 -37.094 8.922 1 50.44 278 SER B N 1
ATOM 5236 C CA . SER B 1 278 ? 4.461 -36.75 7.594 1 50.44 278 SER B CA 1
ATOM 5237 C C . SER B 1 278 ? 4.203 -35.281 7.27 1 50.44 278 SER B C 1
ATOM 5239 O O . SER B 1 278 ? 3.229 -34.938 6.59 1 50.44 278 SER B O 1
ATOM 5241 N N . LYS B 1 279 ? 4.531 -34.5 8.172 1 64.94 279 LYS B N 1
ATOM 5242 C CA . LYS B 1 279 ? 4.125 -33.094 8.094 1 64.94 279 LYS B CA 1
ATOM 5243 C C . LYS B 1 279 ? 4.848 -32.375 6.957 1 64.94 279 LYS B C 1
ATOM 5245 O O . LYS B 1 279 ? 6.066 -32.5 6.816 1 64.94 279 LYS B O 1
ATOM 5250 N N . PHE B 1 280 ? 4.297 -32.312 5.824 1 82.75 280 PHE B N 1
ATOM 5251 C CA . PHE B 1 280 ? 4.766 -31.469 4.719 1 82.75 280 PHE B CA 1
ATOM 5252 C C . PHE B 1 280 ? 5.613 -30.312 5.234 1 82.75 280 PHE B C 1
ATOM 5254 O O . PHE B 1 280 ? 5.332 -29.766 6.297 1 82.75 280 PHE B O 1
ATOM 5261 N N . VAL B 1 281 ? 6.84 -30.328 4.617 1 81.31 281 VAL B N 1
ATOM 5262 C CA . VAL B 1 281 ? 7.672 -29.172 4.918 1 81.31 281 VAL B CA 1
ATOM 5263 C C . VAL B 1 281 ? 7.07 -27.922 4.273 1 81.31 281 VAL B C 1
ATOM 5265 O O . VAL B 1 281 ? 7.059 -27.797 3.047 1 81.31 281 VAL B O 1
ATOM 5268 N N . LEU B 1 282 ? 6.531 -27.234 5.109 1 89.94 282 LEU B N 1
ATOM 5269 C CA . LEU B 1 282 ? 5.93 -26 4.633 1 89.94 282 LEU B CA 1
ATOM 5270 C C . LEU B 1 282 ? 6.672 -24.797 5.18 1 89.94 282 LEU B C 1
ATOM 5272 O O . LEU B 1 282 ? 7.324 -24.875 6.227 1 89.94 282 LEU B O 1
ATOM 5276 N N . PRO B 1 283 ? 6.66 -23.703 4.512 1 87.88 283 PRO B N 1
ATOM 5277 C CA . PRO B 1 283 ? 7.449 -22.531 4.902 1 87.88 283 PRO B CA 1
ATOM 5278 C C . PRO B 1 283 ? 7.105 -22.031 6.305 1 87.88 283 PRO B C 1
ATOM 5280 O O . PRO B 1 283 ? 7.941 -21.406 6.965 1 87.88 283 PRO B O 1
ATOM 5283 N N . TRP B 1 284 ? 5.914 -22.281 6.77 1 86.94 284 TRP B N 1
ATOM 5284 C CA . TRP B 1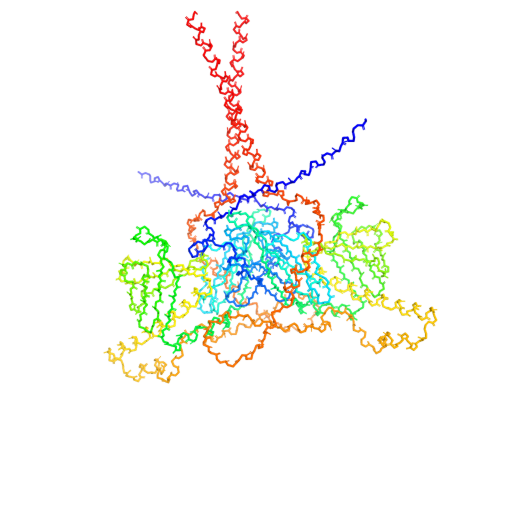 284 ? 5.516 -21.734 8.062 1 86.94 284 TRP B CA 1
ATOM 5285 C C . TRP B 1 284 ? 5.848 -22.703 9.195 1 86.94 284 TRP B C 1
ATOM 5287 O O . TRP B 1 284 ? 5.617 -22.391 10.367 1 86.94 284 TRP B O 1
ATOM 5297 N N . HIS B 1 285 ? 6.305 -23.75 8.883 1 80.06 285 HIS B N 1
ATOM 5298 C CA . HIS B 1 285 ? 6.781 -24.672 9.906 1 80.06 285 HIS B CA 1
ATOM 5299 C C . HIS B 1 285 ? 8.219 -24.359 10.305 1 80.06 285 HIS B C 1
ATOM 5301 O O . HIS B 1 285 ? 8.711 -24.859 11.32 1 80.06 285 HIS B O 1
ATOM 5307 N N . GLN B 1 286 ? 8.797 -23.578 9.453 1 66.38 286 GLN B N 1
ATOM 5308 C CA . GLN B 1 286 ? 10.188 -23.25 9.75 1 66.38 286 GLN B CA 1
ATOM 5309 C C . GLN B 1 286 ? 10.281 -22.141 10.789 1 66.38 286 GLN B C 1
ATOM 5311 O O . GLN B 1 286 ? 9.539 -21.172 10.727 1 66.38 286 GLN B O 1
ATOM 5316 N N . LYS B 1 287 ? 10.477 -22.453 12.086 1 55.56 287 LYS B N 1
ATOM 5317 C CA . LYS B 1 287 ? 10.586 -21.516 13.195 1 55.56 287 LYS B CA 1
ATOM 5318 C C . LYS B 1 287 ? 11.289 -20.234 12.773 1 55.56 287 LYS B C 1
ATOM 5320 O O . LYS B 1 287 ? 12.32 -20.281 12.102 1 55.56 287 LYS B O 1
ATOM 5325 N N . PRO B 1 288 ? 10.516 -19.125 12.844 1 49.88 288 PRO B N 1
ATOM 5326 C CA . PRO B 1 288 ? 11.125 -17.844 12.484 1 49.88 288 PRO B CA 1
ATOM 5327 C C . PRO B 1 288 ? 12.445 -17.594 13.227 1 49.88 288 PRO B C 1
ATOM 5329 O O . PRO B 1 288 ? 12.578 -17.953 14.398 1 49.88 288 PRO B O 1
ATOM 5332 N N . ALA B 1 289 ? 13.43 -17.5 12.5 1 43.28 289 ALA B N 1
ATOM 5333 C CA . ALA B 1 289 ? 14.594 -17.031 13.25 1 43.28 289 ALA B CA 1
ATOM 5334 C C . ALA B 1 289 ? 14.305 -15.703 13.945 1 43.28 289 ALA B C 1
ATOM 5336 O O . ALA B 1 289 ? 13.773 -14.773 13.336 1 43.28 289 ALA B O 1
ATOM 5337 N N . VAL B 1 290 ? 13.852 -15.719 15.203 1 38.66 290 VAL B N 1
ATOM 5338 C CA . VAL B 1 290 ? 13.641 -14.531 16.016 1 38.66 290 VAL B CA 1
ATOM 5339 C C . VAL B 1 290 ? 14.617 -13.438 15.609 1 38.66 290 VAL B C 1
ATOM 5341 O O . VAL B 1 290 ? 15.828 -13.578 15.797 1 38.66 290 VAL B O 1
ATOM 5344 N N . LEU B 1 291 ? 14.289 -12.758 14.602 1 34.41 291 LEU B N 1
ATOM 5345 C CA . LEU B 1 291 ? 15.078 -11.547 14.414 1 34.41 291 LEU B CA 1
ATOM 5346 C C . LEU B 1 291 ? 14.758 -10.516 15.492 1 34.41 291 LEU B C 1
ATOM 5348 O O . LEU B 1 291 ? 13.594 -10.188 15.711 1 34.41 291 LEU B O 1
ATOM 5352 N N . LYS B 1 292 ? 15.414 -10.391 16.609 1 31.38 292 LYS B N 1
ATOM 5353 C CA . LYS B 1 292 ? 15.312 -9.305 17.578 1 31.38 292 LYS B CA 1
ATOM 5354 C C . LYS B 1 292 ? 15.188 -7.953 16.891 1 31.38 292 LYS B C 1
ATOM 5356 O O . LYS B 1 292 ? 15.992 -7.629 16 1 31.38 292 LYS B O 1
ATOM 5361 N N . HIS B 1 293 ? 14.023 -7.434 16.969 1 28.47 293 HIS B N 1
ATOM 5362 C CA . HIS B 1 293 ? 13.734 -6.086 16.5 1 28.47 293 HIS B CA 1
ATOM 5363 C C . HIS B 1 293 ? 14.758 -5.086 17 1 28.47 293 HIS B C 1
ATOM 5365 O O . HIS B 1 293 ? 15.055 -5.055 18.203 1 28.47 293 HIS B O 1
ATOM 5371 N N . ARG B 1 294 ? 15.641 -4.551 16.328 1 28.16 294 ARG B N 1
ATOM 5372 C CA . ARG B 1 294 ? 16.516 -3.473 16.766 1 28.16 294 ARG B CA 1
ATOM 5373 C C . ARG B 1 294 ? 15.719 -2.229 17.141 1 28.16 294 ARG B C 1
ATOM 5375 O O . ARG B 1 294 ? 14.812 -1.827 16.406 1 28.16 294 ARG B O 1
ATOM 5382 N N . LYS B 1 295 ? 15.578 -1.809 18.422 1 27.47 295 LYS B N 1
ATOM 5383 C CA . LYS B 1 295 ? 15.023 -0.532 18.859 1 27.47 295 LYS B CA 1
ATOM 5384 C C . LYS B 1 295 ? 15.508 0.613 17.969 1 27.47 295 LYS B C 1
ATOM 5386 O O . LYS B 1 295 ? 16.656 0.627 17.547 1 27.47 295 LYS B O 1
ATOM 5391 N N . SER B 1 296 ? 14.711 1.238 17.297 1 26.11 296 SER B N 1
ATOM 5392 C CA . SER B 1 296 ? 15 2.498 16.625 1 26.11 296 SER B CA 1
ATOM 5393 C C . SER B 1 296 ? 15.938 3.365 17.453 1 26.11 296 SER B C 1
ATOM 5395 O O . SER B 1 296 ? 15.711 3.576 18.656 1 26.11 296 SER B O 1
ATOM 5397 N N . ALA B 1 297 ? 17.25 3.375 17.234 1 26.28 297 ALA B N 1
ATOM 5398 C CA . ALA B 1 297 ? 18.188 4.27 17.922 1 26.28 297 ALA B CA 1
ATOM 5399 C C . ALA B 1 297 ? 17.641 5.695 17.953 1 26.28 297 ALA B C 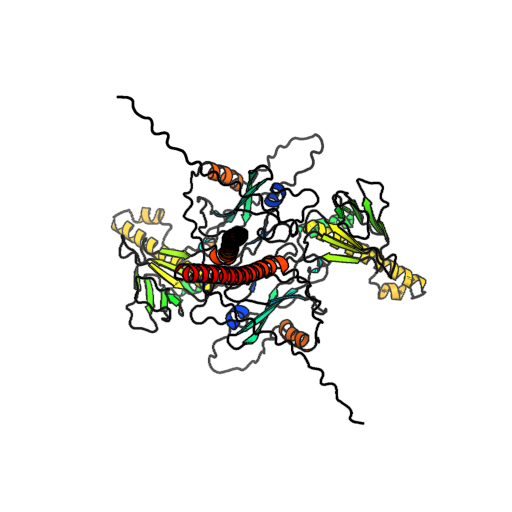1
ATOM 5401 O O . ALA B 1 297 ? 17.562 6.363 16.922 1 26.28 297 ALA B O 1
ATOM 5402 N N . LEU B 1 298 ? 16.672 6.059 18.781 1 25.17 298 LEU B N 1
ATOM 5403 C CA . LEU B 1 298 ? 16.453 7.465 19.109 1 25.17 298 LEU B CA 1
ATOM 5404 C C . LEU B 1 298 ? 17.781 8.164 19.406 1 25.17 298 LEU B C 1
ATOM 5406 O O . LEU B 1 298 ? 18.578 7.68 20.203 1 25.17 298 LEU B O 1
ATOM 5410 N N . VAL B 1 299 ? 18.297 8.945 18.469 1 27.31 299 VAL B N 1
ATOM 5411 C CA . VAL B 1 299 ? 19.391 9.867 18.703 1 27.31 299 VAL B CA 1
ATOM 5412 C C . VAL B 1 299 ? 19.219 10.57 20.047 1 27.31 299 VAL B C 1
ATOM 5414 O O . VAL B 1 299 ? 18.281 11.352 20.219 1 27.31 299 VAL B O 1
ATOM 5417 N N . SER B 1 300 ? 19.438 9.938 21.156 1 25.75 300 SER B N 1
ATOM 5418 C CA . SER B 1 300 ? 19.484 10.594 22.453 1 25.75 300 SER B CA 1
ATOM 5419 C C . SER B 1 300 ? 20.422 11.805 22.422 1 25.75 300 SER B C 1
ATOM 5421 O O . SER B 1 300 ? 21.453 11.781 21.75 1 25.75 300 SER B O 1
ATOM 5423 N N . SER B 1 301 ? 19.891 12.953 22.719 1 24.78 301 SER B N 1
ATOM 5424 C CA . SER B 1 301 ? 20.656 14.156 23.016 1 24.78 301 SER B CA 1
ATOM 5425 C C . SER B 1 301 ? 21.828 13.859 23.953 1 24.78 301 SER B C 1
ATOM 5427 O O . SER B 1 301 ? 21.703 13.031 24.859 1 24.78 301 SER B O 1
ATOM 5429 N N . PRO B 1 302 ? 23.031 14.297 23.688 1 27.73 302 PRO B N 1
ATOM 5430 C CA . PRO B 1 302 ? 24.297 14.133 24.406 1 27.73 302 PRO B CA 1
ATOM 5431 C C . PRO B 1 302 ? 24.203 14.539 25.875 1 27.73 302 PRO B C 1
ATOM 5433 O O . PRO B 1 302 ? 24.359 15.719 26.203 1 27.73 302 PRO B O 1
ATOM 5436 N N . GLY B 1 303 ? 23.125 14.328 26.656 1 22.98 303 GLY B N 1
ATOM 5437 C CA . GLY B 1 303 ? 23.391 14.805 28.016 1 22.98 303 GLY B CA 1
ATOM 5438 C C . GLY B 1 303 ? 24.656 14.25 28.609 1 22.98 303 GLY B C 1
ATOM 5439 O O . GLY B 1 303 ? 25.234 13.297 28.078 1 22.98 303 GLY B O 1
ATOM 5440 N N . THR B 1 304 ? 25.031 14.742 29.891 1 25.3 304 THR B N 1
ATOM 5441 C CA . THR B 1 304 ? 26.234 14.805 30.703 1 25.3 304 THR B CA 1
ATOM 5442 C C . THR B 1 304 ? 26.812 13.406 30.922 1 25.3 304 THR B C 1
ATOM 5444 O O . THR B 1 304 ? 26.141 12.406 30.656 1 25.3 304 THR B O 1
ATOM 5447 N N . SER B 1 305 ? 27.359 13.164 32.125 1 23.06 305 SER B N 1
ATOM 5448 C CA . SER B 1 305 ? 28.609 12.586 32.625 1 23.06 305 SER B CA 1
ATOM 5449 C C . SER B 1 305 ? 28.578 11.062 32.531 1 23.06 305 SER B C 1
ATOM 5451 O O . SER B 1 305 ? 29.516 10.445 32.031 1 23.06 305 SER B O 1
ATOM 5453 N N . ASP B 1 306 ? 28.078 10.391 33.656 1 25.17 306 ASP B N 1
ATOM 5454 C CA . ASP B 1 306 ? 28.922 9.43 34.375 1 25.17 306 ASP B CA 1
ATOM 5455 C C . ASP B 1 306 ? 29 8.109 33.594 1 25.17 306 ASP B C 1
ATOM 5457 O O . ASP B 1 306 ? 30.094 7.598 33.344 1 25.17 306 ASP B O 1
ATOM 5461 N N . ASP B 1 307 ? 28.391 7.004 34.219 1 27.02 307 ASP B N 1
ATOM 5462 C CA . ASP B 1 307 ? 28.906 5.637 34.219 1 27.02 307 ASP B CA 1
ATOM 5463 C C . ASP B 1 307 ? 28.672 4.961 32.844 1 27.02 307 ASP B C 1
ATOM 5465 O O . ASP B 1 307 ? 27.562 5.035 32.312 1 27.02 307 ASP B O 1
ATOM 5469 N N . SER B 1 308 ? 29.734 4.715 32.031 1 26.36 308 SER B N 1
ATOM 5470 C CA . SER B 1 308 ? 30.109 4.383 30.656 1 26.36 308 SER B CA 1
ATOM 5471 C C . SER B 1 308 ? 29.453 3.09 30.203 1 26.36 308 SER B C 1
ATOM 5473 O O . SER B 1 308 ? 29.984 2.387 29.344 1 26.36 308 SER B O 1
ATOM 5475 N N . ASP B 1 309 ? 28.516 2.531 30.969 1 25.61 309 ASP B N 1
ATOM 5476 C CA . ASP B 1 309 ? 28.422 1.169 30.453 1 25.61 309 ASP B CA 1
ATOM 5477 C C . ASP B 1 309 ? 28.016 1.167 28.984 1 25.61 309 ASP B C 1
ATOM 5479 O O . ASP B 1 309 ? 26.984 1.743 28.609 1 25.61 309 ASP B O 1
ATOM 5483 N N . ASP B 1 310 ? 28.969 1.108 28.062 1 26.5 310 ASP B N 1
ATOM 5484 C CA . ASP B 1 310 ? 29.141 1.021 26.609 1 26.5 310 ASP B CA 1
ATOM 5485 C C . ASP B 1 310 ? 28.188 0.007 26 1 26.5 310 ASP B C 1
ATOM 5487 O O . ASP B 1 310 ? 28.609 -1.063 25.562 1 26.5 310 ASP B O 1
ATOM 5491 N N . SER B 1 311 ? 27.141 -0.321 26.734 1 26 311 SER B N 1
ATOM 5492 C CA . SER B 1 311 ? 26.562 -1.417 25.953 1 26 311 SER B CA 1
ATOM 5493 C C . SER B 1 311 ? 26.234 -0.98 24.531 1 26 311 SER B C 1
ATOM 5495 O O . SER B 1 311 ? 25.453 -0.046 24.328 1 26 311 SER B O 1
ATOM 5497 N N . GLU B 1 312 ? 27.219 -1.092 23.672 1 27.64 312 GLU B N 1
ATOM 5498 C CA . GLU B 1 312 ? 27.266 -0.987 22.219 1 27.64 312 GLU B CA 1
ATOM 5499 C C . GLU B 1 312 ? 26 -1.59 21.594 1 27.64 312 GLU B C 1
ATOM 5501 O O . GLU B 1 312 ? 25.781 -2.797 21.688 1 27.64 312 GLU B O 1
ATOM 5506 N N . GLY B 1 313 ? 25 -1.013 21.781 1 25.48 313 GLY B N 1
ATOM 5507 C CA . GLY B 1 313 ? 23.766 -1.485 21.188 1 25.48 313 GLY B CA 1
ATOM 5508 C C . GLY B 1 313 ? 23.922 -1.883 19.734 1 25.48 313 GLY B C 1
ATOM 5509 O O . GLY B 1 313 ? 24.484 -1.133 18.938 1 25.48 313 GLY B O 1
ATOM 5510 N N . GLU B 1 314 ? 24.156 -3.182 19.484 1 27.02 314 GLU B N 1
ATOM 5511 C CA . GLU B 1 314 ? 24.344 -3.943 18.25 1 27.02 314 GLU B CA 1
ATOM 5512 C C . GLU B 1 314 ? 23.375 -3.486 17.172 1 27.02 314 GLU B C 1
ATOM 5514 O O . GLU B 1 314 ? 22.156 -3.533 17.359 1 27.02 314 GLU B O 1
ATOM 5519 N N . PHE B 1 315 ? 23.625 -2.533 16.422 1 27.06 315 PHE B N 1
ATOM 5520 C CA . PHE B 1 315 ? 23.109 -2.104 15.133 1 27.06 315 PHE B CA 1
ATOM 5521 C C . PHE B 1 315 ? 22.734 -3.303 14.266 1 27.06 315 PHE B C 1
ATOM 5523 O O . PHE B 1 315 ? 23.453 -4.305 14.242 1 27.06 315 PHE B O 1
ATOM 5530 N N . SER B 1 316 ? 21.562 -3.504 14.086 1 32.88 316 SER B N 1
ATOM 5531 C CA . SER B 1 316 ? 21.172 -4.711 13.367 1 32.88 316 SER B CA 1
ATOM 5532 C C . SER B 1 316 ? 22.125 -5.008 12.219 1 32.88 316 SER B C 1
ATOM 5534 O O . SER B 1 316 ? 22.594 -4.09 11.547 1 32.88 316 SER B O 1
ATOM 5536 N N . SER B 1 317 ? 22.844 -6.004 12.195 1 33.12 317 SER B N 1
ATOM 5537 C CA . SER B 1 317 ? 23.844 -6.68 11.383 1 33.12 317 SER B CA 1
ATOM 5538 C C . SER B 1 317 ? 23.406 -6.789 9.93 1 33.12 317 SER B C 1
ATOM 5540 O O . SER B 1 317 ? 24.234 -6.91 9.031 1 33.12 317 SER B O 1
ATOM 5542 N N . LEU B 1 318 ? 22.031 -6.871 9.719 1 33.72 318 LEU B N 1
ATOM 5543 C CA . LEU B 1 318 ? 21.703 -7.227 8.344 1 33.72 318 LEU B CA 1
ATOM 5544 C C . LEU B 1 318 ? 21.969 -6.055 7.406 1 33.72 318 LEU B C 1
ATOM 5546 O O . LEU B 1 318 ? 22.438 -6.25 6.277 1 33.72 318 LEU B O 1
ATOM 5550 N N . LEU B 1 319 ? 21.594 -4.84 7.789 1 33.78 319 LEU B N 1
ATOM 5551 C CA . LEU B 1 319 ? 21.875 -3.713 6.902 1 33.78 319 LEU B CA 1
ATOM 5552 C C . LEU B 1 319 ? 23.375 -3.473 6.777 1 33.78 319 LEU B C 1
ATOM 5554 O O . LEU B 1 319 ? 23.844 -2.975 5.75 1 33.78 319 LEU B O 1
ATOM 5558 N N . GLN B 1 320 ? 24.094 -3.707 7.84 1 33.16 320 GLN B N 1
ATOM 5559 C CA . GLN B 1 320 ? 25.531 -3.58 7.719 1 33.16 320 GLN B CA 1
ATOM 5560 C C . GLN B 1 320 ? 26.094 -4.559 6.691 1 33.16 320 GLN B C 1
ATOM 5562 O O . GLN B 1 320 ? 27.031 -4.238 5.969 1 33.16 320 GLN B O 1
ATOM 5567 N N . ASP B 1 321 ? 25.5 -5.734 6.715 1 35.12 321 ASP B N 1
ATOM 5568 C CA . ASP B 1 321 ? 26 -6.746 5.789 1 35.12 321 ASP B CA 1
ATOM 5569 C C . ASP B 1 321 ? 25.562 -6.441 4.355 1 35.12 321 ASP B C 1
ATOM 5571 O O . ASP B 1 321 ? 26.234 -6.836 3.402 1 35.12 321 ASP B O 1
ATOM 5575 N N . VAL B 1 322 ? 24.531 -5.816 4.125 1 35.53 322 VAL B N 1
ATOM 5576 C CA . VAL B 1 322 ? 24.156 -5.449 2.764 1 35.53 322 VAL B CA 1
ATOM 5577 C C . VAL B 1 322 ? 25.203 -4.488 2.188 1 35.53 322 VAL B C 1
ATOM 5579 O O . VAL B 1 322 ? 25.562 -4.586 1.013 1 35.53 322 VAL B O 1
ATOM 5582 N N . ASP B 1 323 ? 25.75 -3.674 2.922 1 32.91 323 ASP B N 1
ATOM 5583 C CA . ASP B 1 323 ? 26.844 -2.871 2.383 1 32.91 323 ASP B CA 1
ATOM 5584 C C . ASP B 1 323 ? 28.016 -3.756 1.94 1 32.91 323 ASP B C 1
ATOM 5586 O O . ASP B 1 323 ? 28.609 -3.531 0.883 1 32.91 323 ASP B O 1
ATOM 5590 N N . ALA B 1 324 ? 28.391 -4.672 2.742 1 33.38 324 ALA B N 1
ATOM 5591 C CA . ALA B 1 324 ? 29.469 -5.582 2.35 1 33.38 324 ALA B CA 1
ATOM 5592 C C . ALA B 1 324 ? 29.062 -6.41 1.133 1 33.38 324 ALA B C 1
ATOM 5594 O O . ALA B 1 324 ? 29.891 -6.68 0.257 1 33.38 324 ALA B O 1
ATOM 5595 N N . LEU B 1 325 ? 27.953 -6.988 1.162 1 32.5 325 LEU B N 1
ATOM 5596 C CA . LEU B 1 325 ? 27.484 -7.746 0.004 1 32.5 325 LEU B CA 1
ATOM 5597 C C . LEU B 1 325 ? 27.438 -6.863 -1.239 1 32.5 325 LEU B C 1
ATOM 5599 O O . LEU B 1 325 ? 27.797 -7.309 -2.334 1 32.5 325 LEU B O 1
ATOM 5603 N N . LEU B 1 326 ? 26.922 -5.695 -1.091 1 33.31 326 LEU B N 1
ATOM 5604 C CA . LEU B 1 326 ? 26.922 -4.801 -2.242 1 33.31 326 LEU B CA 1
ATOM 5605 C C . LEU B 1 326 ? 28.344 -4.457 -2.666 1 33.31 326 LEU B C 1
ATOM 5607 O O . LEU B 1 326 ? 28.609 -4.184 -3.842 1 33.31 326 LEU B O 1
ATOM 5611 N N . LEU B 1 327 ? 29.312 -4.328 -1.824 1 30.92 327 LEU B N 1
ATOM 5612 C CA . LEU B 1 327 ? 30.688 -4.047 -2.229 1 30.92 327 LEU B CA 1
ATOM 5613 C C . LEU B 1 327 ? 31.297 -5.234 -2.965 1 30.92 327 LEU B C 1
ATOM 5615 O O . LEU B 1 327 ? 32.156 -5.059 -3.838 1 30.92 327 LEU B O 1
ATOM 5619 N N . GLY B 1 328 ? 31.188 -6.488 -2.479 1 29.92 328 GLY B N 1
ATOM 5620 C CA . GLY B 1 328 ? 31.812 -7.605 -3.172 1 29.92 328 GLY B CA 1
ATOM 5621 C C . GLY B 1 328 ? 31.141 -7.93 -4.496 1 29.92 328 GLY B C 1
ATOM 5622 O O . GLY B 1 328 ? 31.625 -8.781 -5.246 1 29.92 328 GLY B O 1
ATOM 5623 N N . GLN B 1 329 ? 29.875 -8.133 -4.531 1 28.97 329 GLN B N 1
ATOM 5624 C CA . GLN B 1 329 ? 29.344 -8.641 -5.793 1 28.97 329 GLN B CA 1
ATOM 5625 C C . GLN B 1 329 ? 29.625 -7.672 -6.938 1 28.97 329 GLN B C 1
ATOM 5627 O O . GLN B 1 329 ? 29.344 -6.477 -6.832 1 28.97 329 GLN B O 1
ATOM 5632 N N . SER B 1 330 ? 30.625 -8.094 -7.828 1 26.52 330 SER B N 1
ATOM 5633 C CA . SER B 1 330 ? 30.969 -7.543 -9.133 1 26.52 330 SER B CA 1
ATOM 5634 C C . SER B 1 330 ? 29.734 -7 -9.852 1 26.52 330 SER B C 1
ATOM 5636 O O . SER B 1 330 ? 28.609 -7.312 -9.469 1 26.52 330 SER B O 1
ATOM 5638 N N . ILE B 1 331 ? 30 -6.625 -11.227 1 26.17 331 ILE B N 1
ATOM 5639 C CA . ILE B 1 331 ? 29.219 -6.062 -12.312 1 26.17 331 ILE B CA 1
ATOM 5640 C C . ILE B 1 331 ? 28.016 -6.965 -12.609 1 26.17 331 ILE B C 1
ATOM 5642 O O . ILE B 1 331 ? 28.188 -8.094 -13.078 1 26.17 331 ILE B O 1
ATOM 5646 N N . ILE B 1 332 ? 27.172 -7.176 -11.781 1 27.47 332 ILE B N 1
ATOM 5647 C CA . ILE B 1 332 ? 26.047 -7.891 -12.367 1 27.47 332 ILE B CA 1
ATOM 5648 C C . ILE B 1 332 ? 25.812 -7.398 -13.789 1 27.47 332 ILE B C 1
ATOM 5650 O O . ILE B 1 332 ? 25.625 -6.203 -14.016 1 27.47 332 ILE B O 1
ATOM 5654 N N . PRO B 1 333 ? 26.234 -8.211 -14.703 1 24.86 333 PRO B N 1
ATOM 5655 C CA . PRO B 1 333 ? 25.984 -7.754 -16.078 1 24.86 333 PRO B CA 1
ATOM 5656 C C . PRO B 1 333 ? 24.578 -7.211 -16.266 1 24.86 333 PRO B C 1
ATOM 5658 O O . PRO B 1 333 ? 23.625 -7.699 -15.641 1 24.86 333 PRO B O 1
ATOM 5661 N N . GLU B 1 334 ? 24.516 -5.984 -16.484 1 25.25 334 GLU B N 1
ATOM 5662 C CA . GLU B 1 334 ? 23.266 -5.312 -16.844 1 25.25 334 GLU B CA 1
ATOM 5663 C C . GLU B 1 334 ? 22.391 -6.211 -17.719 1 25.25 334 GLU B C 1
ATOM 5665 O O . GLU B 1 334 ? 22.844 -6.699 -18.766 1 25.25 334 GLU B O 1
ATOM 5670 N N . ASP B 1 335 ? 21.812 -7.133 -17.125 1 23.84 335 ASP B N 1
ATOM 5671 C CA . ASP B 1 335 ? 20.938 -7.805 -18.094 1 23.84 335 ASP B CA 1
ATOM 5672 C C . ASP B 1 335 ? 20.391 -6.82 -19.125 1 23.84 335 ASP B C 1
ATOM 5674 O O . ASP B 1 335 ? 20.125 -5.66 -18.797 1 23.84 335 ASP B O 1
ATOM 5678 N N . PRO B 1 336 ? 20.562 -7.047 -20.375 1 23.45 336 PRO B N 1
ATOM 5679 C CA . PRO B 1 336 ? 20 -6.09 -21.328 1 23.45 336 PRO B CA 1
ATOM 5680 C C . PRO B 1 336 ? 18.578 -5.664 -20.969 1 23.45 336 PRO B C 1
ATOM 5682 O O . PRO B 1 336 ? 17.734 -6.512 -20.672 1 23.45 336 PRO B O 1
ATOM 5685 N N . ARG B 1 337 ? 18.562 -4.676 -20.203 1 27.08 337 ARG B N 1
ATOM 5686 C CA . ARG B 1 337 ? 17.281 -4.004 -19.969 1 27.08 337 ARG B CA 1
ATOM 5687 C C . ARG B 1 337 ? 16.312 -4.242 -21.125 1 27.08 337 ARG B C 1
ATOM 5689 O O . ARG B 1 337 ? 16.578 -3.838 -22.25 1 27.08 337 ARG B O 1
ATOM 5696 N N . ILE B 1 338 ? 15.773 -5.34 -21.062 1 23.88 338 ILE B N 1
ATOM 5697 C CA . ILE B 1 338 ? 14.664 -5.297 -22.016 1 23.88 338 ILE B CA 1
ATOM 5698 C C . ILE B 1 338 ? 13.867 -4.016 -21.812 1 23.88 338 ILE B C 1
ATOM 5700 O O . ILE B 1 338 ? 13.422 -3.717 -20.703 1 23.88 338 ILE B O 1
ATOM 5704 N N . GLU B 1 339 ? 14.016 -3.01 -22.516 1 26.88 339 GLU B N 1
ATOM 5705 C CA . GLU B 1 339 ? 13.398 -1.73 -22.844 1 26.88 339 GLU B CA 1
ATOM 5706 C C . GLU B 1 339 ? 11.883 -1.796 -22.672 1 26.88 339 GLU B C 1
ATOM 5708 O O . GLU B 1 339 ? 11.156 -2.016 -23.656 1 26.88 339 GLU B O 1
ATOM 5713 N N . ASN B 1 340 ? 11.352 -2.59 -21.844 1 25.98 340 ASN B N 1
ATOM 5714 C CA . ASN B 1 340 ? 9.898 -2.445 -21.812 1 25.98 340 ASN B CA 1
ATOM 5715 C C . ASN B 1 340 ? 9.484 -1.11 -21.188 1 25.98 340 ASN B C 1
ATOM 5717 O O . ASN B 1 340 ? 8.922 -1.073 -20.094 1 25.98 340 ASN B O 1
ATOM 5721 N N . ASP B 1 341 ? 10.289 -0.108 -20.906 1 32.72 341 ASP B N 1
ATOM 5722 C CA . ASP B 1 341 ? 10.297 1.352 -20.922 1 32.72 341 ASP B CA 1
ATOM 5723 C C . ASP B 1 341 ? 9.281 1.894 -21.922 1 32.72 341 ASP B C 1
ATOM 5725 O O . ASP B 1 341 ? 9.336 3.066 -22.297 1 32.72 341 ASP B O 1
ATOM 5729 N N . VAL B 1 342 ? 8.602 1.077 -22.547 1 32.38 342 VAL B N 1
ATOM 5730 C CA . VAL B 1 342 ? 7.996 1.397 -23.844 1 32.38 342 VAL B CA 1
ATOM 5731 C C . VAL B 1 342 ? 6.91 2.453 -23.656 1 32.38 342 VAL B C 1
ATOM 5733 O O . VAL B 1 342 ? 6.816 3.402 -24.438 1 32.38 342 VAL B O 1
ATOM 5736 N N . ASP B 1 343 ? 6.094 2.332 -22.594 1 36.44 343 ASP B N 1
ATOM 5737 C CA . ASP B 1 343 ? 4.945 3.176 -22.891 1 36.44 343 ASP B CA 1
ATOM 5738 C C . ASP B 1 343 ? 5.188 4.617 -22.453 1 36.44 343 ASP B C 1
ATOM 5740 O O . ASP B 1 343 ? 4.914 5.559 -23.203 1 36.44 343 ASP B O 1
ATOM 5744 N N . VAL B 1 344 ? 5.629 4.969 -21.359 1 35.97 344 VAL B N 1
ATOM 5745 C CA . VAL B 1 344 ? 5.93 6.355 -21.016 1 35.97 344 VAL B CA 1
ATOM 5746 C C . VAL B 1 344 ? 7.23 6.781 -21.703 1 35.97 344 VAL B C 1
ATOM 5748 O O . VAL B 1 344 ? 7.309 7.871 -22.281 1 35.97 344 VAL B O 1
ATOM 5751 N N . ALA B 1 345 ? 8.156 6.016 -21.656 1 38.94 345 ALA B N 1
ATOM 5752 C CA . ALA B 1 345 ? 9.367 6.215 -22.438 1 38.94 345 ALA B CA 1
ATOM 5753 C C . ALA B 1 345 ? 9.07 6.121 -23.938 1 38.94 345 ALA B C 1
ATOM 5755 O O . ALA B 1 345 ? 9.594 6.91 -24.734 1 38.94 345 ALA B O 1
ATOM 5756 N N . LYS B 1 346 ? 8.18 5.297 -24.203 1 44.09 346 LYS B N 1
ATOM 5757 C CA . LYS B 1 346 ? 7.586 5.262 -25.547 1 44.09 346 LYS B CA 1
ATOM 5758 C C . LYS B 1 346 ? 6.73 6.5 -25.797 1 44.09 346 LYS B C 1
ATOM 5760 O O . LYS B 1 346 ? 6.785 7.09 -26.875 1 44.09 346 LYS B O 1
ATOM 5765 N N . LEU B 1 347 ? 6.105 6.879 -24.719 1 43.25 347 LEU B N 1
ATOM 5766 C CA . LEU B 1 347 ? 5.34 8.117 -24.812 1 43.25 347 LEU B CA 1
ATOM 5767 C C . LEU B 1 347 ? 6.262 9.336 -24.734 1 43.25 347 LEU B C 1
ATOM 5769 O O . LEU B 1 347 ? 6.102 10.289 -25.5 1 43.25 347 LEU B O 1
ATOM 5773 N N . GLN B 1 348 ? 7.109 9.227 -23.875 1 44.75 348 GLN B N 1
ATOM 5774 C CA . GLN B 1 348 ? 8.133 10.273 -23.828 1 44.75 348 GLN B CA 1
ATOM 5775 C C . GLN B 1 348 ? 9.016 10.211 -25.078 1 44.75 348 GLN B C 1
ATOM 5777 O O . GLN B 1 348 ? 9.328 11.242 -25.672 1 44.75 348 GLN B O 1
ATOM 5782 N N . ASN B 1 349 ? 9.312 9.016 -25.344 1 47.81 349 ASN B N 1
ATOM 5783 C CA . ASN B 1 349 ? 9.984 8.812 -26.625 1 47.81 349 ASN B CA 1
ATOM 5784 C C . ASN B 1 349 ? 9.102 9.211 -27.797 1 47.81 349 ASN B C 1
ATOM 5786 O O . ASN B 1 349 ? 9.57 9.805 -28.766 1 47.81 349 ASN B O 1
ATOM 5790 N N . LYS B 1 350 ? 7.883 8.844 -27.562 1 51.69 350 LYS B N 1
ATOM 5791 C CA . LYS B 1 350 ? 6.902 9.297 -28.547 1 51.69 350 LYS B CA 1
ATOM 5792 C C . LYS B 1 350 ? 6.738 10.812 -28.5 1 51.69 350 LYS B C 1
ATOM 5794 O O . LYS B 1 350 ? 6.648 11.469 -29.531 1 51.69 350 LYS B O 1
ATOM 5799 N N . VAL B 1 351 ? 6.719 11.266 -27.297 1 53.62 351 VAL B N 1
ATOM 5800 C CA . VAL B 1 351 ? 6.688 12.711 -27.125 1 53.62 351 VAL B CA 1
ATOM 5801 C C . VAL B 1 351 ? 7.973 13.328 -27.656 1 53.62 351 VAL B C 1
ATOM 5803 O O . VAL B 1 351 ? 7.934 14.312 -28.406 1 53.62 351 VAL B O 1
ATOM 5806 N N . GLU B 1 352 ? 9 12.688 -27.25 1 54.22 352 GLU B N 1
ATOM 5807 C CA . GLU B 1 352 ? 10.273 13.18 -27.766 1 54.22 352 GLU B CA 1
ATOM 5808 C C . GLU B 1 352 ? 10.352 13 -29.281 1 54.22 352 GLU B C 1
ATOM 5810 O O . GLU B 1 352 ? 10.797 13.906 -30 1 54.22 352 GLU B O 1
ATOM 5815 N N . ARG B 1 353 ? 9.852 11.836 -29.672 1 56.09 353 ARG B N 1
ATOM 5816 C CA . ARG B 1 353 ? 9.766 11.609 -31.109 1 56.09 353 ARG B CA 1
ATOM 5817 C C . ARG B 1 353 ? 8.797 12.594 -31.766 1 56.09 353 ARG B C 1
ATOM 5819 O O . ARG B 1 353 ? 9.086 13.125 -32.844 1 56.09 353 ARG B O 1
ATOM 5826 N N . LEU B 1 354 ? 7.816 12.75 -31 1 55.78 354 LEU B N 1
ATOM 5827 C CA . LEU B 1 354 ? 6.82 13.68 -31.531 1 55.78 354 LEU B CA 1
ATOM 5828 C C . LEU B 1 354 ? 7.324 15.117 -31.469 1 55.78 354 LEU B C 1
ATOM 5830 O O . LEU B 1 354 ? 7.117 15.891 -32.406 1 55.78 354 LEU B O 1
ATOM 5834 N N . GLU B 1 355 ? 7.934 15.305 -30.391 1 59.25 355 GLU B N 1
ATOM 5835 C CA . GLU B 1 355 ? 8.547 16.625 -30.281 1 59.25 355 GLU B CA 1
ATOM 5836 C C . GLU B 1 355 ? 9.656 16.812 -31.312 1 59.25 355 GLU B C 1
ATOM 5838 O O . GLU B 1 355 ? 9.773 17.875 -31.938 1 59.25 355 GLU B O 1
ATOM 5843 N N . GLN B 1 356 ? 10.398 15.695 -31.391 1 57.69 356 GLN B N 1
ATOM 5844 C CA . GLN B 1 356 ? 11.406 15.711 -32.438 1 57.69 356 GLN B CA 1
ATOM 5845 C C . GLN B 1 356 ? 10.766 15.812 -33.812 1 57.69 356 GLN B C 1
ATOM 5847 O O . GLN B 1 356 ? 11.219 16.578 -34.688 1 57.69 356 GLN B O 1
ATOM 5852 N N . ARG B 1 357 ? 9.758 14.992 -33.906 1 58.31 357 ARG B N 1
ATOM 5853 C CA . ARG B 1 357 ? 9.016 15.062 -35.156 1 58.31 357 ARG B CA 1
ATOM 5854 C C . ARG B 1 357 ? 8.391 16.438 -35.344 1 58.31 357 ARG B C 1
ATOM 5856 O O . ARG B 1 357 ? 8.391 16.984 -36.469 1 58.31 357 ARG B O 1
ATOM 5863 N N . LEU B 1 358 ? 7.895 16.875 -34.25 1 55.09 358 LEU B N 1
ATOM 5864 C CA . LEU B 1 358 ? 7.324 18.219 -34.281 1 55.09 358 LEU B CA 1
ATOM 5865 C C . LEU B 1 358 ? 8.398 19.25 -34.594 1 55.09 358 LEU B C 1
ATOM 5867 O O . LEU B 1 358 ? 8.156 20.172 -35.375 1 55.09 358 LEU B O 1
ATOM 5871 N N . ALA B 1 359 ? 9.453 19.062 -33.875 1 60.84 359 ALA B N 1
ATOM 5872 C CA . ALA B 1 359 ? 10.578 19.953 -34.156 1 60.84 359 ALA B CA 1
ATOM 5873 C C . ALA B 1 359 ? 11.031 19.812 -35.594 1 60.84 359 ALA B C 1
ATOM 5875 O O . ALA B 1 359 ? 11.297 20.828 -36.281 1 60.84 359 ALA B O 1
ATOM 5876 N N . GLN B 1 360 ? 11.109 18.547 -36 1 60.72 360 GLN B N 1
ATOM 5877 C CA . GLN B 1 360 ? 11.469 18.297 -37.375 1 60.72 360 GLN B CA 1
ATOM 5878 C C . GLN B 1 360 ? 10.43 18.891 -38.344 1 60.72 360 GLN B C 1
ATOM 5880 O O . GLN B 1 360 ? 10.789 19.516 -39.344 1 60.72 360 GLN B O 1
ATOM 5885 N N . MET B 1 361 ? 9.234 18.625 -37.938 1 57.03 361 MET B N 1
ATOM 5886 C CA . MET B 1 361 ? 8.164 19.156 -38.781 1 57.03 361 MET B CA 1
ATOM 5887 C C . MET B 1 361 ? 8.18 20.688 -38.781 1 57.03 361 MET B C 1
ATOM 5889 O O . MET B 1 361 ? 7.91 21.312 -39.812 1 57.03 361 MET B O 1
ATOM 5893 N N . HIS B 1 362 ? 8.453 21.172 -37.656 1 64.12 362 HIS B N 1
ATOM 5894 C CA . HIS B 1 362 ? 8.602 22.625 -37.562 1 64.12 362 HIS B CA 1
ATOM 5895 C C . HIS B 1 362 ? 9.75 23.125 -38.438 1 64.12 362 HIS B C 1
ATOM 5897 O O . HIS B 1 362 ? 9.617 24.141 -39.125 1 64.12 362 HIS B O 1
ATOM 5903 N N . MET B 1 363 ? 10.781 22.391 -38.344 1 62.97 363 MET B N 1
ATOM 5904 C CA . MET B 1 363 ? 11.914 22.75 -39.188 1 62.97 363 MET B CA 1
ATOM 5905 C C . MET B 1 363 ? 11.547 22.609 -40.656 1 62.97 363 MET B C 1
ATOM 5907 O O . MET B 1 363 ? 11.906 23.453 -41.469 1 62.97 363 MET B O 1
ATOM 5911 N N . ASP B 1 364 ? 10.852 21.531 -40.875 1 62.34 364 ASP B N 1
ATOM 5912 C CA . ASP B 1 364 ? 10.398 21.312 -42.25 1 62.34 364 ASP B CA 1
ATOM 5913 C C . ASP B 1 364 ? 9.438 22.422 -42.688 1 62.34 364 ASP B C 1
ATOM 5915 O O . ASP B 1 364 ? 9.508 22.906 -43.844 1 62.34 364 ASP B O 1
ATOM 5919 N N . GLN B 1 365 ? 8.578 22.75 -41.812 1 60.75 365 GLN B N 1
ATOM 5920 C CA . GLN B 1 365 ? 7.645 23.844 -42.062 1 60.75 365 GLN B CA 1
ATOM 5921 C C . GLN B 1 365 ? 8.383 25.141 -42.312 1 60.75 365 GLN B C 1
ATOM 5923 O O . GLN B 1 365 ? 8.047 25.891 -43.25 1 60.75 365 GLN B O 1
ATOM 5928 N N . LEU B 1 366 ? 9.32 25.391 -41.531 1 63.56 366 LEU B N 1
ATOM 5929 C CA . LEU B 1 366 ? 10.125 26.594 -41.719 1 63.56 366 LEU B CA 1
ATOM 5930 C C . LEU B 1 366 ? 10.852 26.562 -43.062 1 63.56 366 LEU B C 1
ATOM 5932 O O . LEU B 1 366 ? 10.945 27.578 -43.75 1 63.56 366 LEU B O 1
ATOM 5936 N N . ALA B 1 367 ? 11.273 25.375 -43.406 1 65.12 367 ALA B N 1
ATOM 5937 C CA . ALA B 1 367 ? 11.961 25.219 -44.688 1 65.12 367 ALA B CA 1
ATOM 5938 C C . ALA B 1 367 ? 11 25.438 -45.844 1 65.12 367 ALA B C 1
ATOM 5940 O O . ALA B 1 367 ? 11.344 26.094 -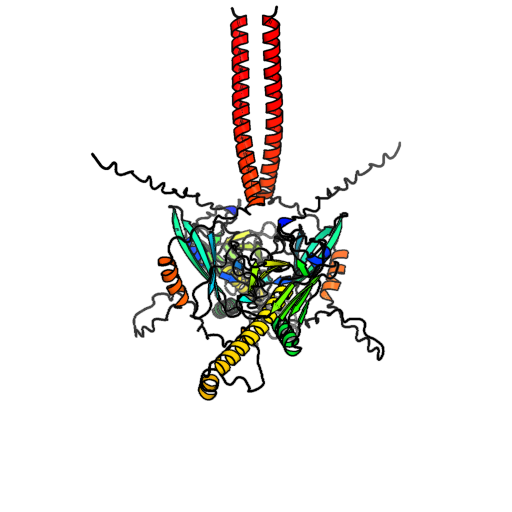46.844 1 65.12 367 ALA B O 1
ATOM 5941 N N . LEU B 1 368 ? 9.852 24.922 -45.594 1 62.28 368 LEU B N 1
ATOM 5942 C CA . LEU B 1 368 ? 8.844 25.078 -46.625 1 62.28 368 LEU B CA 1
ATOM 5943 C C . LEU B 1 368 ? 8.406 26.531 -46.719 1 62.28 368 LEU B C 1
ATOM 5945 O O . LEU B 1 368 ? 8.219 27.047 -47.844 1 62.28 368 LEU B O 1
ATOM 5949 N N . GLU B 1 369 ? 8.273 27.172 -45.688 1 65 369 GLU B N 1
ATOM 5950 C CA . GLU B 1 369 ? 7.93 28.594 -45.656 1 65 369 GLU B CA 1
ATOM 5951 C C . GLU B 1 369 ? 9.023 29.438 -46.312 1 65 369 GLU B C 1
ATOM 5953 O O . GLU B 1 369 ? 8.727 30.375 -47.031 1 65 369 GLU B O 1
ATOM 5958 N N . ALA B 1 370 ? 10.164 29.062 -46 1 65.38 370 ALA B N 1
ATOM 5959 C CA . ALA B 1 370 ? 11.289 29.75 -46.625 1 65.38 370 ALA B CA 1
ATOM 5960 C C . ALA B 1 370 ? 11.281 29.578 -48.156 1 65.38 370 ALA B C 1
ATOM 5962 O O . ALA B 1 370 ? 11.547 30.516 -48.875 1 65.38 370 ALA B O 1
ATOM 5963 N N . GLN B 1 371 ? 10.922 28.438 -48.531 1 64.5 371 GLN B N 1
ATOM 5964 C CA . GLN B 1 371 ? 10.836 28.172 -49.969 1 64.5 371 GLN B CA 1
ATOM 5965 C C . GLN B 1 371 ? 9.703 28.969 -50.594 1 64.5 371 GLN B C 1
ATOM 5967 O O . GLN B 1 371 ? 9.859 29.516 -51.688 1 64.5 371 GLN B O 1
ATOM 5972 N N . LEU B 1 372 ? 8.68 28.984 -49.906 1 59.97 372 LEU B N 1
ATOM 5973 C CA . LEU B 1 372 ? 7.531 29.734 -50.375 1 59.97 372 LEU B CA 1
ATOM 5974 C C . LEU B 1 372 ? 7.852 31.219 -50.469 1 59.97 372 LEU B C 1
ATOM 5976 O O . LEU B 1 372 ? 7.469 31.875 -51.438 1 59.97 372 LEU B O 1
ATOM 5980 N N . GLU B 1 373 ? 8.523 31.734 -49.562 1 67.81 373 GLU B N 1
ATOM 5981 C CA . GLU B 1 373 ? 8.922 33.125 -49.562 1 67.81 373 GLU B CA 1
ATOM 5982 C C . GLU B 1 373 ? 9.906 33.438 -50.688 1 67.81 373 GLU B C 1
ATOM 5984 O O . GLU B 1 373 ? 9.82 34.5 -51.312 1 67.81 373 GLU B O 1
ATOM 5989 N N . ALA B 1 374 ? 10.719 32.562 -50.969 1 65.81 374 ALA B N 1
ATOM 5990 C CA . ALA B 1 374 ? 11.664 32.719 -52.062 1 65.81 374 ALA B CA 1
ATOM 5991 C C . ALA B 1 374 ? 10.945 32.75 -53.406 1 65.81 374 ALA B C 1
ATOM 5993 O O . ALA B 1 374 ? 11.289 33.531 -54.281 1 65.81 374 ALA B O 1
ATOM 5994 N N . HIS B 1 375 ? 10.008 32 -53.375 1 61.44 375 HIS B N 1
ATOM 5995 C CA . HIS B 1 375 ? 9.242 32 -54.625 1 61.44 375 HIS B CA 1
ATOM 5996 C C . HIS B 1 375 ? 8.453 33.312 -54.781 1 61.44 375 HIS B C 1
ATOM 5998 O O . HIS B 1 375 ? 8.375 33.844 -55.906 1 61.44 375 HIS B O 1
ATOM 6004 N N . ARG B 1 376 ? 7.945 33.719 -53.75 1 60.66 376 ARG B N 1
ATOM 6005 C CA . ARG B 1 376 ? 7.195 34.969 -53.781 1 60.66 376 ARG B CA 1
ATOM 6006 C C . ARG B 1 376 ? 8.109 36.156 -54.156 1 60.66 376 ARG B C 1
ATOM 6008 O O . ARG B 1 376 ? 7.727 37.031 -54.906 1 60.66 376 ARG B O 1
ATOM 6015 N N . SER B 1 377 ? 9.18 36.125 -53.594 1 62.84 377 SER B N 1
ATOM 6016 C CA . SER B 1 377 ? 10.133 37.188 -53.875 1 62.84 377 SER B CA 1
ATOM 6017 C C . SER B 1 377 ? 10.578 37.125 -55.344 1 62.84 377 SER B C 1
ATOM 6019 O O . SER B 1 377 ? 10.75 38.188 -55.969 1 62.84 377 SER B O 1
ATOM 6021 N N . LYS B 1 378 ? 10.656 36.031 -55.844 1 62.84 378 LYS B N 1
ATOM 6022 C CA . LYS B 1 378 ? 11.008 35.875 -57.25 1 62.84 378 LYS B CA 1
ATOM 6023 C C . LYS B 1 378 ? 9.867 36.344 -58.156 1 62.84 378 LYS B C 1
ATOM 6025 O O . LYS B 1 378 ? 10.102 36.969 -59.188 1 62.84 378 LYS B O 1
ATOM 6030 N N . GLU B 1 379 ? 8.789 36.062 -57.656 1 58.19 379 GLU B N 1
ATOM 6031 C CA . GLU B 1 379 ? 7.637 36.531 -58.438 1 58.19 379 GLU B CA 1
ATOM 6032 C C . GLU B 1 379 ? 7.523 38.031 -58.406 1 58.19 379 GLU B C 1
ATOM 6034 O O . GLU B 1 379 ? 7.211 38.656 -59.438 1 58.19 379 GLU B O 1
ATOM 6039 N N . THR B 1 380 ? 7.824 38.5 -57.312 1 59.84 380 THR B N 1
ATOM 6040 C CA . THR B 1 380 ? 7.75 39.969 -57.219 1 59.84 380 THR B CA 1
ATOM 6041 C C . THR B 1 380 ? 8.883 40.625 -58.031 1 59.84 380 THR B C 1
ATOM 6043 O O . THR B 1 380 ? 8.695 41.688 -58.625 1 59.84 380 THR B O 1
ATOM 6046 N N . SER B 1 381 ? 9.922 40 -58 1 62.12 381 SER B N 1
ATOM 6047 C CA . SER B 1 381 ? 11.031 40.562 -58.781 1 62.12 381 SER B CA 1
ATOM 6048 C C . SER B 1 381 ? 10.758 40.438 -60.281 1 62.12 381 SER B C 1
ATOM 6050 O O . SER B 1 381 ? 11.133 41.312 -61.062 1 62.12 381 SER B O 1
ATOM 6052 N N . ASN B 1 382 ? 10.07 39.438 -60.625 1 58.06 382 ASN B N 1
ATOM 6053 C CA . ASN B 1 382 ? 9.773 39.312 -62.031 1 58.06 382 ASN B CA 1
ATOM 6054 C C . ASN B 1 382 ? 8.688 40.281 -62.5 1 58.06 382 ASN B C 1
ATOM 6056 O O . ASN B 1 382 ? 8.609 40.625 -63.656 1 58.06 382 ASN B O 1
ATOM 6060 N N . LEU B 1 383 ? 7.883 40.594 -61.562 1 52.81 383 LEU B N 1
ATOM 6061 C CA . LEU B 1 383 ? 6.867 41.562 -61.969 1 52.81 383 LEU B CA 1
ATOM 6062 C C . LEU B 1 383 ? 7.457 42.969 -62.062 1 52.81 383 LEU B C 1
ATOM 6064 O O . LEU B 1 383 ? 6.973 43.812 -62.844 1 52.81 383 LEU B O 1
ATOM 6068 N N . SER B 1 384 ? 8.445 43.219 -61.312 1 55.19 384 SER B N 1
ATOM 6069 C CA . SER B 1 384 ? 8.984 44.562 -61.406 1 55.19 384 SER B CA 1
ATOM 6070 C C . SER B 1 384 ? 9.938 44.719 -62.594 1 55.19 384 SER B C 1
ATOM 6072 O O . SER B 1 384 ? 10.375 45.812 -62.906 1 55.19 384 SER B O 1
ATOM 6074 N N . THR B 1 385 ? 10.234 43.594 -63.156 1 50.41 385 THR B N 1
ATOM 6075 C CA . THR B 1 385 ? 10.93 43.906 -64.438 1 50.41 385 THR B CA 1
ATOM 6076 C C . THR B 1 385 ? 10 43.688 -65.625 1 50.41 385 THR B C 1
ATOM 6078 O O . THR B 1 385 ? 9.219 42.719 -65.625 1 50.41 385 THR B O 1
#

Nearest PDB structures (foldseek):
  4dix-assembly2_B  TM=7.214E-01  e=4.730E-12  Arabidopsis thaliana
  2m38-assembly1_A  TM=6.668E-01  e=7.031E-03  Homo sapiens
  2ela-assembly2_B  TM=6.661E-01  e=1.105E-02  Homo sapiens
  1x5x-assembly1_A  TM=3.298E-01  e=1.968E-01  Homo sapiens
  6e3l-assembly1_I  TM=2.860E-01  e=1.268E+00  Homo sapiens

pLDDT: mean 70.33, std 25.43, range [22.98, 98.06]

Foldseek 3Di:
DDPPPPPPPPVPVPPPLPAWQFAPVQEPDDPDDDVLVQQQQWAWDWDQALQIKIATDGPRHGPPSHRTDKWKWKWKAAPPDDIHTDPPDGGRMARGAQVQALTKMKMWIWDADNVGDIHIDMYIGDSRHHDPVLVVVLVVCVVVQKDKDWQKAWDDDPVDPGDRPWIWMWIDGLFKIKIGTDPDDDDIDMAGQDPQFDKADDRVALFKIWTWRNPDVVDTDITIMGDDGSSVSRSVVQNNQQSNVLNVLVVVLVVCVVVPPDPVVSCVVVVNCPPPPSPGDGSNVPPNPPPPDQPPPPPPDPDDDDDPPVPVRDDRPPVVVVVVVVVPDPCPPPPPPPCPVCDVVVVVVVVVVVVVVVVVVVVVVVVVVVVVVVVVVVVVVVVVD/DDPPPPPPPPVPVPPPLPQWQFAPVQEPDDPDDDVLVQQQQWAWDWDQALQIKIATDGPRHGPPSHRTDKWKWKWKAAPPDDIDTDPPDGGRMARGAQVQALTKMKMWIWDADNVGDIHIDMYIDDSRHHDPVLVVVLVVCVVVQKDKDWQKAWDDDPVDPGDRPWIWMWIDGLFKIWIGTDPDDDDIDMAGQDPQFDKADDRVALFKIKTWRCPDVVDTDITIMGDDGSSVSRSVRQNNQQSNVLNVLVVVLVVCVVVPPDPVVSCVVVPNPPPPPSPGDGSNVPPNPPPPDQPPPPPPDPDDDDDCPPPVRPDRCPVVVVVVVVVPDPPPPPPPPPCPVCPVVVVVVVVVVVVVVVVVVVVVVVVVVVVVVVVVVVVVVVVVD

Solvent-accessible surface area (backbone atoms only — not comparable to full-atom values): 43699 Å² total; per-residue (Å²): 136,81,82,77,77,77,76,73,75,71,74,64,75,68,69,68,75,72,70,71,58,67,40,70,92,46,51,69,56,75,69,76,80,50,68,66,60,50,51,71,56,40,40,59,41,36,41,56,29,25,86,31,51,34,33,33,30,37,59,70,29,50,43,79,66,41,26,50,66,67,49,48,43,39,29,40,36,36,85,96,49,73,73,36,76,44,69,90,49,61,59,54,51,46,54,46,42,67,86,38,36,61,17,28,40,35,38,41,38,36,36,56,43,98,86,65,49,78,39,75,37,73,37,68,43,66,61,24,34,73,39,67,70,54,51,50,50,38,53,53,35,57,72,64,50,45,39,81,46,68,70,28,28,45,57,61,45,100,83,46,98,49,54,67,82,43,37,24,32,41,40,41,36,62,60,36,41,35,38,36,50,72,74,53,96,51,82,60,50,73,37,63,68,46,96,52,46,43,76,46,78,44,76,90,37,54,25,35,33,36,40,27,47,42,81,41,87,88,60,52,56,67,43,40,37,36,31,84,29,33,66,56,43,35,40,52,50,52,45,50,49,26,28,40,53,51,40,51,51,51,47,50,50,50,50,40,55,68,71,63,53,54,70,63,57,51,39,64,72,38,64,68,75,62,72,71,79,71,66,65,73,45,67,83,71,52,75,73,75,79,69,78,78,61,74,77,79,68,83,70,75,86,70,87,82,74,86,70,80,69,73,70,74,72,65,62,58,64,67,58,44,46,53,52,50,61,69,65,56,70,82,66,71,72,66,79,70,76,72,79,50,45,67,61,49,34,40,44,43,40,34,46,44,42,44,46,45,34,49,46,46,47,49,48,39,50,52,49,50,52,49,49,48,51,50,50,50,49,51,51,52,53,65,73,94,138,79,81,76,77,78,77,74,76,72,74,66,74,67,70,68,76,71,70,72,58,66,40,70,93,47,53,68,55,74,70,76,79,49,67,67,59,50,52,71,55,41,39,59,41,37,40,57,29,24,85,32,50,34,34,32,30,37,58,69,30,51,44,80,66,41,25,50,65,68,49,48,43,40,28,40,37,36,87,96,47,72,73,36,75,44,68,90,50,60,59,53,51,45,56,48,43,67,86,37,36,62,16,28,40,34,39,41,38,37,36,56,43,98,86,64,49,78,41,75,38,73,37,66,42,69,61,25,34,72,39,66,72,53,51,52,51,37,52,53,35,56,72,63,51,45,38,82,46,69,70,26,28,45,56,61,44,99,83,44,99,48,54,65,81,43,36,25,31,40,39,43,35,61,59,34,42,36,39,37,48,72,74,53,95,52,82,61,50,70,36,64,69,48,96,51,45,44,78,45,78,46,76,89,38,55,25,34,35,36,41,29,54,36,79,39,86,86,62,52,57,66,44,39,38,35,31,84,28,34,66,56,41,36,41,51,49,52,46,50,48,25,27,39,52,51,40,51,51,51,47,51,50,50,50,40,53,68,73,63,50,53,69,64,58,52,38,66,72,38,66,66,76,65,71,70,79,72,66,64,76,45,66,82,69,52,74,73,75,80,69,76,76,64,74,77,80,70,82,69,74,85,68,89,81,77,87,69,80,70,75,72,73,74,64,63,58,65,68,59,44,48,54,53,53,61,67,65,58,71,80,67,71,71,62,79,70,74,71,76,54,41,66,61,50,36,40,45,43,39,34,46,44,41,46,47,44,33,49,46,45,47,50,48,39,51,51,48,49,51,49,49,50,51,49,50,50,49,49,52,54,51,66,73,95

Organism: NCBI:txid74557

Radius of gyration: 33.54 Å; Cα contacts (8 Å, |Δi|>4): 1163; chains: 2; bounding box: 107×95×113 Å

Sequence (770 aa):
MGKEEGKKSSSLWKWKKTARIHRKELCNAVGACNPRKILDQVVLQGGIHHTQMVVAVFNGRPLQRTCIDVLLTWYRAKRGEEYMLLHGVKEDWYQPTAEDIGASLLLRMKTFDAIGKEIIACAEFGPIVEDPAIRSQVENLLEAKTAFFTNIHIVPSNHHEISMEDTWSLLIDDKRIRISCESSLIPPFEALYTSHVLMTFAPHNPNSFLLAFGHDLDAPTQLHLKVDSNRTRDVIYLVFMAFKTQALASQAHSDAVLTGKSALHAVRTIVSPLQETSKFVLPWHQKPAVLKHRKSALVSSPGTSDDSDDSEGEFSSLLQDVDALLLGQSIIPEDPRIENDVDVAKLQNKVERLEQRLAQMHMDQLALEAQLEAHRSKETSNLSTMGKEEGKKSSSLWKWKKTARIHRKELCNAVGACNPRKILDQVVLQGGIHHTQMVVAVFNGRPLQRTCIDVLLTWYRAKRGEEYMLLHGVKEDWYQPTAEDIGASLLLRMKTFDAIGKEIIACAEFGPIVEDPAIRSQVENLLEAKTAFFTNIHIVPSNHHEISMEDTWSLLIDDKRIRISCESSLIPPFEALYTSHVLMTFAPHNPNSFLLAFGHDLDAPTQLHLKVDSNRTRDVIYLVFMAFKTQALASQAHSDAVLTGKSALHAVRTIVSPLQETSKFVLPWHQKPAVLKHRKSALVSSPGTSDDSDDSEGEFSSLLQDVDALLLGQSIIPEDPRIENDVDVAKLQNKVERLEQRLAQMHMDQLALEAQLEAHRSKETSNLST

Secondary structure (DSSP, 8-state):
---------------------B-GGG---SSS--HHHHHHT-EEEE-SBTTS-EEEEETTEEGGGSSB--EEEEEEE-TTS--EE-TT--SSEE---GGGTTPEEEEEEEEE-TTS-EEEEEEEE---B--HHHHHHHHHHHHTTEEEEEEEEEEP-TT----TT--EEEEEESSEEEEEESSS-PPPEEEE--TT-EEEE-TT-TTEEEEEE-S-SSS-EEEEEE-S-HHHHHHHHHHHHHHHHHHHHHHHHHHHHHTT--HHHHHHHS--S-SS------GGGS------------------------------HHHHHHHHHHHHS------------TTHHHHHHHHHHHHHHHHHHHHHHHHHHHHHHHHHHHHHHHHH-/---------------------B-GGG---SSS--HHHHHHT-EEEE-SBTTS-EEEEETTEEGGGSSB--EEEEEEE-TTS--EE-TT--SSEE---GGGTTPEEEEEEEEE-TTS-EEEEEEEE---B--HHHHHHHHHHHHTTEEEEEEEEEEP-TT----TT--EEEEEESSEEEEEESSS-PPPEEEE--TT-EEEE-TT-TTEEEEE--SSSSS--EEEEE-S-HHHHHHHHHHHHHHHHHHHHHHHHHHHHHTT--HHHHHHHS--S-SS------GGGS------------------------------HHHHHHHHHHHHS------------HHHHHHHHHHHHHHHHHHHHHHHHHHHHHHHHHHHHHHHHHHH-